Protein AF-A0A6N4X3D5-F1 (afdb_monomer_lite)

Radius of gyration: 30.51 Å; chains: 1; bounding box: 69×73×87 Å

Secondary structure (DSSP, 8-state):
------------------TT--S----------S-EEEE-BPPPTT-B-TT-EEEE-TTEEES-S-----S--PEEEEEEEETTEEEEEEEEEESSTT--EEEEEE-SBTTTTBPPSSHHHHTT-B--TT--EEEEEEEES---EEEEEETT--BPPPEEGGGG----SSS-EEEEEEGGGGTGGGTSS-TTSEEEEEEEE-TTSSS-SEEEEEEEEEEEEE-SSS-SS---------PPP-TT--PPEEE-----S-S-PPPTTS---TT-S--HHHHHTS---EEEPPPPPPS--TT-------TTS--PPP---EEEE-HHHHHHHHHHHHH-HHHHHHHHHHHH--STT-----EEEEEES--SS-SSSS---TT-S--TT-TT---HHHHTTHHHHHHHHHHH-TTPEEEEEES---GGGBTTSSSB---HHHHHTT---BB-GGGHHHHHHHHHHHHHHHHHTT--EEEEESSSSTT----SSB--B--HHHHHHHHHHHHHHHHHHT---EEEEEEEESS--TTTS--SSS--PPPHHHHHHHHHT-TTTGGGEEEEEEESSSS-HHHHHHHHHHHHHH-TT-EEEEEE----

pLDDT: mean 79.05, std 21.77, range [22.84, 98.88]

Foldseek 3Di:
DDDDDDDDDDDDPDPPPPVQPPQDLDDDDDQDQDWFWQAWAAQDPVQWQFPKFKDWDPFKEFDDPDDDDDRGTFGWDPPDDDPNHIWTKGKIAFQDLAIKMKIWRFAQGRRRSDHNPDVVSLLQAAAQQSFFKKKKKKAWDFKWWKWWAFSVRFIFAIDIQVVFDDHDNVDIDMGIGTVVVSVLLRPSHRNRGIRTMMTMDHNPGDDDNGIIMMIMHRTITHRPDAGSNHNPPDDDDDDDDDPDDPYFDWDWDDDPPPDDDDDDPDPPPPDDPDPPVVVVVPDFGAGDDDDDDDPDDPPDDDDDDDSVPDDDDDLFDAEELAQLNQVVLVVCCVPPVVVSLVVLCQDCAPDGNHPNAQEYEYEQFHDVNHPDPDGTHQQQDDDLVCPSGDPVVCVVTVLVVVVVSCVRPVNRAYEYAYQADHLCQFQNSDQAFDALVCLLVQGFQAGDPVCLLSLLLSVLVVQVVSVVSVRHHQEYASHAQQLDGHGPTGHGHADLVSVVSNLLSNQVNCVVVVHQYAYAYDNEALFQDPVSVPDRNHDDDDTRLRSQVVQCPPPSSVSRAQAHEHEHPDDDPVSVVCSVVVCCVPPVRHDYYPNDYDDD

Sequence (600 aa):
MNRSHLPKEILCLALVSCGALTGALHAGNEAVTEPLKWFHEELKENGRLDHAWMGNSSGASIESPQKKGGLRGVTISRTEFFEGSASLQFHVTKSTPDEWAFAAITNGDPIKGTEATSWKEVDAGKDISTYSHFTFYLKGQGDARIEMKDIGDQGSFKVRLSDYGTFDPDNWNKFSIPLKDMGLDLSLIDVTKLKNINILAEQDAPAGAGEWTFYMDNLSFEALGEPILPMLDLPKYAGPAISGVKGVAYVTKIWDGNGKDKTLGEQWGDEKLYDQNQDQGRVLLKQWQLPAPSKDSQNTLKLTLYPDEVKQAVWGLGASMTDSSAYVLNELKKKNRPLYDYTMKQLFSLEEGGAGFNVIRLVVGASDYTVSDSFYTYCDEKSEDLSKFSIDRDKAYLIPVLKDALAINPDITFFASPWSAPGWMKRNEDINGISAEEKAAGAQNRLKPEYIGTFARYLTKFVQGYAEEGVHIKAVTLQNEPQFDAAHYPCMRVTQEDYVALIQAFGEATQEAGVDTKVLLHDHNWILHQNDTKVIGGDKKIDPLTLVKSLESMKALAPYILGSAWHCYSGSFADMQNVYQSLREEFTDTAIVTSEATAW

Structure (mmCIF, N/CA/C/O backbone):
data_AF-A0A6N4X3D5-F1
#
_entry.id   AF-A0A6N4X3D5-F1
#
loop_
_atom_site.group_PDB
_atom_site.id
_atom_site.type_symbol
_atom_site.label_atom_id
_atom_site.label_alt_id
_atom_site.label_comp_id
_atom_site.label_asym_id
_atom_site.label_entity_id
_atom_site.label_seq_id
_atom_site.pdbx_PDB_ins_code
_atom_site.Cartn_x
_atom_site.Cartn_y
_atom_site.Cartn_z
_atom_site.occupancy
_atom_site.B_iso_or_equiv
_atom_site.auth_seq_id
_atom_site.auth_comp_id
_atom_site.auth_asym_id
_atom_site.auth_atom_id
_atom_site.pdbx_PDB_model_num
ATOM 1 N N . MET A 1 1 ? -39.084 -11.197 -25.873 1.00 24.28 1 MET A N 1
ATOM 2 C CA . MET A 1 1 ? -37.897 -11.953 -26.328 1.00 24.28 1 MET A CA 1
ATOM 3 C C . MET A 1 1 ? -36.733 -10.973 -26.303 1.00 24.28 1 MET A C 1
ATOM 5 O O . MET A 1 1 ? -36.879 -9.938 -26.922 1.00 24.28 1 MET A O 1
ATOM 9 N N . ASN A 1 2 ? -35.638 -11.117 -25.567 1.00 25.12 2 ASN A N 1
ATOM 10 C CA . ASN A 1 2 ? -35.252 -12.064 -24.530 1.00 25.12 2 ASN A CA 1
ATOM 11 C C . ASN A 1 2 ? -34.599 -11.266 -23.393 1.00 25.12 2 ASN A C 1
ATOM 13 O O . ASN A 1 2 ? -33.820 -10.351 -23.637 1.00 25.12 2 ASN A O 1
ATOM 17 N N . ARG A 1 3 ? -34.963 -11.630 -22.162 1.00 26.86 3 ARG A N 1
ATOM 18 C CA . ARG A 1 3 ? -34.247 -11.312 -20.927 1.00 26.86 3 ARG A CA 1
ATOM 19 C C . ARG A 1 3 ? -32.986 -12.178 -20.851 1.00 26.86 3 ARG A C 1
ATOM 21 O O . ARG A 1 3 ? -33.082 -13.379 -21.080 1.00 26.86 3 ARG A O 1
ATOM 28 N N . SER A 1 4 ? -31.879 -11.597 -20.408 1.00 25.05 4 SER A N 1
ATOM 29 C CA . SER A 1 4 ? -30.819 -12.285 -19.655 1.00 25.05 4 SER A CA 1
ATOM 30 C C . SER A 1 4 ? -30.149 -11.230 -18.766 1.00 25.05 4 SER A C 1
ATOM 32 O O . SER A 1 4 ? -29.349 -10.436 -19.240 1.00 25.05 4 SER A O 1
ATOM 34 N N . HIS A 1 5 ? -30.721 -10.925 -17.599 1.00 27.41 5 HIS A N 1
ATOM 35 C CA . HIS A 1 5 ? -30.386 -11.562 -16.318 1.00 27.41 5 HIS A CA 1
ATOM 36 C C . HIS A 1 5 ? -28.883 -11.511 -16.004 1.00 27.41 5 HIS A C 1
ATOM 38 O O . HIS A 1 5 ? -28.180 -12.497 -16.183 1.00 27.41 5 HIS A O 1
ATOM 44 N N . LEU A 1 6 ? -28.439 -10.373 -15.467 1.00 23.30 6 LEU A N 1
ATOM 45 C CA . LEU A 1 6 ? -27.391 -10.336 -14.446 1.00 23.30 6 LEU A CA 1
ATOM 46 C C . LEU A 1 6 ? -28.028 -9.809 -13.145 1.00 23.30 6 LEU A C 1
ATOM 48 O O . LEU A 1 6 ? -28.937 -8.971 -13.230 1.00 23.30 6 LEU A O 1
ATOM 52 N N . PRO A 1 7 ? -27.666 -10.342 -11.965 1.00 24.62 7 PRO A N 1
ATOM 53 C CA . PRO A 1 7 ? -28.366 -10.044 -10.721 1.00 24.62 7 PRO A CA 1
ATOM 54 C C . PRO A 1 7 ? -28.167 -8.585 -10.304 1.00 24.62 7 PRO A C 1
ATOM 56 O O . PRO A 1 7 ? -27.058 -8.063 -10.311 1.00 24.62 7 PRO A O 1
ATOM 59 N N . LYS A 1 8 ? -29.266 -7.943 -9.901 1.00 28.83 8 LYS A N 1
ATOM 60 C CA . LYS A 1 8 ? -29.245 -6.776 -9.020 1.00 28.83 8 LYS A CA 1
ATOM 61 C C . LYS A 1 8 ? -29.088 -7.299 -7.593 1.00 28.83 8 LYS A C 1
ATOM 63 O O . LYS A 1 8 ? -30.075 -7.804 -7.078 1.00 28.83 8 LYS A O 1
ATOM 68 N N . GLU A 1 9 ? -27.888 -7.224 -7.021 1.00 22.84 9 GLU A N 1
ATOM 69 C CA . GLU A 1 9 ? -27.507 -7.468 -5.608 1.00 22.84 9 GLU A CA 1
ATOM 70 C C . GLU A 1 9 ? -25.954 -7.328 -5.584 1.00 22.84 9 GLU A C 1
ATOM 72 O O . GLU A 1 9 ? -25.322 -7.835 -6.500 1.00 22.84 9 GLU A O 1
ATOM 77 N N . ILE A 1 10 ? -25.216 -6.616 -4.718 1.00 24.36 10 ILE A N 1
ATOM 78 C CA . ILE A 1 10 ? -25.360 -6.185 -3.320 1.00 24.36 10 ILE A CA 1
ATOM 79 C C . ILE A 1 10 ? -24.469 -4.948 -3.065 1.00 24.36 10 ILE A C 1
ATOM 81 O O . ILE A 1 10 ? -23.432 -4.739 -3.689 1.00 24.36 10 ILE A O 1
ATOM 85 N N . LEU A 1 11 ? -24.899 -4.152 -2.094 1.00 28.61 11 LEU A N 1
ATOM 86 C CA . LEU A 1 11 ? -24.183 -3.070 -1.432 1.00 28.61 11 LEU A CA 1
ATOM 87 C C . LEU A 1 11 ? -22.874 -3.538 -0.753 1.00 28.61 11 LEU A C 1
ATOM 89 O O . LEU A 1 11 ? -22.908 -4.355 0.165 1.00 28.61 11 LEU A O 1
ATOM 93 N N . CYS A 1 12 ? -21.746 -2.927 -1.120 1.00 25.86 12 CYS A N 1
ATOM 94 C CA . CYS A 1 12 ? -20.489 -3.021 -0.375 1.00 25.86 12 CYS A CA 1
ATOM 95 C C . CYS A 1 12 ? -20.569 -2.215 0.931 1.00 25.86 12 CYS A C 1
ATOM 97 O O . CYS A 1 12 ? -20.564 -0.986 0.897 1.00 25.86 12 CYS A O 1
ATOM 99 N N . LEU A 1 13 ? -20.566 -2.894 2.080 1.00 26.78 13 LEU A N 1
ATOM 100 C CA . LEU A 1 13 ? -20.109 -2.301 3.337 1.00 26.78 13 LEU A CA 1
ATOM 101 C C . LEU A 1 13 ? -18.738 -2.902 3.669 1.00 26.78 13 LEU A C 1
ATOM 103 O O . LEU A 1 13 ? -18.637 -3.918 4.351 1.00 26.78 13 LEU A O 1
ATOM 107 N N . ALA A 1 14 ? -17.679 -2.293 3.139 1.00 27.09 14 ALA A N 1
ATOM 108 C CA . ALA A 1 14 ? -16.315 -2.576 3.560 1.00 27.09 14 ALA A CA 1
ATOM 109 C C . ALA A 1 14 ? -15.985 -1.658 4.745 1.00 27.09 14 ALA A C 1
ATOM 111 O O . ALA A 1 14 ? -15.606 -0.506 4.556 1.00 27.09 14 ALA A O 1
ATOM 112 N N . LEU A 1 15 ? -16.147 -2.152 5.975 1.00 25.17 15 LEU A N 1
ATOM 113 C CA . LEU A 1 15 ? -15.465 -1.566 7.130 1.00 25.17 15 LEU A CA 1
ATOM 114 C C . LEU A 1 15 ? -14.051 -2.148 7.162 1.00 25.17 15 LEU A C 1
ATOM 116 O O . LEU A 1 15 ? -13.782 -3.135 7.841 1.00 25.17 15 LEU A O 1
ATOM 120 N N . VAL A 1 16 ? -13.156 -1.549 6.378 1.00 24.69 16 VAL A N 1
ATOM 121 C CA . VAL A 1 16 ? -11.715 -1.713 6.576 1.00 24.69 16 VAL A CA 1
ATOM 122 C C . VAL A 1 16 ? -11.351 -0.816 7.754 1.00 24.69 16 VAL A C 1
ATOM 124 O O . VAL A 1 16 ? -11.131 0.380 7.582 1.00 24.69 16 VAL A O 1
ATOM 127 N N . SER A 1 17 ? -11.319 -1.368 8.968 1.00 25.55 17 SER A N 1
ATOM 128 C CA . SER A 1 17 ? -10.606 -0.707 10.061 1.00 25.55 17 SER A CA 1
ATOM 129 C C . SER A 1 17 ? -9.112 -0.927 9.828 1.00 25.55 17 SER A C 1
ATOM 131 O O . SER A 1 17 ? -8.510 -1.856 10.362 1.00 25.55 17 SER A O 1
ATOM 133 N N . CYS A 1 18 ? -8.513 -0.087 8.986 1.00 25.33 18 CYS A N 1
ATOM 134 C CA . CYS A 1 18 ? -7.094 0.204 9.133 1.00 25.33 18 CYS A CA 1
ATOM 135 C C . CYS A 1 18 ? -6.938 0.802 10.541 1.00 25.33 18 CYS A C 1
ATOM 137 O O . CYS A 1 18 ? -7.787 1.599 10.950 1.00 25.33 18 CYS A O 1
ATOM 139 N N . GLY A 1 19 ? -5.923 0.384 11.298 1.00 26.09 19 GLY A N 1
ATOM 140 C CA . GLY A 1 19 ? -5.727 0.662 12.732 1.00 26.09 19 GLY A CA 1
ATOM 141 C C . GLY A 1 19 ? -5.573 2.133 13.154 1.00 26.09 19 GLY A C 1
ATOM 142 O O . GLY A 1 19 ? -5.004 2.393 14.202 1.00 26.09 19 GLY A O 1
ATOM 143 N N . ALA A 1 20 ? -6.077 3.085 12.368 1.00 27.67 20 ALA A N 1
ATOM 144 C CA . ALA A 1 20 ? -6.164 4.509 12.679 1.00 27.67 20 ALA A CA 1
ATOM 145 C C . ALA A 1 20 ? -7.616 5.007 12.888 1.00 27.67 20 ALA A C 1
ATOM 147 O O . ALA A 1 20 ? -7.825 6.184 13.148 1.00 27.67 20 ALA A O 1
ATOM 148 N N . LEU A 1 21 ? -8.632 4.137 12.773 1.00 29.92 21 LEU A N 1
ATOM 149 C CA . LEU A 1 21 ? -10.060 4.490 12.926 1.00 29.92 21 LEU A CA 1
ATOM 150 C C . LEU A 1 21 ? -10.745 3.784 14.109 1.00 29.92 21 LEU A C 1
ATOM 152 O O . LEU A 1 21 ? -11.960 3.611 14.133 1.00 29.92 21 LEU A O 1
ATOM 156 N N . THR A 1 22 ? -9.968 3.400 15.123 1.00 31.41 22 THR A N 1
ATOM 157 C CA . THR A 1 22 ? -10.490 3.068 16.461 1.00 31.41 22 THR A CA 1
ATOM 158 C C . THR A 1 22 ? -10.753 4.311 17.319 1.00 31.41 22 THR A C 1
ATOM 160 O O . THR A 1 22 ? -11.059 4.177 18.499 1.00 31.41 22 THR A O 1
ATOM 163 N N . GLY A 1 23 ? -10.700 5.517 16.741 1.00 33.53 23 GLY A N 1
ATOM 164 C CA . GLY A 1 23 ? -11.356 6.690 17.315 1.00 33.53 23 GLY A CA 1
ATOM 165 C C . GLY A 1 23 ? -12.867 6.499 17.209 1.00 33.53 23 GLY A C 1
ATOM 166 O O . GLY A 1 23 ? -13.421 6.506 16.113 1.00 33.53 23 GLY A O 1
ATOM 167 N N . ALA A 1 24 ? -13.512 6.234 18.341 1.00 35.44 24 ALA A N 1
ATOM 168 C CA . ALA A 1 24 ? -14.919 5.883 18.449 1.00 35.44 24 ALA A CA 1
ATOM 169 C C . ALA A 1 24 ? -15.841 6.710 17.531 1.00 35.44 24 ALA A C 1
ATOM 171 O O . ALA A 1 24 ? -15.945 7.930 17.653 1.00 35.44 24 ALA A O 1
ATOM 172 N N . LEU A 1 25 ? -16.590 6.019 16.665 1.00 34.16 25 LEU A N 1
ATOM 173 C CA . LEU A 1 25 ? -17.833 6.541 16.100 1.00 34.16 25 LEU A CA 1
ATOM 174 C C . LEU A 1 25 ? -18.821 6.739 17.259 1.00 34.16 25 LEU A C 1
ATOM 176 O O . LEU A 1 25 ? -19.554 5.818 17.625 1.00 34.16 25 LEU A O 1
ATOM 180 N N . HIS A 1 26 ? -18.825 7.929 17.857 1.00 37.56 26 HIS A N 1
ATOM 181 C CA . HIS A 1 26 ? -19.814 8.296 18.861 1.00 37.56 26 HIS A CA 1
ATOM 182 C C . HIS A 1 26 ? -21.155 8.569 18.180 1.00 37.56 26 HIS A C 1
ATOM 184 O O . HIS A 1 26 ? -21.389 9.606 17.561 1.00 37.56 26 HIS A O 1
ATOM 190 N N . ALA A 1 27 ? -22.054 7.594 18.287 1.00 34.62 27 ALA A N 1
ATOM 191 C CA . ALA A 1 27 ? -23.452 7.773 17.952 1.00 34.62 27 ALA A CA 1
ATOM 192 C C . ALA A 1 27 ? -24.109 8.664 19.015 1.00 34.62 27 ALA A C 1
ATOM 194 O O . ALA A 1 27 ? -24.440 8.187 20.094 1.00 34.62 27 ALA A O 1
ATOM 195 N N . GLY A 1 28 ? -24.319 9.936 18.674 1.00 42.00 28 GLY A N 1
ATOM 196 C CA . GLY A 1 28 ? -25.223 10.839 19.379 1.00 42.00 28 GLY A CA 1
ATOM 197 C C . GLY A 1 28 ? -24.760 11.266 20.769 1.00 42.00 28 GLY A C 1
ATOM 198 O O . GLY A 1 28 ? -25.123 10.647 21.758 1.00 42.00 28 GLY A O 1
ATOM 199 N N . ASN A 1 29 ? -24.095 12.413 20.836 1.00 40.31 29 ASN A N 1
ATOM 200 C CA . ASN A 1 29 ? -24.310 13.355 21.927 1.00 40.31 29 ASN A CA 1
ATOM 201 C C . ASN A 1 29 ? -24.617 14.710 21.287 1.00 40.31 29 ASN A C 1
ATOM 203 O O . ASN A 1 29 ? -23.999 15.081 20.289 1.00 40.31 29 ASN A O 1
ATOM 207 N N . GLU A 1 30 ? -25.628 15.406 21.806 1.00 46.94 30 GLU A N 1
ATOM 208 C CA . GLU A 1 30 ? -25.899 16.801 21.449 1.00 46.94 30 GLU A CA 1
ATOM 209 C C . GLU A 1 30 ? -24.614 17.631 21.608 1.00 46.94 30 GLU A C 1
ATOM 211 O O . GLU A 1 30 ? -23.735 17.256 22.387 1.00 46.94 30 GLU A O 1
ATOM 216 N N . ALA A 1 31 ? -24.483 18.735 20.862 1.00 52.25 31 ALA A N 1
ATOM 217 C CA . ALA A 1 31 ? -23.349 19.646 21.005 1.00 52.25 31 ALA A CA 1
ATOM 218 C C . ALA A 1 31 ? -23.115 19.940 22.494 1.00 52.25 31 ALA A C 1
ATOM 220 O O . ALA A 1 31 ? -23.989 20.487 23.166 1.00 52.25 31 ALA A O 1
ATOM 221 N N . VAL A 1 32 ? -21.966 19.513 23.017 1.00 58.16 32 VAL A N 1
ATOM 222 C CA . VAL A 1 32 ? -21.667 19.636 24.440 1.00 58.16 32 VAL A CA 1
ATOM 223 C C . VAL A 1 32 ? -21.411 21.109 24.733 1.00 58.16 32 VAL A C 1
ATOM 225 O O . VAL A 1 32 ? -20.382 21.657 24.346 1.00 58.16 32 VAL A O 1
ATOM 228 N N . THR A 1 33 ? -22.372 21.770 25.376 1.00 63.41 33 THR A N 1
ATOM 229 C CA . THR A 1 33 ? -22.253 23.187 25.751 1.00 63.41 33 THR A CA 1
ATOM 230 C C . THR A 1 33 ? -21.540 23.383 27.084 1.00 63.41 33 THR A C 1
ATOM 232 O O . THR A 1 33 ? -21.050 24.475 27.352 1.00 63.41 33 THR A O 1
ATOM 235 N N . GLU A 1 34 ? -21.472 22.339 27.914 1.00 82.44 34 GLU A N 1
ATOM 236 C CA . GLU A 1 34 ? -20.929 22.416 29.269 1.00 82.44 34 GLU A CA 1
ATOM 237 C C . GLU A 1 34 ? -19.483 21.890 29.346 1.00 82.44 34 GLU A C 1
ATOM 239 O O . GLU A 1 34 ? -19.185 20.818 28.804 1.00 82.44 34 GLU A O 1
ATOM 244 N N . PRO A 1 35 ? -18.571 22.598 30.039 1.00 88.19 35 PRO A N 1
ATOM 245 C CA . PRO A 1 35 ? -17.204 22.129 30.246 1.00 88.19 35 PRO A CA 1
ATOM 246 C C . PRO A 1 35 ? -17.144 20.784 30.984 1.00 88.19 35 PRO A C 1
ATOM 248 O O . PRO A 1 35 ? -17.850 20.588 31.974 1.00 88.19 35 PRO A O 1
ATOM 251 N N . LEU A 1 36 ? -16.238 19.890 30.576 1.00 91.38 36 LEU A N 1
ATOM 252 C CA . LEU A 1 36 ? -15.885 18.712 31.376 1.00 91.38 36 LEU A CA 1
ATOM 253 C C . LEU A 1 36 ? -14.973 19.154 32.516 1.00 91.38 36 LEU A C 1
ATOM 255 O O . LEU A 1 36 ? -13.837 19.548 32.265 1.00 91.38 36 LEU A O 1
ATOM 259 N N . LYS A 1 37 ? -15.422 19.088 33.765 1.00 91.19 37 LYS A N 1
ATOM 260 C CA . LYS A 1 37 ? -14.602 19.451 34.924 1.00 91.19 37 LYS A CA 1
ATOM 261 C C . LYS A 1 37 ? -13.634 18.325 35.271 1.00 91.19 37 LYS A C 1
ATOM 263 O O . LYS A 1 37 ? -14.036 17.224 35.631 1.00 91.19 37 LYS A O 1
ATOM 268 N N . TRP A 1 38 ? -12.337 18.606 35.188 1.00 92.19 38 TRP A N 1
ATOM 269 C CA . TRP A 1 38 ? -11.280 17.673 35.575 1.00 92.19 38 TRP A CA 1
ATOM 270 C C . TRP A 1 38 ? -10.864 17.819 37.034 1.00 92.19 38 TRP A C 1
ATOM 272 O O . TRP A 1 38 ? -10.693 16.822 37.725 1.00 92.19 38 TRP A O 1
ATOM 282 N N . PHE A 1 39 ? -10.707 19.057 37.499 1.00 88.81 39 PHE A N 1
ATOM 283 C CA . PHE A 1 39 ? -10.422 19.345 38.898 1.00 88.81 39 PHE A CA 1
ATOM 284 C C . PHE A 1 39 ? -11.080 20.657 39.326 1.00 88.81 39 PHE A C 1
ATOM 286 O O . PHE A 1 39 ? -10.799 21.713 38.754 1.00 88.81 39 PHE A O 1
ATOM 293 N N . HIS A 1 40 ? -11.942 20.559 40.332 1.00 81.62 40 HIS A N 1
ATOM 294 C CA . HIS A 1 40 ? -12.580 21.649 41.053 1.00 81.62 40 HIS A CA 1
ATOM 295 C C . HIS A 1 40 ? -13.135 21.088 42.374 1.00 81.62 40 HIS A C 1
ATOM 297 O O . HIS A 1 40 ? -14.212 20.494 42.397 1.00 81.62 40 HIS A O 1
ATOM 303 N N . GLU A 1 41 ? -12.392 21.221 43.474 1.00 73.62 41 GLU A N 1
ATOM 304 C CA . GLU A 1 41 ? -12.782 20.612 44.751 1.00 73.62 41 GLU A CA 1
ATOM 305 C C . GLU A 1 41 ? -12.661 21.585 45.933 1.00 73.62 41 GLU A C 1
ATOM 307 O O . GLU A 1 41 ? -11.820 22.488 45.965 1.00 73.62 41 GLU A O 1
ATOM 312 N N . GLU A 1 42 ? -13.521 21.393 46.933 1.00 74.38 42 GLU A N 1
ATOM 313 C CA . GLU A 1 42 ? -13.406 22.069 48.223 1.00 74.38 42 GLU A CA 1
ATOM 314 C C . GLU A 1 42 ? -12.232 21.501 49.043 1.00 74.38 42 GLU A C 1
ATOM 316 O O . GLU A 1 42 ? -11.718 20.406 48.801 1.00 74.38 42 GLU A O 1
ATOM 321 N N . LEU A 1 43 ? -11.784 22.249 50.053 1.00 74.50 43 LEU A N 1
ATOM 322 C CA . LEU A 1 43 ? -10.634 21.859 50.865 1.00 74.50 43 LEU A CA 1
ATOM 323 C C . LEU A 1 43 ? -10.867 20.524 51.600 1.00 74.50 43 LEU A C 1
ATOM 325 O O . LEU A 1 43 ? -11.725 20.430 52.478 1.00 74.50 43 LEU A O 1
ATOM 329 N N . LYS A 1 44 ? -10.016 19.522 51.342 1.00 70.75 44 LYS A N 1
ATOM 330 C CA . LYS A 1 44 ? -10.002 18.271 52.119 1.00 70.75 44 LYS A CA 1
ATOM 331 C C . LYS A 1 44 ? -9.371 18.443 53.494 1.00 70.75 44 LYS A C 1
ATOM 333 O O . LYS A 1 44 ? -8.349 19.115 53.650 1.00 70.75 44 LYS A O 1
ATOM 338 N N . GLU A 1 45 ? -9.902 17.728 54.488 1.00 69.88 45 GLU A N 1
ATOM 339 C CA . GLU A 1 45 ? -9.338 17.704 55.846 1.00 69.88 45 GLU A CA 1
ATOM 340 C C . GLU A 1 45 ? -7.865 17.258 55.853 1.00 69.88 45 GLU A C 1
ATOM 342 O O . GLU A 1 45 ? -7.035 17.880 56.523 1.00 69.88 45 GLU A O 1
ATOM 347 N N . ASN A 1 46 ? -7.524 16.238 55.053 1.00 72.94 46 ASN A N 1
ATOM 348 C CA . ASN A 1 46 ? -6.167 15.694 54.923 1.00 72.94 46 ASN A CA 1
ATOM 349 C C . ASN A 1 46 ? -5.238 16.540 54.021 1.00 72.94 46 ASN A C 1
ATOM 351 O O . ASN A 1 46 ? -4.023 16.350 54.059 1.00 72.94 46 ASN A O 1
ATOM 355 N N . GLY A 1 47 ? -5.781 17.494 53.252 1.00 76.25 47 GLY A N 1
ATOM 356 C CA . GLY A 1 47 ? -5.039 18.389 52.357 1.00 76.25 47 GLY A CA 1
ATOM 357 C C . GLY A 1 47 ? -4.353 17.720 51.156 1.00 76.25 47 GLY A C 1
ATOM 358 O O . GLY A 1 47 ? -3.399 18.294 50.627 1.00 76.25 47 GLY A O 1
ATOM 359 N N . ARG A 1 48 ? -4.772 16.515 50.744 1.00 78.00 48 ARG A N 1
ATOM 360 C CA . ARG A 1 48 ? -4.157 15.765 49.631 1.00 78.00 48 ARG A CA 1
ATOM 361 C C . ARG A 1 48 ? -5.209 15.075 48.768 1.00 78.00 48 ARG A C 1
ATOM 363 O O . ARG A 1 48 ? -6.261 14.717 49.281 1.00 78.00 48 ARG A O 1
ATOM 370 N N . LEU A 1 49 ? -4.875 14.837 47.498 1.00 79.38 49 LEU A N 1
ATOM 371 C CA . LEU A 1 49 ? -5.648 13.949 46.626 1.00 79.38 49 LEU A CA 1
ATOM 372 C C . LEU A 1 49 ? -5.217 12.488 46.815 1.00 79.38 49 LEU A C 1
ATOM 374 O O . LEU A 1 49 ? -4.091 12.141 46.487 1.00 79.38 49 LEU A O 1
ATOM 378 N N . ASP A 1 50 ? -6.074 11.611 47.315 1.00 80.00 50 ASP A N 1
ATOM 379 C CA . ASP A 1 50 ? -5.743 10.219 47.651 1.00 80.00 50 ASP A CA 1
ATOM 380 C C . ASP A 1 50 ? -5.497 9.295 46.427 1.00 80.00 50 ASP A C 1
ATOM 382 O O . ASP A 1 50 ? -4.727 8.333 46.524 1.00 80.00 50 ASP A O 1
ATOM 386 N N . HIS A 1 51 ? -6.087 9.601 45.267 1.00 84.88 51 HIS A N 1
ATOM 387 C CA . HIS A 1 51 ? -6.016 8.840 44.008 1.00 84.88 51 HIS A CA 1
ATOM 388 C C . HIS A 1 51 ? -5.181 9.525 42.923 1.00 84.88 51 HIS A C 1
ATOM 390 O O . HIS A 1 51 ? -5.188 9.103 41.766 1.00 84.88 51 HIS A O 1
ATOM 396 N N . ALA A 1 52 ? -4.427 10.555 43.290 1.00 83.00 52 ALA A N 1
ATOM 397 C CA . ALA A 1 52 ? -3.368 11.114 42.462 1.00 83.00 52 ALA A CA 1
ATOM 398 C C . ALA A 1 52 ? -2.023 10.462 42.825 1.00 83.00 52 ALA A C 1
ATOM 400 O O . ALA A 1 52 ? -1.850 9.941 43.932 1.00 83.00 52 ALA A O 1
ATOM 401 N N . TRP A 1 53 ? -1.033 10.502 41.935 1.00 83.69 53 TRP A N 1
ATOM 402 C CA . TRP A 1 53 ? 0.312 10.006 42.251 1.00 83.69 53 TRP A CA 1
ATOM 403 C C . TRP A 1 53 ? 1.402 10.945 41.769 1.00 83.69 53 TRP A C 1
ATOM 405 O O . TRP A 1 53 ? 1.193 11.797 40.913 1.00 83.69 53 TRP A O 1
ATOM 415 N N . MET A 1 54 ? 2.579 10.798 42.360 1.00 83.50 54 MET A N 1
ATOM 416 C CA . MET A 1 54 ? 3.748 11.609 42.051 1.00 83.50 54 MET A CA 1
ATOM 417 C C . MET A 1 54 ? 4.950 10.687 41.906 1.00 83.50 54 MET A C 1
ATOM 419 O O . MET A 1 54 ? 5.016 9.640 42.557 1.00 83.50 54 MET A O 1
ATOM 423 N N . GLY A 1 55 ? 5.898 11.077 41.065 1.00 81.06 55 GLY A N 1
ATOM 424 C CA . GLY A 1 55 ? 7.155 10.361 40.882 1.00 81.06 55 GLY A CA 1
ATOM 425 C C . GLY A 1 55 ? 8.295 11.330 40.627 1.00 81.06 55 GLY A C 1
ATOM 426 O O . GLY A 1 55 ? 8.084 12.413 40.087 1.00 81.06 55 GLY A O 1
ATOM 427 N N . ASN A 1 56 ? 9.503 10.958 41.034 1.00 81.62 56 ASN A N 1
ATOM 428 C CA . ASN A 1 56 ? 10.682 11.798 40.894 1.00 81.62 56 ASN A CA 1
ATOM 429 C C . ASN A 1 56 ? 11.984 10.995 40.787 1.00 81.62 56 ASN A C 1
ATOM 431 O O . ASN A 1 56 ? 12.081 9.834 41.184 1.00 81.62 56 ASN A O 1
ATOM 435 N N . SER A 1 57 ? 13.001 11.667 40.260 1.00 81.00 57 SER A N 1
ATOM 436 C CA . SER A 1 57 ? 14.411 11.309 40.412 1.00 81.00 57 SER A CA 1
ATOM 437 C C . SER A 1 57 ? 14.946 11.737 41.788 1.00 81.00 57 SER A C 1
ATOM 439 O O . SER A 1 57 ? 14.320 12.524 42.496 1.00 81.00 57 SER A O 1
ATOM 441 N N . SER A 1 58 ? 16.120 11.236 42.185 1.00 72.88 58 SER A N 1
ATOM 442 C CA . SER A 1 58 ? 16.644 11.356 43.557 1.00 72.88 58 SER A CA 1
ATOM 443 C C . SER A 1 58 ? 16.836 12.783 44.092 1.00 72.88 58 SER A C 1
ATOM 445 O O . SER A 1 58 ? 16.898 12.943 45.310 1.00 72.88 58 SER A O 1
ATOM 447 N N . GLY A 1 59 ? 16.958 13.795 43.226 1.00 72.31 59 GLY A N 1
ATOM 448 C CA . GLY A 1 59 ? 17.228 15.184 43.622 1.00 72.31 59 GLY A CA 1
ATOM 449 C C . GLY A 1 59 ? 16.129 16.201 43.296 1.00 72.31 59 GLY A C 1
ATOM 450 O O . GLY A 1 59 ? 16.292 17.369 43.650 1.00 72.31 59 GLY A O 1
ATOM 451 N N . ALA A 1 60 ? 15.014 15.764 42.694 1.00 77.50 60 ALA A N 1
ATOM 452 C CA . ALA A 1 60 ? 13.859 16.619 42.424 1.00 77.50 60 ALA A CA 1
ATOM 453 C C . ALA A 1 60 ? 12.622 16.202 43.222 1.00 77.50 60 ALA A C 1
ATOM 455 O O . ALA A 1 60 ? 12.468 15.045 43.611 1.00 77.50 60 ALA A O 1
ATOM 456 N N . SER A 1 61 ? 11.696 17.128 43.441 1.00 77.50 61 SER A N 1
ATOM 457 C CA . SER A 1 61 ? 10.373 16.824 43.984 1.00 77.50 61 SER A CA 1
ATOM 458 C C . SER A 1 61 ? 9.308 17.756 43.421 1.00 77.50 61 SER A C 1
ATOM 460 O O . SER A 1 61 ? 9.597 18.882 43.029 1.00 77.50 61 SER A O 1
ATOM 462 N N . ILE A 1 62 ? 8.070 17.265 43.403 1.00 79.88 62 ILE A N 1
ATOM 463 C CA . ILE A 1 62 ? 6.855 18.071 43.279 1.00 79.88 62 ILE A CA 1
ATOM 464 C C . ILE A 1 62 ? 6.049 17.753 44.540 1.00 79.88 62 ILE A C 1
ATOM 466 O O . ILE A 1 62 ? 5.271 16.808 44.543 1.00 79.88 62 ILE A O 1
ATOM 470 N N . GLU A 1 63 ? 6.327 18.420 45.664 1.00 75.31 63 GLU A N 1
ATOM 471 C CA . GLU A 1 63 ? 5.652 18.149 46.946 1.00 75.31 63 GLU A CA 1
ATOM 472 C C . GLU A 1 63 ? 5.742 19.315 47.943 1.00 75.31 63 GLU A C 1
ATOM 474 O O . GLU A 1 63 ? 6.639 20.148 47.873 1.00 75.31 63 GLU A O 1
ATOM 479 N N . SER A 1 64 ? 4.837 19.328 48.927 1.00 53.62 64 SER A N 1
ATOM 480 C CA . SER A 1 64 ? 4.898 20.210 50.101 1.00 53.62 64 SER A CA 1
ATOM 481 C C . SER A 1 64 ? 6.087 19.881 51.034 1.00 53.62 64 SER A C 1
ATOM 483 O O . SER A 1 64 ? 6.425 18.705 51.179 1.00 53.62 64 SER A O 1
ATOM 485 N N . PRO A 1 65 ? 6.667 20.863 51.765 1.00 49.06 65 PRO A N 1
ATOM 486 C CA . PRO A 1 65 ? 7.824 20.687 52.662 1.00 49.06 65 PRO A CA 1
ATOM 487 C C . PRO A 1 65 ? 7.684 19.661 53.808 1.00 49.06 65 PRO A C 1
ATOM 489 O O . PRO A 1 65 ? 8.647 19.422 54.541 1.00 49.06 65 PRO A O 1
ATOM 492 N N . GLN A 1 66 ? 6.516 19.045 54.015 1.00 44.94 66 GLN A N 1
ATOM 493 C CA . GLN A 1 66 ? 6.323 18.009 55.034 1.00 44.94 66 GLN A CA 1
ATOM 494 C C . GLN A 1 66 ? 6.470 16.601 54.445 1.00 44.94 66 GLN A C 1
ATOM 496 O O . GLN A 1 66 ? 5.496 15.908 54.150 1.00 44.94 66 GLN A O 1
ATOM 501 N N . LYS A 1 67 ? 7.721 16.142 54.332 1.00 43.69 67 LYS A N 1
ATOM 502 C CA . LYS A 1 67 ? 8.042 14.754 53.976 1.00 43.69 67 LYS A CA 1
ATOM 503 C C . LYS A 1 67 ? 7.407 13.756 54.948 1.00 43.69 67 LYS A C 1
ATOM 505 O O . LYS A 1 67 ? 7.778 13.710 56.121 1.00 43.69 67 LYS A O 1
ATOM 510 N N . LYS A 1 68 ? 6.595 12.846 54.402 1.00 39.34 68 LYS A N 1
ATOM 511 C CA . LYS A 1 68 ? 6.656 11.404 54.708 1.00 39.34 68 LYS A CA 1
ATOM 512 C C . LYS A 1 68 ? 5.966 10.570 53.615 1.00 39.34 68 LYS A C 1
ATOM 514 O O . LYS A 1 68 ? 4.757 10.397 53.627 1.00 39.34 68 LYS A O 1
ATOM 519 N N . GLY A 1 69 ? 6.796 10.047 52.709 1.00 38.53 69 GLY A N 1
ATOM 520 C CA . GLY A 1 69 ? 6.715 8.711 52.104 1.00 38.53 69 GLY A CA 1
ATOM 521 C C . GLY A 1 69 ? 5.413 8.279 51.428 1.00 38.53 69 GLY A C 1
ATOM 522 O O . GLY A 1 69 ? 4.521 7.750 52.081 1.00 38.53 69 GLY A O 1
ATOM 523 N N . GLY A 1 70 ? 5.392 8.338 50.096 1.00 47.03 70 GLY A N 1
ATOM 524 C CA . GLY A 1 70 ? 4.490 7.535 49.271 1.00 47.03 70 GLY A CA 1
ATOM 525 C C . GLY A 1 70 ? 4.349 8.079 47.853 1.00 47.03 70 GLY A C 1
ATOM 526 O O . GLY A 1 70 ? 4.277 9.288 47.668 1.00 47.03 70 GLY A O 1
ATOM 527 N N . LEU A 1 71 ? 4.239 7.180 46.870 1.00 50.66 71 LEU A N 1
ATOM 528 C CA . LEU A 1 71 ? 3.841 7.442 45.475 1.00 50.66 71 LEU A CA 1
ATOM 529 C C . LEU A 1 71 ? 2.387 7.964 45.367 1.00 50.66 71 LEU A C 1
ATOM 531 O O . LEU A 1 71 ? 1.693 7.646 44.413 1.00 50.66 71 LEU A O 1
ATOM 535 N N . ARG A 1 72 ? 1.853 8.665 46.373 1.00 62.38 72 ARG A N 1
ATOM 536 C CA . ARG A 1 72 ? 0.428 9.006 46.462 1.00 62.38 72 ARG A CA 1
ATOM 537 C C . ARG A 1 72 ? 0.224 10.451 46.886 1.00 62.38 72 ARG A C 1
ATOM 539 O O . ARG A 1 72 ? 0.644 10.855 47.966 1.00 62.38 72 ARG A O 1
ATOM 546 N N . GLY A 1 73 ? -0.465 11.174 46.020 1.00 66.88 73 GLY A N 1
ATOM 547 C CA . GLY A 1 73 ? -1.258 12.350 46.316 1.00 66.88 73 GLY A CA 1
ATOM 548 C C . GLY A 1 73 ? -0.609 13.710 46.145 1.00 66.88 73 GLY A C 1
ATOM 549 O O . GLY A 1 73 ? 0.353 14.037 46.844 1.00 66.88 73 GLY A O 1
ATOM 550 N N . VAL A 1 74 ? -1.230 14.500 45.261 1.00 79.31 74 VAL A N 1
ATOM 551 C CA . VAL A 1 74 ? -0.954 15.915 44.971 1.00 79.31 74 VAL A CA 1
ATOM 552 C C . VAL A 1 74 ? -1.454 16.787 46.125 1.00 79.31 74 VAL A C 1
ATOM 554 O O . VAL A 1 74 ? -2.453 16.462 46.772 1.00 79.31 74 VAL A O 1
ATOM 557 N N . THR A 1 75 ? -0.730 17.868 46.419 1.00 79.38 75 THR A N 1
ATOM 558 C CA . THR A 1 75 ? -1.026 18.759 47.551 1.00 79.38 75 THR A CA 1
ATOM 559 C C . THR A 1 75 ? -2.110 19.766 47.183 1.00 79.38 75 THR A C 1
ATOM 561 O O . THR A 1 75 ? -2.050 20.376 46.118 1.00 79.38 75 THR A O 1
ATOM 564 N N . ILE A 1 76 ? -3.056 19.985 48.097 1.00 84.00 76 ILE A N 1
ATOM 565 C CA . ILE A 1 76 ? -4.055 21.052 48.001 1.00 84.00 76 ILE A CA 1
ATOM 566 C C . ILE A 1 76 ? -3.590 22.249 48.844 1.00 84.00 76 ILE A C 1
ATOM 568 O O . ILE A 1 76 ? -3.168 22.090 49.994 1.00 84.00 76 ILE A O 1
ATOM 572 N N . SER A 1 77 ? -3.668 23.453 48.281 1.00 85.50 77 SER A N 1
ATOM 573 C CA . SER A 1 77 ? -3.325 24.701 48.957 1.00 85.50 77 SER A CA 1
ATOM 574 C C . SER A 1 77 ? -4.349 25.048 50.036 1.00 85.50 77 SER A C 1
ATOM 576 O O . SER A 1 77 ? -5.558 24.964 49.827 1.00 85.50 77 SER A O 1
ATOM 578 N N . ARG A 1 78 ? -3.860 25.485 51.202 1.00 81.75 78 ARG A N 1
ATOM 579 C CA . ARG A 1 78 ? -4.697 26.018 52.297 1.00 81.75 78 ARG A CA 1
ATOM 580 C C . ARG A 1 78 ? -4.756 27.543 52.323 1.00 81.75 78 ARG A C 1
ATOM 582 O O . ARG A 1 78 ? -5.430 28.105 53.183 1.00 81.75 78 ARG A O 1
ATOM 589 N N . THR A 1 79 ? -4.004 28.204 51.450 1.00 84.62 79 THR A N 1
ATOM 590 C CA . THR A 1 79 ? -3.819 29.662 51.472 1.00 84.62 79 THR A CA 1
ATOM 591 C C . THR A 1 79 ? -4.177 30.324 50.153 1.00 84.62 79 THR A C 1
ATOM 593 O O . THR A 1 79 ? -4.538 31.495 50.155 1.00 84.62 79 THR A O 1
ATOM 596 N N . GLU A 1 80 ? -4.108 29.589 49.046 1.00 89.06 80 GLU A N 1
ATOM 597 C CA . GLU A 1 80 ? -4.420 30.090 47.710 1.00 89.06 80 GLU A CA 1
ATOM 598 C C . GLU A 1 80 ? -5.696 29.422 47.211 1.00 89.06 80 GLU A C 1
ATOM 600 O O . GLU A 1 80 ? -5.699 28.241 46.859 1.00 89.06 80 GLU A O 1
ATOM 605 N N . PHE A 1 81 ? -6.784 30.185 47.211 1.00 89.31 81 PHE A N 1
ATOM 606 C CA . PHE A 1 81 ? -8.093 29.749 46.733 1.00 89.31 81 PHE A CA 1
ATOM 607 C C . PHE A 1 81 ? -8.409 30.437 45.404 1.00 89.31 81 PHE A C 1
ATOM 609 O O . PHE A 1 81 ? -8.066 31.612 45.218 1.00 89.31 81 PHE A O 1
ATOM 616 N N . PHE A 1 82 ? -9.096 29.734 44.506 1.00 89.31 82 PHE A N 1
ATOM 617 C CA . PHE A 1 82 ? -9.668 30.317 43.296 1.00 89.31 82 PHE A CA 1
ATOM 618 C C . PHE A 1 82 ? -11.192 30.212 43.361 1.00 89.31 82 PHE A C 1
ATOM 620 O O . PHE A 1 82 ? -11.742 29.134 43.552 1.00 89.31 82 PHE A O 1
ATOM 627 N N . GLU A 1 83 ? -11.879 31.355 43.277 1.00 87.88 83 GLU A N 1
ATOM 628 C CA . GLU A 1 83 ? -13.352 31.441 43.336 1.00 87.88 83 GLU A CA 1
ATOM 629 C C . GLU A 1 83 ? -14.001 30.726 44.544 1.00 87.88 83 GLU A C 1
ATOM 631 O O . GLU A 1 83 ? -15.167 30.349 44.510 1.00 87.88 83 GLU A O 1
ATOM 636 N N . GLY A 1 84 ? -13.263 30.593 45.651 1.00 82.56 84 GLY A N 1
ATOM 637 C CA . GLY A 1 84 ? -13.726 29.930 46.877 1.00 82.56 84 GLY A CA 1
ATOM 638 C C . GLY A 1 84 ? -13.383 28.439 46.975 1.00 82.56 84 GLY A C 1
ATOM 639 O O . GLY A 1 84 ? -13.525 27.880 48.061 1.00 82.56 84 GLY A O 1
ATOM 640 N N . SER A 1 85 ? -12.866 27.831 45.905 1.00 83.00 85 SER A N 1
ATOM 641 C CA . SER A 1 85 ? -12.394 26.441 45.869 1.00 83.00 85 SER A CA 1
ATOM 642 C C . SER A 1 85 ? -10.892 26.347 46.142 1.00 83.00 85 SER A C 1
ATOM 644 O O . SER A 1 85 ? -10.155 27.336 46.044 1.00 83.00 85 SER A O 1
ATOM 646 N N . ALA A 1 86 ? -10.445 25.172 46.585 1.00 84.88 86 ALA A N 1
ATOM 647 C CA . ALA A 1 86 ? -9.057 24.958 46.961 1.00 84.88 86 ALA A CA 1
ATOM 648 C C . ALA A 1 86 ? -8.215 24.605 45.725 1.00 84.88 86 ALA A C 1
ATOM 650 O O . ALA A 1 86 ? -8.589 23.733 44.947 1.00 84.88 86 ALA A O 1
ATOM 651 N N . SER A 1 87 ? -7.042 25.228 45.583 1.00 89.56 87 SER A N 1
ATOM 652 C CA . SER A 1 87 ? -6.187 25.000 44.412 1.00 89.56 87 SER A CA 1
ATOM 653 C C . SER A 1 87 ? -5.185 23.866 44.615 1.00 89.56 87 SER A C 1
ATOM 655 O O . SER A 1 87 ? -4.750 23.583 45.735 1.00 89.56 87 SER A O 1
ATOM 657 N N . LEU A 1 88 ? -4.754 23.235 43.524 1.00 89.94 88 LEU A N 1
ATOM 658 C CA . LEU A 1 88 ? -3.610 22.328 43.534 1.00 89.94 88 LEU A CA 1
ATOM 659 C C . LEU A 1 88 ? -2.326 23.136 43.675 1.00 89.94 88 LEU A C 1
ATOM 661 O O . LEU A 1 88 ? -2.106 24.081 42.924 1.00 89.94 88 LEU A O 1
ATOM 665 N N . GLN A 1 89 ? -1.462 22.742 44.603 1.00 88.56 89 GLN A N 1
ATOM 666 C CA . GLN A 1 89 ? -0.160 23.361 44.811 1.00 88.56 89 GLN A CA 1
ATOM 667 C C . GLN A 1 89 ? 0.948 22.481 44.231 1.00 88.56 89 GLN A C 1
ATOM 669 O O . GLN A 1 89 ? 1.147 21.342 44.663 1.00 88.56 89 GLN A O 1
ATOM 674 N N . PHE A 1 90 ? 1.735 23.056 43.326 1.00 87.56 90 PHE A N 1
ATOM 675 C CA . PHE A 1 90 ? 2.930 22.441 42.763 1.00 87.56 90 PHE A CA 1
ATOM 676 C C . PHE A 1 90 ? 4.150 23.191 43.274 1.00 87.56 90 PHE A C 1
ATOM 678 O O . PHE A 1 90 ? 4.533 24.233 42.746 1.00 87.56 90 PHE A O 1
ATOM 685 N N . HIS A 1 91 ? 4.741 22.663 44.341 1.00 86.06 91 HIS A N 1
ATOM 686 C CA . HIS A 1 91 ? 6.017 23.133 44.859 1.00 86.06 91 HIS A CA 1
ATOM 687 C C . HIS A 1 91 ? 7.125 22.254 44.287 1.00 86.06 91 HIS A C 1
ATOM 689 O O . HIS A 1 91 ? 7.219 21.073 44.624 1.00 86.06 91 HIS A O 1
ATOM 695 N N . VAL A 1 92 ? 7.907 22.819 43.374 1.00 84.50 92 VAL A N 1
ATOM 696 C CA . VAL A 1 92 ? 8.920 22.088 42.620 1.00 84.50 92 VAL A CA 1
ATOM 697 C C . VAL A 1 92 ? 10.292 22.420 43.181 1.00 84.50 92 VAL A C 1
ATOM 699 O O . VAL A 1 92 ? 10.660 23.590 43.249 1.00 84.50 92 VAL A O 1
ATOM 702 N N . THR A 1 93 ? 11.056 21.391 43.543 1.00 82.38 93 THR A N 1
ATOM 703 C CA . THR A 1 93 ? 12.481 21.520 43.874 1.00 82.38 93 THR A CA 1
ATOM 704 C C . THR A 1 93 ? 13.301 20.719 42.876 1.00 82.38 93 THR A C 1
ATOM 706 O O . THR A 1 93 ? 12.934 19.590 42.543 1.00 82.38 93 THR A O 1
ATOM 709 N N . LYS A 1 94 ? 14.390 21.298 42.366 1.00 78.75 94 LYS A N 1
ATOM 710 C CA . LYS A 1 94 ? 15.294 20.637 41.418 1.00 78.75 94 LYS A CA 1
ATOM 711 C C . LYS A 1 94 ? 16.727 21.115 41.627 1.00 78.75 94 LYS A C 1
ATOM 713 O O . LYS A 1 94 ? 17.011 22.305 41.516 1.00 78.75 94 LYS A O 1
ATOM 718 N N . SER A 1 95 ? 17.635 20.189 41.915 1.00 76.38 95 SER A N 1
ATOM 719 C CA . SER A 1 95 ? 19.038 20.480 42.232 1.00 76.38 95 SER A CA 1
ATOM 720 C C . SER A 1 95 ? 19.923 20.535 40.987 1.00 76.38 95 SER A C 1
ATOM 722 O O . SER A 1 95 ? 20.915 21.265 40.967 1.00 76.38 95 SER A O 1
ATOM 724 N N . THR A 1 96 ? 19.577 19.786 39.936 1.00 76.00 96 THR A N 1
ATOM 725 C CA . THR A 1 96 ? 20.320 19.764 38.664 1.00 76.00 96 THR A CA 1
ATOM 726 C C . THR A 1 96 ? 19.376 19.751 37.460 1.00 76.00 96 THR A C 1
ATOM 728 O O . THR A 1 96 ? 18.275 19.225 37.579 1.00 76.00 96 THR A O 1
ATOM 731 N N . PRO A 1 97 ? 19.767 20.285 36.284 1.00 74.69 97 PRO A N 1
ATOM 732 C CA . PRO A 1 97 ? 18.930 20.282 35.079 1.00 74.69 97 PRO A CA 1
ATOM 733 C C . PRO A 1 97 ? 18.460 18.898 34.612 1.00 74.69 97 PRO A C 1
ATOM 735 O O . PRO A 1 97 ? 17.416 18.823 33.981 1.00 74.69 97 PRO A O 1
ATOM 738 N N . ASP A 1 98 ? 19.157 17.816 34.956 1.00 77.88 98 ASP A N 1
ATOM 739 C CA . ASP A 1 98 ? 18.836 16.458 34.483 1.00 77.88 98 ASP A CA 1
ATOM 740 C C . ASP A 1 98 ? 17.801 15.730 35.353 1.00 77.88 98 ASP A C 1
ATOM 742 O O . ASP A 1 98 ? 17.265 14.688 34.976 1.00 77.88 98 ASP A O 1
ATOM 746 N N . GLU A 1 99 ? 17.498 16.272 36.530 1.00 82.38 99 GLU A N 1
ATOM 747 C CA . GLU A 1 99 ? 16.489 15.701 37.411 1.00 82.38 99 GLU A CA 1
ATOM 748 C C . GLU A 1 99 ? 15.075 15.932 36.872 1.00 82.38 99 GLU A C 1
ATOM 750 O O . GLU A 1 99 ? 14.757 16.954 36.256 1.00 82.38 99 GLU A O 1
ATOM 755 N N . TRP A 1 100 ? 14.197 14.973 37.140 1.00 85.25 100 TRP A N 1
ATOM 756 C CA . TRP A 1 100 ? 12.792 15.047 36.777 1.00 85.25 100 TRP A CA 1
ATOM 757 C C . TRP A 1 100 ? 11.877 14.758 37.960 1.00 85.25 100 TRP A C 1
ATOM 759 O O . TRP A 1 100 ? 12.240 14.016 38.881 1.00 85.25 100 TRP A O 1
ATOM 769 N N . ALA A 1 101 ? 10.678 15.324 37.905 1.00 85.94 101 ALA A N 1
ATOM 770 C CA . ALA A 1 101 ? 9.559 14.994 38.768 1.00 85.94 101 ALA A CA 1
ATOM 771 C C . ALA A 1 101 ? 8.232 15.209 38.023 1.00 85.94 101 ALA A C 1
ATOM 773 O O . ALA A 1 101 ? 8.156 16.011 37.092 1.00 85.94 101 ALA A O 1
ATOM 774 N N . PHE A 1 102 ? 7.188 14.481 38.413 1.00 88.50 102 PHE A N 1
ATOM 775 C CA . PHE A 1 102 ? 5.850 14.637 37.854 1.00 88.50 102 PHE A CA 1
ATOM 776 C C . PHE A 1 102 ? 4.756 14.432 38.901 1.00 88.50 102 PHE A C 1
ATOM 778 O O . PHE A 1 102 ? 4.957 13.752 39.911 1.00 88.50 102 PHE A O 1
ATOM 785 N N . ALA A 1 103 ? 3.583 14.987 38.611 1.00 89.44 103 ALA A N 1
ATOM 786 C CA . ALA A 1 103 ? 2.351 14.799 39.359 1.00 89.44 103 ALA A CA 1
ATOM 787 C C . ALA A 1 103 ? 1.212 14.434 38.399 1.00 89.44 103 ALA A C 1
ATOM 789 O O . ALA A 1 103 ? 0.933 15.182 37.468 1.00 89.44 103 ALA A O 1
ATOM 790 N N . ALA A 1 104 ? 0.568 13.294 38.635 1.00 90.81 104 ALA A N 1
ATOM 791 C CA . ALA A 1 104 ? -0.550 12.783 37.852 1.00 90.81 104 ALA A CA 1
ATOM 792 C C . ALA A 1 104 ? -1.874 13.095 38.552 1.00 90.81 104 ALA A C 1
ATOM 794 O O . ALA A 1 104 ? -2.171 12.546 39.618 1.00 90.81 104 ALA A O 1
ATOM 795 N N . ILE A 1 105 ? -2.662 13.977 37.944 1.00 91.50 105 ILE A N 1
ATOM 796 C CA . ILE A 1 105 ? -3.963 14.427 38.434 1.00 91.50 105 ILE A CA 1
ATOM 797 C C . ILE A 1 105 ? -5.037 13.542 37.801 1.00 91.50 105 ILE A C 1
ATOM 799 O O . ILE A 1 105 ? -5.335 13.645 36.606 1.00 91.50 105 ILE A O 1
ATOM 803 N N . THR A 1 106 ? -5.607 12.653 38.606 1.00 90.75 106 THR A N 1
ATOM 804 C CA . THR A 1 106 ? -6.752 11.822 38.222 1.00 90.75 106 THR A CA 1
ATOM 805 C C . THR A 1 106 ? -8.058 12.525 38.557 1.00 90.75 106 THR A C 1
ATOM 807 O O . THR A 1 106 ? -8.086 13.466 39.350 1.00 90.75 106 THR A O 1
ATOM 810 N N . ASN A 1 107 ? -9.150 12.048 37.966 1.00 85.62 107 ASN A N 1
ATOM 811 C CA . ASN A 1 107 ? -10.478 12.583 38.215 1.00 85.62 107 ASN A CA 1
ATOM 812 C C . ASN A 1 107 ? -11.496 11.453 38.393 1.00 85.62 107 ASN A C 1
ATOM 814 O O . ASN A 1 107 ? -11.467 10.458 37.664 1.00 85.62 107 ASN A O 1
ATOM 818 N N . GLY A 1 108 ? -12.394 11.625 39.359 1.00 80.69 108 GLY A N 1
ATOM 819 C CA . GLY A 1 108 ? -13.492 10.709 39.625 1.00 80.69 108 GLY A CA 1
ATOM 820 C C . GLY A 1 108 ? -14.743 11.064 38.841 1.00 80.69 108 GLY A C 1
ATOM 821 O O . GLY A 1 108 ? -15.144 10.354 37.915 1.00 80.69 108 GLY A O 1
ATOM 822 N N . ASP A 1 109 ? -15.334 12.202 39.193 1.00 80.69 109 ASP A N 1
ATOM 823 C CA . ASP A 1 109 ? -16.589 12.693 38.633 1.00 80.69 109 ASP A CA 1
ATOM 824 C C . ASP A 1 109 ? -16.287 13.858 37.679 1.00 80.69 109 ASP A C 1
ATOM 826 O O . ASP A 1 109 ? -16.001 14.966 38.134 1.00 80.69 109 ASP A O 1
ATOM 830 N N . PRO A 1 110 ? -16.364 13.648 36.354 1.00 71.50 110 PRO A N 1
ATOM 831 C CA . PRO A 1 110 ? -16.000 14.663 35.376 1.00 71.50 110 PRO A CA 1
ATOM 832 C C . PRO A 1 110 ? -17.013 15.805 35.253 1.00 71.50 110 PRO A C 1
ATOM 834 O O . PRO A 1 110 ? -16.762 16.777 34.549 1.00 71.50 110 PRO A O 1
ATOM 837 N N . ILE A 1 111 ? -18.170 15.701 35.907 1.00 73.62 111 ILE A N 1
ATOM 838 C CA . ILE A 1 111 ? -19.148 16.789 35.967 1.00 73.62 111 ILE A CA 1
ATOM 839 C C . ILE A 1 111 ? -18.817 17.699 37.150 1.00 73.62 111 ILE A C 1
ATOM 841 O O . ILE A 1 111 ? -18.943 18.917 37.054 1.00 73.62 111 ILE A O 1
ATOM 845 N N . LYS A 1 112 ? -18.371 17.117 38.268 1.00 78.50 112 LYS A N 1
ATOM 846 C CA . LYS A 1 112 ? -18.055 17.871 39.488 1.00 78.50 112 LYS A CA 1
ATOM 847 C C . LYS A 1 112 ? -16.592 18.291 39.593 1.00 78.50 112 LYS A C 1
ATOM 849 O O . LYS A 1 112 ? -16.308 19.233 40.316 1.00 78.50 112 LYS A O 1
ATOM 854 N N . GLY A 1 113 ? -15.680 17.612 38.896 1.00 79.00 113 GLY A N 1
ATOM 855 C CA . GLY A 1 113 ? -14.236 17.817 39.021 1.00 79.00 113 GLY A CA 1
ATOM 856 C C . GLY A 1 113 ? -13.671 17.354 40.365 1.00 79.00 113 GLY A C 1
ATOM 857 O O . GLY A 1 113 ? -12.698 17.926 40.845 1.00 79.00 113 GLY A O 1
ATOM 858 N N . THR A 1 114 ? -14.286 16.362 41.009 1.00 82.38 114 THR A N 1
ATOM 859 C CA . THR A 1 114 ? -13.843 15.869 42.323 1.00 82.38 114 THR A CA 1
ATOM 860 C C . THR A 1 114 ? -12.875 14.703 42.185 1.00 82.38 114 THR A C 1
ATOM 862 O O . THR A 1 114 ? -12.981 13.906 41.249 1.00 82.38 114 THR A O 1
ATOM 865 N N . GLU A 1 115 ? -11.985 14.537 43.165 1.00 84.88 115 GLU A N 1
ATOM 866 C CA . GLU A 1 115 ? -11.091 13.382 43.216 1.00 84.88 115 GLU A CA 1
ATOM 867 C C . GLU A 1 115 ? -11.836 12.046 43.046 1.00 84.88 115 GLU A C 1
ATOM 869 O O . GLU A 1 115 ? -12.946 11.859 43.552 1.00 84.88 115 GLU A O 1
ATOM 874 N N . ALA A 1 116 ? -11.190 11.088 42.379 1.00 87.12 116 ALA A N 1
ATOM 875 C CA . ALA A 1 116 ? -11.656 9.712 42.357 1.00 87.12 116 ALA A CA 1
ATOM 876 C C . ALA A 1 116 ? -11.802 9.143 43.774 1.00 87.12 116 ALA A C 1
ATOM 878 O O . ALA A 1 116 ? -11.053 9.461 44.693 1.00 87.12 116 ALA A O 1
ATOM 879 N N . THR A 1 117 ? -12.780 8.262 43.936 1.00 86.69 117 THR A N 1
ATOM 880 C CA . THR A 1 117 ? -13.069 7.553 45.189 1.00 86.69 117 THR A CA 1
ATOM 881 C C . THR A 1 117 ? -12.493 6.136 45.190 1.00 86.69 117 THR A C 1
ATOM 883 O O . THR A 1 117 ? -12.460 5.472 46.229 1.00 86.69 117 THR A O 1
ATOM 886 N N . SER A 1 118 ? -12.042 5.652 44.025 1.00 87.50 118 SER A N 1
ATOM 887 C CA . SER A 1 118 ? -11.380 4.357 43.854 1.00 87.50 118 SER A CA 1
ATOM 888 C C . SER A 1 118 ? -10.518 4.299 42.586 1.00 87.50 118 SER A C 1
ATOM 890 O O . SER A 1 118 ? -10.800 4.970 41.598 1.00 87.50 118 SER A O 1
ATOM 892 N N . TRP A 1 119 ? -9.532 3.395 42.545 1.00 87.00 119 TRP A N 1
ATOM 893 C CA . TRP A 1 119 ? -8.776 3.088 41.315 1.00 87.00 119 TRP A CA 1
ATOM 894 C C . TRP A 1 119 ? -9.652 2.558 40.179 1.00 87.00 119 TRP A C 1
ATOM 896 O O . TRP A 1 119 ? -9.386 2.843 39.022 1.00 87.00 119 TRP A O 1
ATOM 906 N N . LYS A 1 120 ? -10.755 1.872 40.499 1.00 86.50 120 LYS A N 1
ATOM 907 C CA . LYS A 1 120 ? -11.739 1.442 39.495 1.00 86.50 120 LYS A CA 1
ATOM 908 C C . LYS A 1 120 ? -12.354 2.633 38.752 1.00 86.50 120 LYS A C 1
ATOM 910 O O . LYS A 1 120 ? -12.691 2.512 37.582 1.00 86.50 120 LYS A O 1
ATOM 915 N N . GLU A 1 121 ? -12.543 3.753 39.441 1.00 87.00 121 GLU A N 1
ATOM 916 C CA . GLU A 1 121 ? -13.081 4.978 38.851 1.00 87.00 121 GLU A CA 1
ATOM 917 C C . GLU A 1 121 ? -12.048 5.687 37.968 1.00 87.00 121 GLU A C 1
ATOM 919 O O . GLU A 1 121 ? -12.399 6.171 36.895 1.00 87.00 121 GLU A O 1
ATOM 924 N N . VAL A 1 122 ? -10.776 5.665 38.379 1.00 86.38 122 VAL A N 1
ATOM 925 C CA . VAL A 1 122 ? -9.639 6.133 37.570 1.00 86.38 122 VAL A CA 1
ATOM 926 C C . VAL A 1 122 ? -9.497 5.298 36.291 1.00 86.38 122 VAL A C 1
ATOM 928 O O . VAL A 1 122 ? -9.428 5.844 35.193 1.00 86.38 122 VAL A O 1
ATOM 931 N N . ASP A 1 123 ? -9.524 3.970 36.420 1.00 87.56 123 ASP A N 1
ATOM 932 C CA . ASP A 1 123 ? -9.352 3.021 35.312 1.00 87.56 123 ASP A CA 1
ATOM 933 C C . ASP A 1 123 ? -10.585 2.935 34.393 1.00 87.56 123 ASP A C 1
ATOM 935 O O . ASP A 1 123 ? -10.530 2.301 33.339 1.00 87.56 123 ASP A O 1
ATOM 939 N N . ALA A 1 124 ? -11.704 3.573 34.759 1.00 86.69 124 ALA A N 1
ATOM 940 C CA . ALA A 1 124 ? -12.859 3.698 33.872 1.00 86.69 124 ALA A CA 1
ATOM 941 C C . ALA A 1 124 ? -12.582 4.642 32.688 1.00 86.69 124 ALA A C 1
ATOM 943 O O . ALA A 1 124 ? -13.220 4.498 31.645 1.00 86.69 124 ALA A O 1
ATOM 944 N N . GLY A 1 125 ? -11.634 5.575 32.841 1.00 87.81 125 GLY A N 1
ATOM 945 C CA . GLY A 1 125 ? -11.325 6.594 31.843 1.00 87.81 125 GLY A CA 1
ATOM 946 C C . GLY A 1 125 ? -12.452 7.615 31.650 1.00 87.81 125 GLY A C 1
ATOM 947 O O . GLY A 1 125 ? -13.574 7.444 32.138 1.00 87.81 125 GLY A O 1
ATOM 948 N N . LYS A 1 126 ? -12.141 8.712 30.957 1.00 89.31 126 LYS A N 1
ATOM 949 C CA . LYS A 1 126 ? -13.065 9.804 30.633 1.00 89.31 126 LYS A CA 1
ATOM 950 C C . LYS A 1 126 ? -12.993 10.135 29.150 1.00 89.31 126 LYS A C 1
ATOM 952 O O . LYS A 1 126 ? -11.901 10.234 28.596 1.00 89.31 126 LYS A O 1
ATOM 957 N N . ASP A 1 127 ? -14.152 10.350 28.546 1.00 88.12 127 ASP A N 1
ATOM 958 C CA . ASP A 1 127 ? -14.239 10.734 27.146 1.00 88.12 127 ASP A CA 1
ATOM 959 C C . ASP A 1 127 ? -14.094 12.248 26.988 1.00 88.12 127 ASP A C 1
ATOM 961 O O . ASP A 1 127 ? -14.887 13.017 27.535 1.00 88.12 127 ASP A O 1
ATOM 965 N N . ILE A 1 128 ? -13.065 12.660 26.247 1.00 90.38 128 ILE A N 1
ATOM 966 C CA . ILE A 1 128 ? -12.805 14.058 25.894 1.00 90.38 128 ILE A CA 1
ATOM 967 C C . ILE A 1 128 ? -12.959 14.326 24.388 1.00 90.38 128 ILE A C 1
ATOM 969 O O . ILE A 1 128 ? -12.634 15.416 23.921 1.00 90.38 128 ILE A O 1
ATOM 973 N N . SER A 1 129 ? -13.452 13.356 23.614 1.00 84.94 129 SER A N 1
ATOM 974 C CA . SER A 1 129 ? -13.462 13.392 22.144 1.00 84.94 129 SER A CA 1
ATOM 975 C C . SER A 1 129 ? -14.241 14.562 21.538 1.00 84.94 129 SER A C 1
ATOM 977 O O . SER A 1 129 ? -13.884 15.050 20.466 1.00 84.94 129 SER A O 1
ATOM 979 N N . THR A 1 130 ? -15.275 15.041 22.233 1.00 86.19 130 THR A N 1
ATOM 980 C CA . THR A 1 130 ? -16.127 16.162 21.806 1.00 86.19 130 THR A CA 1
ATOM 981 C C . THR A 1 130 ? -15.597 17.535 22.218 1.00 86.19 130 THR A C 1
ATOM 983 O O . THR A 1 130 ? -16.238 18.546 21.936 1.00 86.19 130 THR A O 1
ATOM 986 N N . TYR A 1 131 ? -14.463 17.596 22.915 1.00 89.81 131 TYR A N 1
ATOM 987 C CA . TYR A 1 131 ? -13.842 18.843 23.350 1.00 89.81 131 TYR A CA 1
ATOM 988 C C . TYR A 1 131 ? -12.672 19.201 22.440 1.00 89.81 131 TYR A C 1
ATOM 990 O O . TYR A 1 131 ? -12.199 18.386 21.648 1.00 89.81 131 TYR A O 1
ATOM 998 N N . SER A 1 132 ? -12.209 20.443 22.541 1.00 92.44 132 SER A N 1
ATOM 999 C CA . SER A 1 132 ? -11.142 20.958 21.677 1.00 92.44 132 SER A CA 1
ATOM 1000 C C . SER A 1 132 ? -10.051 21.702 22.425 1.00 92.44 132 SER A C 1
ATOM 1002 O O . SER A 1 132 ? -8.965 21.890 21.880 1.00 92.44 132 SER A O 1
ATOM 1004 N N . HIS A 1 133 ? -10.311 22.106 23.669 1.00 94.94 133 HIS A N 1
ATOM 1005 C CA . HIS A 1 133 ? -9.359 22.835 24.493 1.00 94.94 133 HIS A CA 1
ATOM 1006 C C . HIS A 1 133 ? -9.317 22.281 25.913 1.00 94.94 133 HIS A C 1
ATOM 1008 O O . HIS A 1 133 ? -10.344 21.888 26.462 1.00 94.94 133 HIS A O 1
ATOM 1014 N N . PHE A 1 134 ? -8.132 22.304 26.514 1.00 96.44 134 PHE A N 1
ATOM 1015 C CA . PHE A 1 134 ? -7.936 22.134 27.946 1.00 96.44 134 PHE A CA 1
ATOM 1016 C C . PHE A 1 134 ? -7.679 23.500 28.585 1.00 96.44 134 PHE A C 1
ATOM 1018 O O . PHE A 1 134 ? -6.733 24.199 28.219 1.00 96.44 134 PHE A O 1
ATOM 1025 N N . THR A 1 135 ? -8.537 23.898 29.519 1.00 95.38 135 THR A N 1
ATOM 1026 C CA . THR A 1 135 ? -8.515 25.203 30.179 1.00 95.38 135 THR A CA 1
ATOM 1027 C C . THR A 1 135 ? -8.290 25.048 31.676 1.00 95.38 135 THR A C 1
ATOM 1029 O O . THR A 1 135 ? -8.686 24.060 32.288 1.00 95.38 135 THR A O 1
ATOM 1032 N N . PHE A 1 136 ? -7.606 26.013 32.278 1.00 94.44 136 PHE A N 1
ATOM 1033 C CA . PHE A 1 136 ? -7.334 26.044 33.717 1.00 94.44 136 PHE A CA 1
ATOM 1034 C C . PHE A 1 136 ? -6.903 27.452 34.126 1.00 94.44 136 PHE A C 1
ATOM 1036 O O . PHE A 1 136 ? -6.604 28.297 33.279 1.00 94.44 136 PHE A O 1
ATOM 1043 N N . TYR A 1 137 ? -6.858 27.704 35.431 1.00 93.56 137 TYR A N 1
ATOM 1044 C CA . TYR A 1 137 ? -6.333 28.940 36.000 1.00 93.56 137 TYR A CA 1
ATOM 1045 C C . TYR A 1 137 ? -5.034 28.670 36.734 1.00 93.56 137 TYR A C 1
ATOM 1047 O O . TYR A 1 137 ? -4.891 27.633 37.379 1.00 93.56 137 TYR A O 1
ATOM 1055 N N . LEU A 1 138 ? -4.096 29.611 36.641 1.00 92.19 138 LEU A N 1
ATOM 1056 C CA . LEU A 1 138 ? -2.776 29.479 37.235 1.00 92.19 138 LEU A CA 1
ATOM 1057 C C . LEU A 1 138 ? -2.329 30.779 37.917 1.00 92.19 138 LEU A C 1
ATOM 1059 O O . LEU A 1 138 ? -2.452 31.862 37.341 1.00 92.19 138 LEU A O 1
ATOM 1063 N N . LYS A 1 139 ? -1.799 30.660 39.138 1.00 91.44 139 LYS A N 1
ATOM 1064 C CA . LYS A 1 139 ? -1.124 31.729 39.894 1.00 91.44 139 LYS A CA 1
ATOM 1065 C C . LYS A 1 139 ? 0.258 31.271 40.376 1.00 91.44 139 LYS A C 1
ATOM 1067 O O . LYS A 1 139 ? 0.412 30.119 40.775 1.00 91.44 139 LYS A O 1
ATOM 1072 N N . GLY A 1 140 ? 1.247 32.163 40.402 1.00 88.12 140 GLY A N 1
ATOM 1073 C CA . GLY A 1 140 ? 2.576 31.898 40.973 1.00 88.12 140 GLY A CA 1
ATOM 1074 C C . GLY A 1 140 ? 3.711 31.891 39.947 1.00 88.12 140 GLY A C 1
ATOM 1075 O O . GLY A 1 140 ? 3.593 32.466 38.868 1.00 88.12 140 GLY A O 1
ATOM 1076 N N . GLN A 1 141 ? 4.840 31.277 40.306 1.00 80.31 141 GLN A N 1
ATOM 1077 C CA . GLN A 1 141 ? 6.072 31.276 39.509 1.00 80.31 141 GLN A CA 1
ATOM 1078 C C . GLN A 1 141 ? 6.473 29.860 39.088 1.00 80.31 141 GLN A C 1
ATOM 1080 O O . GLN A 1 141 ? 6.302 28.897 39.837 1.00 80.31 141 GLN A O 1
ATOM 1085 N N . GLY A 1 142 ? 7.075 29.757 37.905 1.00 77.31 142 GLY A N 1
ATOM 1086 C CA . GLY A 1 142 ? 7.544 28.503 37.323 1.00 77.31 142 GLY A CA 1
ATOM 1087 C C . GLY A 1 142 ? 6.864 28.200 35.998 1.00 77.31 142 GLY A C 1
ATOM 1088 O O . GLY A 1 142 ? 5.916 28.871 35.609 1.00 77.31 142 GLY A O 1
ATOM 1089 N N . ASP A 1 143 ? 7.367 27.191 35.300 1.00 79.06 143 ASP A N 1
ATOM 1090 C CA . ASP A 1 143 ? 6.822 26.762 34.017 1.00 79.06 143 ASP A CA 1
ATOM 1091 C C . ASP A 1 143 ? 7.053 25.257 33.864 1.00 79.06 143 ASP A C 1
ATOM 1093 O O . ASP A 1 143 ? 8.177 24.758 33.955 1.00 79.06 143 ASP A O 1
ATOM 1097 N N . ALA A 1 144 ? 5.958 24.526 33.710 1.00 84.94 144 ALA A N 1
ATOM 1098 C CA . ALA A 1 144 ? 5.930 23.075 33.642 1.00 84.94 144 ALA A CA 1
ATOM 1099 C C . ALA A 1 144 ? 5.446 22.632 32.260 1.00 84.94 144 ALA A C 1
ATOM 1101 O O . ALA A 1 144 ? 4.893 23.417 31.486 1.00 84.94 144 ALA A O 1
ATOM 1102 N N . ARG A 1 145 ? 5.642 21.352 31.951 1.00 89.50 145 ARG A N 1
ATOM 1103 C CA . ARG A 1 145 ? 4.986 20.724 30.804 1.00 89.50 145 ARG A CA 1
ATOM 1104 C C . ARG A 1 145 ? 3.734 19.985 31.246 1.00 89.50 145 ARG A C 1
ATOM 1106 O O . ARG A 1 145 ? 3.684 19.467 32.360 1.00 89.50 145 ARG A O 1
ATOM 1113 N N . ILE A 1 146 ? 2.753 19.925 30.358 1.00 92.25 146 ILE A N 1
ATOM 1114 C CA . ILE A 1 146 ? 1.541 19.131 30.532 1.00 92.25 146 ILE A CA 1
ATOM 1115 C C . ILE A 1 146 ? 1.539 17.987 29.524 1.00 92.25 146 ILE A C 1
ATOM 1117 O O . ILE A 1 146 ? 1.856 18.180 28.352 1.00 92.25 146 ILE A O 1
ATOM 1121 N N . GLU A 1 147 ? 1.164 16.806 30.002 1.00 93.81 147 GLU A N 1
ATOM 1122 C CA . GLU A 1 147 ? 0.898 15.607 29.208 1.00 93.81 147 GLU A CA 1
ATOM 1123 C C . GLU A 1 147 ? -0.438 15.002 29.642 1.00 93.81 147 GLU A C 1
ATOM 1125 O O . GLU A 1 147 ? -0.839 15.111 30.799 1.00 93.81 147 GLU A O 1
ATOM 1130 N N . MET A 1 148 ? -1.123 14.343 28.720 1.00 95.56 148 MET A N 1
ATOM 1131 C CA . MET A 1 148 ? -2.332 13.571 28.981 1.00 95.56 148 MET A CA 1
ATOM 1132 C C . MET A 1 148 ? -2.054 12.087 28.786 1.00 95.56 148 MET A C 1
ATOM 1134 O O . MET A 1 148 ? -1.343 11.721 27.849 1.00 95.56 148 MET A O 1
ATOM 1138 N N . LYS A 1 149 ? -2.624 11.240 29.653 1.00 93.75 149 LYS A N 1
ATOM 1139 C CA . LYS A 1 149 ? -2.530 9.784 29.509 1.00 93.75 149 LYS A CA 1
ATOM 1140 C C . LYS A 1 149 ? -3.870 9.082 29.506 1.00 93.75 149 LYS A C 1
ATOM 1142 O O . LYS A 1 149 ? -4.735 9.386 30.330 1.00 93.75 149 LYS A O 1
ATOM 1147 N N . ASP A 1 150 ? -3.998 8.098 28.625 1.00 92.94 150 ASP A N 1
ATOM 1148 C CA . ASP A 1 150 ? -5.132 7.179 28.598 1.00 92.94 150 ASP A CA 1
ATOM 1149 C C . ASP A 1 150 ? -4.991 6.040 29.626 1.00 92.94 150 ASP A C 1
ATOM 1151 O O . ASP A 1 150 ? -4.022 5.956 30.389 1.00 92.94 150 ASP A O 1
ATOM 1155 N N . ILE A 1 151 ? -5.990 5.157 29.680 1.00 88.75 151 ILE A N 1
ATOM 1156 C CA . ILE A 1 151 ? -5.973 3.983 30.565 1.00 88.75 151 ILE A CA 1
ATOM 1157 C C . ILE A 1 151 ? -4.873 2.960 30.236 1.00 88.75 151 ILE A C 1
ATOM 1159 O O . ILE A 1 151 ? -4.538 2.148 31.096 1.00 88.75 151 ILE A O 1
ATOM 1163 N N . GLY A 1 152 ? -4.315 2.996 29.023 1.00 87.06 152 GLY A N 1
ATOM 1164 C CA . GLY A 1 152 ? -3.174 2.186 28.594 1.00 87.06 152 GLY A CA 1
ATOM 1165 C C . GLY A 1 152 ? -1.820 2.799 28.964 1.00 87.06 152 GLY A C 1
ATOM 1166 O O . GLY A 1 152 ? -0.788 2.245 28.593 1.00 87.06 152 GLY A O 1
ATOM 1167 N N . ASP A 1 153 ? -1.822 3.926 29.686 1.00 87.12 153 ASP A N 1
ATOM 1168 C CA . ASP A 1 153 ? -0.657 4.731 30.061 1.00 87.12 153 ASP A CA 1
ATOM 1169 C C . ASP A 1 153 ? 0.125 5.324 28.864 1.00 87.12 153 ASP A C 1
ATOM 1171 O O . ASP A 1 153 ? 1.264 5.785 29.045 1.00 87.12 153 ASP A O 1
ATOM 1175 N N . GLN A 1 154 ? -0.500 5.387 27.677 1.00 86.75 154 GLN A N 1
ATOM 1176 C CA . GLN A 1 154 ? 0.038 6.080 26.501 1.00 86.75 154 GLN A CA 1
ATOM 1177 C C . GLN A 1 154 ? -0.032 7.594 26.698 1.00 86.75 154 GLN A C 1
ATOM 1179 O O . GLN A 1 154 ? -0.997 8.095 27.271 1.00 86.75 154 GLN A O 1
ATOM 1184 N N . GLY A 1 155 ? 0.998 8.322 26.255 1.00 88.25 155 GLY A N 1
ATOM 1185 C CA . GLY A 1 155 ? 1.149 9.763 26.488 1.00 88.25 155 GLY A CA 1
ATOM 1186 C C . GLY A 1 155 ? 0.910 10.618 25.244 1.00 88.25 155 GLY A C 1
ATOM 1187 O O . GLY A 1 155 ? 1.335 10.262 24.146 1.00 88.25 155 GLY A O 1
ATOM 1188 N N . SER A 1 156 ? 0.265 11.770 25.433 1.00 91.38 156 SER A N 1
ATOM 1189 C CA . SER A 1 156 ? 0.153 12.827 24.421 1.00 91.38 156 SER A CA 1
ATOM 1190 C C . SER A 1 156 ? 1.505 13.500 24.142 1.00 91.38 156 SER A C 1
ATOM 1192 O O . SER A 1 156 ? 2.482 13.306 24.870 1.00 91.38 156 SER A O 1
ATOM 1194 N N . PHE A 1 157 ? 1.564 14.390 23.146 1.00 89.19 157 PHE A N 1
ATOM 1195 C CA . PHE A 1 157 ? 2.673 15.340 23.092 1.00 89.19 157 PHE A CA 1
ATOM 1196 C C . PHE A 1 157 ? 2.679 16.215 24.346 1.00 89.19 157 PHE A C 1
ATOM 1198 O O . PHE A 1 157 ? 1.630 16.573 24.894 1.00 89.19 157 PHE A O 1
ATOM 1205 N N . LYS A 1 158 ? 3.890 16.541 24.797 1.00 91.56 158 LYS A N 1
ATOM 1206 C CA . LYS A 1 158 ? 4.127 17.398 25.953 1.00 91.56 158 LYS A CA 1
ATOM 1207 C C . LYS A 1 158 ? 4.165 18.842 25.494 1.00 91.56 158 LYS A C 1
ATOM 1209 O O . LYS A 1 158 ? 5.014 19.205 24.682 1.00 91.56 158 LYS A O 1
ATOM 1214 N N . VAL A 1 159 ? 3.301 19.664 26.063 1.00 89.94 159 VAL A N 1
ATOM 1215 C CA . VAL A 1 159 ? 3.241 21.097 25.761 1.00 89.94 159 VAL A CA 1
ATOM 1216 C C . VAL A 1 159 ? 3.708 21.899 26.962 1.00 89.94 159 VAL A C 1
ATOM 1218 O O . VAL A 1 159 ? 3.506 21.487 28.104 1.00 89.94 159 VAL A O 1
ATOM 1221 N N . ARG A 1 160 ? 4.378 23.025 26.728 1.00 87.94 160 ARG A N 1
ATOM 1222 C CA . ARG A 1 160 ? 4.875 23.892 27.798 1.00 87.94 160 ARG A CA 1
ATOM 1223 C C . ARG A 1 160 ? 3.812 24.930 28.147 1.00 87.94 160 ARG A C 1
ATOM 1225 O O . ARG A 1 160 ? 3.199 25.506 27.258 1.00 87.94 160 ARG A O 1
ATOM 1232 N N . LEU A 1 161 ? 3.601 25.177 29.438 1.00 86.75 161 LEU A N 1
ATOM 1233 C CA . LEU A 1 161 ? 2.568 26.101 29.908 1.00 86.75 161 LEU A CA 1
ATOM 1234 C C . LEU A 1 161 ? 2.771 27.529 29.384 1.00 86.75 161 LEU A C 1
ATOM 1236 O O . LEU A 1 161 ? 1.810 28.153 28.936 1.00 86.75 161 LEU A O 1
ATOM 1240 N N . SER A 1 162 ? 4.009 28.032 29.398 1.00 84.69 162 SER A N 1
ATOM 1241 C CA . SER A 1 162 ? 4.314 29.396 28.936 1.00 84.69 162 SER A CA 1
ATOM 1242 C C . SER A 1 162 ? 4.078 29.644 27.445 1.00 84.69 162 SER A C 1
ATOM 1244 O O . SER A 1 162 ? 3.956 30.802 27.045 1.00 84.69 162 SER A O 1
ATOM 1246 N N . ASP A 1 163 ? 3.933 28.595 26.630 1.00 87.75 163 ASP A N 1
ATOM 1247 C CA . ASP A 1 163 ? 3.585 28.746 25.213 1.00 87.75 163 ASP A CA 1
ATOM 1248 C C . ASP A 1 163 ? 2.129 29.234 25.033 1.00 87.75 163 ASP A C 1
ATOM 1250 O O . ASP A 1 163 ? 1.774 29.751 23.973 1.00 87.75 163 ASP A O 1
ATOM 1254 N N . TYR A 1 164 ? 1.293 29.126 26.078 1.00 89.06 164 TYR A N 1
ATOM 1255 C CA . TYR A 1 164 ? -0.152 29.399 26.038 1.00 89.06 164 TYR A CA 1
ATOM 1256 C C . TYR A 1 164 ? -0.609 30.538 26.957 1.00 89.06 164 TYR A C 1
ATOM 1258 O O . TYR A 1 164 ? -1.809 30.801 27.062 1.00 89.06 164 TYR A O 1
ATOM 1266 N N . GLY A 1 165 ? 0.318 31.231 27.621 1.00 82.31 165 GLY A N 1
ATOM 1267 C CA . GLY A 1 165 ? -0.008 32.368 28.478 1.00 82.31 165 GLY A CA 1
ATOM 1268 C C . GLY A 1 165 ? 1.157 32.848 29.338 1.00 82.31 165 GLY A C 1
ATOM 1269 O O . GLY A 1 165 ? 2.185 32.186 29.470 1.00 82.31 165 GLY A O 1
ATOM 1270 N N . THR A 1 166 ? 0.981 34.019 29.946 1.00 74.44 166 THR A N 1
ATOM 1271 C CA . THR A 1 166 ? 1.974 34.623 30.843 1.00 74.44 166 THR A CA 1
ATOM 1272 C C . THR A 1 166 ? 1.588 34.379 32.296 1.00 74.44 166 THR A C 1
ATOM 1274 O O . THR A 1 166 ? 0.437 34.569 32.684 1.00 74.44 166 THR A O 1
ATOM 1277 N N . PHE A 1 167 ? 2.569 34.000 33.109 1.00 77.00 167 PHE A N 1
ATOM 1278 C CA . PHE A 1 167 ? 2.418 33.828 34.548 1.00 77.00 167 PHE A CA 1
ATOM 1279 C C . PHE A 1 167 ? 2.528 35.187 35.245 1.00 77.00 167 PHE A C 1
ATOM 1281 O O . PHE A 1 167 ? 3.622 35.743 35.347 1.00 77.00 167 PHE A O 1
ATOM 1288 N N . ASP A 1 168 ? 1.410 35.726 35.729 1.00 80.00 168 ASP A N 1
ATOM 1289 C CA . ASP A 1 168 ? 1.453 36.749 36.775 1.00 80.00 168 ASP A CA 1
ATOM 1290 C C . ASP A 1 168 ? 1.583 36.032 38.133 1.00 80.00 168 ASP A C 1
ATOM 1292 O O . ASP A 1 168 ? 0.691 35.260 38.499 1.00 80.00 168 ASP A O 1
ATOM 1296 N N . PRO A 1 169 ? 2.682 36.229 38.881 1.00 82.69 169 PRO A N 1
ATOM 1297 C CA . PRO A 1 169 ? 2.888 35.537 40.146 1.00 82.69 169 PRO A CA 1
ATOM 1298 C C . PRO A 1 169 ? 1.894 35.935 41.239 1.00 82.69 169 PRO A C 1
ATOM 1300 O O . PRO A 1 169 ? 1.639 35.137 42.143 1.00 82.69 169 PRO A O 1
ATOM 1303 N N . ASP A 1 170 ? 1.315 37.130 41.147 1.00 88.75 170 ASP A N 1
ATOM 1304 C CA . ASP A 1 170 ? 0.458 37.693 42.185 1.00 88.75 170 ASP A CA 1
ATOM 1305 C C . ASP A 1 170 ? -1.035 37.499 41.877 1.00 88.75 170 ASP A C 1
ATOM 1307 O O . ASP A 1 170 ? -1.868 37.565 42.787 1.00 88.75 170 ASP A O 1
ATOM 1311 N N . ASN A 1 171 ? -1.383 37.182 40.624 1.00 91.50 171 ASN A N 1
ATOM 1312 C CA . ASN A 1 171 ? -2.762 37.067 40.150 1.00 91.50 171 ASN A CA 1
ATOM 1313 C C . ASN A 1 171 ? -3.063 35.715 39.484 1.00 91.50 171 ASN A C 1
ATOM 1315 O O . ASN A 1 171 ? -2.181 35.023 38.986 1.00 91.50 171 ASN A O 1
ATOM 1319 N N . TRP A 1 172 ? -4.343 35.342 39.455 1.00 92.62 172 TRP A N 1
ATOM 1320 C CA . TRP A 1 172 ? -4.822 34.170 38.721 1.00 92.62 172 TRP A CA 1
ATOM 1321 C C . TRP A 1 172 ? -4.998 34.490 37.233 1.00 92.62 172 TRP A C 1
ATOM 1323 O O . TRP A 1 172 ? -5.698 35.437 36.879 1.00 92.62 172 TRP A O 1
ATOM 1333 N N . ASN A 1 173 ? -4.415 33.665 36.365 1.00 91.69 173 ASN A N 1
ATOM 1334 C CA . ASN A 1 173 ? -4.437 33.829 34.910 1.00 91.69 173 ASN A CA 1
ATOM 1335 C C . ASN A 1 173 ? -5.119 32.624 34.258 1.00 91.69 173 ASN A C 1
ATOM 1337 O O . ASN A 1 173 ? -4.817 31.489 34.621 1.00 91.69 173 ASN A O 1
ATOM 1341 N N . LYS A 1 174 ? -6.016 32.855 33.290 1.00 92.50 174 LYS A N 1
ATOM 1342 C CA . LYS A 1 174 ? -6.648 31.775 32.515 1.00 92.50 174 LYS A CA 1
ATOM 1343 C C . LYS A 1 174 ? -5.701 31.306 31.410 1.00 92.50 174 LYS A C 1
ATOM 1345 O O . LYS A 1 174 ? -5.216 32.122 30.632 1.00 92.50 174 LYS A O 1
ATOM 1350 N N . PHE A 1 175 ? -5.524 29.998 31.303 1.00 94.31 175 PHE A N 1
ATOM 1351 C CA . PHE A 1 175 ? -4.830 29.326 30.211 1.00 94.31 175 PHE A CA 1
ATOM 1352 C C . PHE A 1 175 ? -5.820 28.488 29.400 1.00 94.31 175 PHE A C 1
ATOM 1354 O O . PHE A 1 175 ? -6.839 28.021 29.918 1.00 94.31 175 PHE A O 1
ATOM 1361 N N . SER A 1 176 ? -5.521 28.318 28.114 1.00 95.38 176 SER A N 1
ATOM 1362 C CA . SER A 1 176 ? -6.326 27.536 27.178 1.00 95.38 176 SER A CA 1
ATOM 1363 C C . SER A 1 176 ? -5.417 26.892 26.140 1.00 95.38 176 SER A C 1
ATOM 1365 O O . SER A 1 176 ? -4.889 27.576 25.266 1.00 95.38 176 SER A O 1
ATOM 1367 N N . ILE A 1 177 ? -5.245 25.579 26.240 1.00 95.56 177 ILE A N 1
ATOM 1368 C CA . ILE A 1 177 ? -4.384 24.778 25.371 1.00 95.56 177 ILE A CA 1
ATOM 1369 C C . ILE A 1 177 ? -5.267 24.065 24.340 1.00 95.56 177 ILE A C 1
ATOM 1371 O O . ILE A 1 177 ? -6.123 23.272 24.742 1.00 95.56 177 ILE A O 1
ATOM 1375 N N . PRO A 1 178 ? -5.092 24.299 23.028 1.00 95.62 178 PRO A N 1
ATOM 1376 C CA . PRO A 1 178 ? -5.738 23.494 21.998 1.00 95.62 178 PRO A CA 1
ATOM 1377 C C . PRO A 1 178 ? -5.291 22.032 22.105 1.00 95.62 178 PRO A C 1
ATOM 1379 O O . PRO A 1 178 ? -4.102 21.727 22.064 1.00 95.62 178 PRO A O 1
ATOM 1382 N N . LEU A 1 179 ? -6.243 21.106 22.192 1.00 93.81 179 LEU A N 1
ATOM 1383 C CA . LEU A 1 179 ? -5.969 19.673 22.354 1.00 93.81 179 LEU A CA 1
ATOM 1384 C C . LEU A 1 179 ? -5.182 19.076 21.171 1.00 93.81 179 LEU A C 1
ATOM 1386 O O . LEU A 1 179 ? -4.390 18.153 21.350 1.00 93.81 179 LEU A O 1
ATOM 1390 N N . LYS A 1 180 ? -5.341 19.641 19.971 1.00 87.44 180 LYS A N 1
ATOM 1391 C CA . LYS A 1 180 ? -4.572 19.269 18.770 1.00 87.44 180 LYS A CA 1
ATOM 1392 C C . LYS A 1 180 ? -3.071 19.550 18.905 1.00 87.44 180 LYS A C 1
ATOM 1394 O O . LYS A 1 180 ? -2.256 18.823 18.352 1.00 87.44 180 LYS A O 1
ATOM 1399 N N . ASP A 1 181 ? -2.682 20.561 19.682 1.00 92.12 181 ASP A N 1
ATOM 1400 C CA . ASP A 1 181 ? -1.264 20.874 19.890 1.00 92.12 181 ASP A CA 1
ATOM 1401 C C . ASP A 1 181 ? -0.597 19.798 20.765 1.00 92.12 181 ASP A C 1
ATOM 1403 O O . ASP A 1 181 ? 0.613 19.586 20.705 1.00 92.12 181 ASP A O 1
ATOM 1407 N N . MET A 1 182 ? -1.407 19.060 21.534 1.00 91.31 182 MET A N 1
ATOM 1408 C CA . MET A 1 182 ? -1.002 17.870 22.280 1.00 91.31 182 MET A CA 1
ATOM 1409 C C . MET A 1 182 ? -1.046 16.590 21.415 1.00 91.31 182 MET A C 1
ATOM 1411 O O . MET A 1 182 ? -0.798 15.500 21.929 1.00 91.31 182 MET A O 1
ATOM 1415 N N . GLY A 1 183 ? -1.346 16.694 20.112 1.00 83.44 183 GLY A N 1
ATOM 1416 C CA . GLY A 1 183 ? -1.399 15.571 19.166 1.00 83.44 183 GLY A CA 1
ATOM 1417 C C . GLY A 1 183 ? -2.569 14.610 19.382 1.00 83.44 183 GLY A C 1
ATOM 1418 O O . GLY A 1 183 ? -2.490 13.445 18.994 1.00 83.44 183 GLY A O 1
ATOM 1419 N N . LEU A 1 184 ? -3.639 15.059 20.046 1.00 85.75 184 LEU A N 1
ATOM 1420 C CA . LEU A 1 184 ? -4.766 14.200 20.432 1.00 85.75 184 LEU A CA 1
ATOM 1421 C C . LEU A 1 184 ? -5.644 13.765 19.246 1.00 85.75 184 LEU A C 1
ATOM 1423 O O . LEU A 1 184 ? -6.363 12.776 19.343 1.00 85.75 184 LEU A O 1
ATOM 1427 N N . ASP A 1 185 ? -5.540 14.450 18.112 1.00 76.81 185 ASP A N 1
ATOM 1428 C CA . ASP A 1 185 ? -6.158 14.114 16.825 1.00 76.81 185 ASP A CA 1
ATOM 1429 C C . ASP A 1 185 ? -5.392 13.031 16.040 1.00 76.81 185 ASP A C 1
ATOM 1431 O O . ASP A 1 185 ? -5.919 12.457 15.087 1.00 76.81 185 ASP A O 1
ATOM 1435 N N . LEU A 1 186 ? -4.168 12.694 16.459 1.00 68.62 186 LEU A N 1
ATOM 1436 C CA . LEU A 1 186 ? -3.296 11.734 15.771 1.00 68.62 186 LEU A CA 1
ATOM 1437 C C . LEU A 1 186 ? -3.502 10.277 16.215 1.00 68.62 186 LEU A C 1
ATOM 1439 O O . LEU A 1 186 ? -2.734 9.403 15.820 1.00 68.62 186 LEU A O 1
ATOM 1443 N N . SER A 1 187 ? -4.519 9.999 17.042 1.00 66.75 187 SER A N 1
ATOM 1444 C CA . SER A 1 187 ? -4.807 8.663 17.603 1.00 66.75 187 SER A CA 1
ATOM 1445 C C . SER A 1 187 ? -3.645 8.036 18.394 1.00 66.75 187 SER A C 1
ATOM 1447 O O . SER A 1 187 ? -3.572 6.817 18.532 1.00 66.75 187 SER A O 1
ATOM 1449 N N . LEU A 1 188 ? -2.734 8.861 18.928 1.00 68.50 188 LEU A N 1
ATOM 1450 C CA . LEU A 1 188 ? -1.608 8.411 19.760 1.00 68.50 188 LEU A CA 1
ATOM 1451 C C . LEU A 1 188 ? -2.058 7.899 21.136 1.00 68.50 188 LEU A C 1
ATOM 1453 O O . LEU A 1 188 ? -1.379 7.061 21.726 1.00 68.50 188 LEU A O 1
ATOM 1457 N N . ILE A 1 189 ? -3.190 8.406 21.633 1.00 82.50 189 ILE A N 1
ATOM 1458 C CA . ILE A 1 189 ? -3.834 7.966 22.875 1.00 82.50 189 ILE A CA 1
ATOM 1459 C C . ILE A 1 189 ? -5.339 7.762 22.648 1.00 82.50 189 ILE A C 1
ATOM 1461 O O . ILE A 1 189 ? -5.934 8.408 21.780 1.00 82.50 189 ILE A O 1
ATOM 1465 N N . ASP A 1 190 ? -5.975 6.911 23.455 1.00 82.75 190 ASP A N 1
ATOM 1466 C CA . ASP A 1 190 ? -7.433 6.746 23.472 1.00 82.75 190 ASP A CA 1
ATOM 1467 C C . ASP A 1 190 ? -8.107 7.929 24.191 1.00 82.75 190 ASP A C 1
ATOM 1469 O O . ASP A 1 190 ? -8.332 7.920 25.406 1.00 82.75 190 ASP A O 1
ATOM 1473 N N . VAL A 1 191 ? -8.468 8.957 23.416 1.00 85.69 191 VAL A N 1
ATOM 1474 C CA . VAL A 1 191 ? -9.168 10.164 23.897 1.00 85.69 191 VAL A CA 1
ATOM 1475 C C . VAL A 1 191 ? -10.556 9.884 24.486 1.00 85.69 191 VAL A C 1
ATOM 1477 O O . VAL A 1 191 ? -11.131 10.761 25.127 1.00 85.69 191 VAL A O 1
ATOM 1480 N N . THR A 1 192 ? -11.099 8.675 24.308 1.00 86.19 192 THR A N 1
ATOM 1481 C CA . THR A 1 192 ? -12.377 8.270 24.915 1.00 86.19 192 THR A CA 1
ATOM 1482 C C . THR A 1 192 ? -12.207 7.709 26.327 1.00 86.19 192 THR A C 1
ATOM 1484 O O . THR A 1 192 ? -13.183 7.534 27.058 1.00 86.19 192 THR A O 1
ATOM 1487 N N . LYS A 1 193 ? -10.961 7.431 26.731 1.00 89.62 193 LYS A N 1
ATOM 1488 C CA . LYS A 1 193 ? -10.612 6.833 28.022 1.00 89.62 193 LYS A CA 1
ATOM 1489 C C . LYS A 1 193 ? -9.398 7.512 28.640 1.00 89.62 193 LYS A C 1
ATOM 1491 O O . LYS A 1 193 ? -8.439 6.861 29.057 1.00 89.62 193 LYS A O 1
ATOM 1496 N N . LEU A 1 194 ? -9.459 8.834 28.755 1.00 92.00 194 LEU A N 1
ATOM 1497 C CA . LEU A 1 194 ? -8.435 9.605 29.442 1.00 92.00 194 LEU A CA 1
ATOM 1498 C C . LEU A 1 194 ? -8.423 9.278 30.943 1.00 92.00 194 LEU A C 1
ATOM 1500 O O . LEU A 1 194 ? -9.464 9.295 31.597 1.00 92.00 194 LEU A O 1
ATOM 1504 N N . LYS A 1 195 ? -7.244 8.989 31.496 1.00 92.25 195 LYS A N 1
ATOM 1505 C CA . LYS A 1 195 ? -7.043 8.554 32.887 1.00 92.25 195 LYS A CA 1
ATOM 1506 C C . LYS A 1 195 ? -6.495 9.667 33.777 1.00 92.25 195 LYS A C 1
ATOM 1508 O O . LYS A 1 195 ? -6.902 9.789 34.932 1.00 92.25 195 LYS A O 1
ATOM 1513 N N . ASN A 1 196 ? -5.533 10.448 33.285 1.00 93.12 196 ASN A N 1
ATOM 1514 C CA . ASN A 1 196 ? -4.862 11.481 34.079 1.00 93.12 196 ASN A CA 1
ATOM 1515 C C . ASN A 1 196 ? -4.285 12.616 33.225 1.00 93.12 196 ASN A C 1
ATOM 1517 O O . ASN A 1 196 ? -3.999 12.448 32.038 1.00 93.12 196 ASN A O 1
ATOM 1521 N N . ILE A 1 197 ? -4.094 13.757 33.889 1.00 94.69 197 ILE A N 1
ATOM 1522 C CA . ILE A 1 197 ? -3.342 14.910 33.395 1.00 94.69 197 ILE A CA 1
ATOM 1523 C C . ILE A 1 197 ? -2.061 15.009 34.218 1.00 94.69 197 ILE A C 1
ATOM 1525 O O . ILE A 1 197 ? -2.107 15.153 35.441 1.00 94.69 197 ILE A O 1
ATOM 1529 N N . ASN A 1 198 ? -0.919 14.925 33.548 1.00 93.25 198 ASN A N 1
ATOM 1530 C CA . ASN A 1 198 ? 0.397 14.977 34.160 1.00 93.25 198 ASN A CA 1
ATOM 1531 C C . ASN A 1 198 ? 0.975 16.382 34.086 1.00 93.25 198 ASN A C 1
ATOM 1533 O O . ASN A 1 198 ? 1.064 16.972 33.012 1.00 93.25 198 ASN A O 1
ATOM 1537 N N . ILE A 1 199 ? 1.451 16.865 35.228 1.00 91.38 199 ILE A N 1
ATOM 1538 C CA . ILE A 1 199 ? 2.297 18.049 35.340 1.00 91.38 199 ILE A CA 1
ATOM 1539 C C . ILE A 1 199 ? 3.742 17.580 35.483 1.00 91.38 199 ILE A C 1
ATOM 1541 O O . ILE A 1 199 ? 4.056 16.794 36.378 1.00 91.38 199 ILE A O 1
ATOM 1545 N N . LEU A 1 200 ? 4.614 18.044 34.592 1.00 89.00 200 LEU A N 1
ATOM 1546 C CA . LEU A 1 200 ? 5.973 17.544 34.402 1.00 89.00 200 LEU A CA 1
ATOM 1547 C C . LEU A 1 200 ? 7.007 18.650 34.652 1.00 89.00 200 LEU A C 1
ATOM 1549 O O . LEU A 1 200 ? 6.956 19.717 34.037 1.00 89.00 200 LEU A O 1
ATOM 1553 N N . ALA A 1 201 ? 8.000 18.352 35.487 1.00 85.69 201 ALA A N 1
ATOM 1554 C CA . ALA A 1 201 ? 9.224 19.129 35.654 1.00 85.69 201 ALA A CA 1
ATOM 1555 C C . ALA A 1 201 ? 10.414 18.268 35.195 1.00 85.69 201 ALA A C 1
ATOM 1557 O O . ALA A 1 201 ? 10.926 17.474 35.974 1.00 85.69 201 ALA A O 1
ATOM 1558 N N . GLU A 1 202 ? 10.828 18.374 33.927 1.00 75.50 202 GLU A N 1
ATOM 1559 C CA . GLU A 1 202 ? 11.835 17.501 33.282 1.00 75.50 202 GLU A CA 1
ATOM 1560 C C . GLU A 1 202 ? 13.038 18.279 32.704 1.00 75.50 202 GLU A C 1
ATOM 1562 O O . GLU A 1 202 ? 13.163 19.483 32.938 1.00 75.50 202 GLU A O 1
ATOM 1567 N N . GLN A 1 203 ? 13.949 17.588 32.000 1.00 60.97 203 GLN A N 1
ATOM 1568 C CA . GLN A 1 203 ? 15.260 18.098 31.552 1.00 60.97 203 GLN A CA 1
ATOM 1569 C C . GLN A 1 203 ? 15.190 19.398 30.727 1.00 60.97 203 GLN A C 1
ATOM 1571 O O . GLN A 1 203 ? 16.053 20.260 30.873 1.00 60.97 203 GLN A O 1
ATOM 1576 N N . ASP A 1 204 ? 14.101 19.590 29.972 1.00 58.41 204 ASP A N 1
ATOM 1577 C CA . ASP A 1 204 ? 13.895 20.737 29.077 1.00 58.41 204 ASP A CA 1
ATOM 1578 C C . ASP A 1 204 ? 12.756 21.689 29.518 1.00 58.41 204 ASP A C 1
ATOM 1580 O O . ASP A 1 204 ? 12.307 22.538 28.738 1.00 58.41 204 ASP A O 1
ATOM 1584 N N . ALA A 1 205 ? 12.242 21.576 30.751 1.00 61.22 205 ALA A N 1
ATOM 1585 C CA . ALA A 1 205 ? 11.400 22.627 31.350 1.00 61.22 205 ALA A CA 1
ATOM 1586 C C . ALA A 1 205 ? 12.273 23.875 31.645 1.00 61.22 205 ALA A C 1
ATOM 1588 O O . ALA A 1 205 ? 13.467 23.713 31.913 1.00 61.22 205 ALA A O 1
ATOM 1589 N N . PRO A 1 206 ? 11.784 25.125 31.517 1.00 54.16 206 PRO A N 1
ATOM 1590 C CA . PRO A 1 206 ? 12.697 26.251 31.356 1.00 54.16 206 PRO A CA 1
ATOM 1591 C C . PRO A 1 206 ? 13.505 26.606 32.608 1.00 54.16 206 PRO A C 1
ATOM 1593 O O . PRO A 1 206 ? 12.972 26.874 33.675 1.00 54.16 206 PRO A O 1
ATOM 1596 N N . ALA A 1 207 ? 14.816 26.660 32.357 1.00 43.84 207 ALA A N 1
ATOM 1597 C CA . ALA A 1 207 ? 15.880 27.499 32.909 1.00 43.84 207 ALA A CA 1
ATOM 1598 C C . ALA A 1 207 ? 15.935 27.756 34.430 1.00 43.84 207 ALA A C 1
ATOM 1600 O O . ALA A 1 207 ? 15.464 28.774 34.931 1.00 43.84 207 ALA A O 1
ATOM 1601 N N . GLY A 1 208 ? 16.726 26.910 35.101 1.00 54.03 208 GLY A N 1
ATOM 1602 C CA . GLY A 1 208 ? 17.339 27.149 36.409 1.00 54.03 208 GLY A CA 1
ATOM 1603 C C . GLY A 1 208 ? 17.122 25.964 37.342 1.00 54.03 208 GLY A C 1
ATOM 1604 O O . GLY A 1 208 ? 15.996 25.701 37.739 1.00 54.03 208 GLY A O 1
ATOM 1605 N N . ALA A 1 209 ? 18.179 25.238 37.718 1.00 57.88 209 ALA A N 1
ATOM 1606 C CA . ALA A 1 209 ? 18.095 24.417 38.926 1.00 57.88 209 ALA A CA 1
ATOM 1607 C C . ALA A 1 209 ? 17.692 25.350 40.087 1.00 57.88 209 ALA A C 1
ATOM 1609 O O . ALA A 1 209 ? 18.339 26.380 40.288 1.00 57.88 209 ALA A O 1
ATOM 1610 N N . GLY A 1 210 ? 16.582 25.065 40.764 1.00 71.75 210 GLY A N 1
ATOM 1611 C CA . GLY A 1 210 ? 15.928 26.012 41.661 1.00 71.75 210 GLY A CA 1
ATOM 1612 C C . GLY A 1 210 ? 14.661 25.467 42.319 1.00 71.75 210 GLY A C 1
ATOM 1613 O O . GLY A 1 210 ? 14.292 24.304 42.146 1.00 71.75 210 GLY A O 1
ATOM 1614 N N . GLU A 1 211 ? 14.020 26.333 43.098 1.00 84.12 211 GLU A N 1
ATOM 1615 C CA . GLU A 1 211 ? 12.780 26.078 43.831 1.00 84.12 211 GLU A CA 1
ATOM 1616 C C . GLU A 1 211 ? 11.728 27.092 43.378 1.00 84.12 211 GLU A C 1
ATOM 1618 O O . GLU A 1 211 ? 11.988 28.297 43.373 1.00 84.12 211 GLU A O 1
ATOM 1623 N N . TRP A 1 212 ? 10.556 26.616 42.965 1.00 84.50 212 TRP A N 1
ATOM 1624 C CA . TRP A 1 212 ? 9.450 27.473 42.538 1.00 84.50 212 TRP A CA 1
ATOM 1625 C C . TRP A 1 212 ? 8.106 26.878 42.931 1.00 84.50 212 TRP A C 1
ATOM 1627 O O . TRP A 1 212 ? 7.985 25.712 43.309 1.00 84.50 212 TRP A O 1
ATOM 1637 N N . THR A 1 213 ? 7.070 27.711 42.917 1.00 87.00 213 THR A N 1
ATOM 1638 C CA . THR A 1 213 ? 5.724 27.302 43.311 1.00 87.00 213 THR A CA 1
ATOM 1639 C C . THR A 1 213 ? 4.689 27.986 42.451 1.00 87.00 213 THR A C 1
ATOM 1641 O O . THR A 1 213 ? 4.659 29.214 42.356 1.00 87.00 213 THR A O 1
ATOM 1644 N N . PHE A 1 214 ? 3.796 27.174 41.902 1.00 88.94 214 PHE A N 1
ATOM 1645 C CA . PHE A 1 214 ? 2.588 27.641 41.251 1.00 88.94 214 PHE A CA 1
ATOM 1646 C C . PHE A 1 214 ? 1.379 26.840 41.724 1.00 88.94 214 PHE A C 1
ATOM 1648 O O . PHE A 1 214 ? 1.495 25.737 42.269 1.00 88.94 214 PHE A O 1
ATOM 1655 N N . TYR A 1 215 ? 0.215 27.434 41.520 1.00 90.75 215 TYR A N 1
ATOM 1656 C CA . TYR A 1 215 ? -1.078 26.909 41.908 1.00 90.75 215 TYR A CA 1
ATOM 1657 C C . TYR A 1 215 ? -1.944 26.764 40.666 1.00 90.75 215 TYR A C 1
ATOM 1659 O O . TYR A 1 215 ? -1.919 27.652 39.814 1.00 90.75 215 TYR A O 1
ATOM 1667 N N . MET A 1 216 ? -2.700 25.672 40.564 1.00 91.88 216 MET A N 1
ATOM 1668 C CA . MET A 1 216 ? -3.651 25.449 39.472 1.00 91.88 216 MET A CA 1
ATOM 1669 C C . MET A 1 216 ? -5.046 25.142 40.009 1.00 91.88 216 MET A C 1
ATOM 1671 O O . MET A 1 216 ? -5.183 24.422 40.996 1.00 91.88 216 MET A O 1
ATOM 1675 N N . ASP A 1 217 ? -6.077 25.642 39.336 1.00 92.00 217 ASP A N 1
ATOM 1676 C CA . ASP A 1 217 ? -7.477 25.356 39.667 1.00 92.00 217 ASP A CA 1
ATOM 1677 C C . ASP A 1 217 ? -8.355 25.356 38.401 1.00 92.00 217 ASP A C 1
ATOM 1679 O O . ASP A 1 217 ? -7.943 25.823 37.333 1.00 92.00 217 ASP A O 1
ATOM 1683 N N . ASN A 1 218 ? -9.572 24.831 38.533 1.00 91.50 218 ASN A N 1
ATOM 1684 C CA . ASN A 1 218 ? -10.634 24.813 37.533 1.00 91.50 218 ASN A CA 1
ATOM 1685 C C . ASN A 1 218 ? -10.213 24.149 36.211 1.00 91.50 218 ASN A C 1
ATOM 1687 O O . ASN A 1 218 ? -10.575 24.608 35.124 1.00 91.50 218 ASN A O 1
ATOM 1691 N N . LEU A 1 219 ? -9.441 23.062 36.311 1.00 93.81 219 LEU A N 1
ATOM 1692 C CA . LEU A 1 219 ? -8.987 22.277 35.165 1.00 93.81 219 LEU A CA 1
ATOM 1693 C C . LEU A 1 219 ? -10.218 21.712 34.461 1.00 93.81 219 LEU A C 1
ATOM 1695 O O . LEU A 1 219 ? -10.986 20.973 35.076 1.00 93.81 219 LEU A O 1
ATOM 1699 N N . SER A 1 220 ? -10.421 22.068 33.198 1.00 94.12 220 SER A N 1
ATOM 1700 C CA . SER A 1 220 ? -11.618 21.724 32.438 1.00 94.12 220 SER A CA 1
ATOM 1701 C C . SER A 1 220 ? -11.299 21.440 30.972 1.00 94.12 220 SER A C 1
ATOM 1703 O O . SER A 1 220 ? -10.352 21.991 30.420 1.00 94.12 220 SER A O 1
ATOM 1705 N N . PHE A 1 221 ? -12.117 20.624 30.313 1.00 94.38 221 PHE A N 1
ATOM 1706 C CA . PHE A 1 221 ? -12.145 20.545 28.855 1.00 94.38 221 PHE A CA 1
ATOM 1707 C C . PHE A 1 221 ? -13.308 21.378 28.323 1.00 94.38 221 PHE A C 1
ATOM 1709 O O . PHE A 1 221 ? -14.432 21.265 28.810 1.00 94.38 221 PHE A O 1
ATOM 1716 N N . GLU A 1 222 ? -13.043 22.227 27.334 1.00 93.44 222 GLU A N 1
ATOM 1717 C CA . GLU A 1 222 ? -14.018 23.142 26.739 1.00 93.44 222 GLU A CA 1
ATOM 1718 C C . GLU A 1 222 ? -14.103 22.937 25.215 1.00 93.44 222 GLU A C 1
ATOM 1720 O O . GLU A 1 222 ? -13.114 22.637 24.537 1.00 93.44 222 GLU A O 1
ATOM 1725 N N . ALA A 1 223 ? -15.305 23.107 24.663 1.00 90.12 223 ALA A N 1
ATOM 1726 C CA . ALA A 1 223 ? -15.583 23.028 23.230 1.00 90.12 223 ALA A CA 1
ATOM 1727 C C . ALA A 1 223 ? -15.462 24.418 22.567 1.00 90.12 223 ALA A C 1
ATOM 1729 O O . ALA A 1 223 ? -16.431 24.964 22.047 1.00 90.12 223 ALA A O 1
ATOM 1730 N N . LEU A 1 224 ? -14.270 25.028 22.619 1.00 87.88 224 LEU A N 1
ATOM 1731 C CA . LEU A 1 224 ? -14.012 26.386 22.085 1.00 87.88 224 LEU A CA 1
ATOM 1732 C C . LEU A 1 224 ? -13.713 26.429 20.571 1.00 87.88 224 LEU A C 1
ATOM 1734 O O . LEU A 1 224 ? -13.513 27.496 19.997 1.00 87.88 224 LEU A O 1
ATOM 1738 N N . GLY A 1 225 ? -13.659 25.268 19.931 1.00 84.25 225 GLY A N 1
ATOM 1739 C CA . GLY A 1 225 ? -13.377 25.044 18.514 1.00 84.25 225 GLY A CA 1
ATOM 1740 C C . GLY A 1 225 ? -13.765 23.621 18.107 1.00 84.25 225 GLY A C 1
ATOM 1741 O O . GLY A 1 225 ? -14.393 22.917 18.902 1.00 84.25 225 GLY A O 1
ATOM 1742 N N . GLU A 1 226 ? -13.368 23.203 16.903 1.00 77.81 226 GLU A N 1
ATOM 1743 C CA . GLU A 1 226 ? -13.700 21.881 16.350 1.00 77.81 226 GLU A CA 1
ATOM 1744 C C . GLU A 1 226 ? -13.275 20.734 17.283 1.00 77.81 226 GLU A C 1
ATOM 1746 O O . GLU A 1 226 ? -12.139 20.755 17.773 1.00 77.81 226 GLU A O 1
ATOM 1751 N N . PRO A 1 227 ? -14.157 19.749 17.542 1.00 80.19 227 PRO A N 1
ATOM 1752 C CA . PRO A 1 227 ? -13.857 18.626 18.424 1.00 80.19 227 PRO A CA 1
ATOM 1753 C C . PRO A 1 227 ? -12.710 17.774 17.870 1.00 80.19 227 PRO A C 1
ATOM 1755 O O . PRO A 1 227 ? -12.521 17.686 16.656 1.00 80.19 227 PRO A O 1
ATOM 1758 N N . ILE A 1 228 ? -11.969 17.112 18.764 1.00 76.06 228 ILE A N 1
ATOM 1759 C CA . ILE A 1 228 ? -10.852 16.236 18.378 1.00 76.06 228 ILE A CA 1
ATOM 1760 C C . ILE A 1 228 ? -11.309 15.083 17.485 1.00 76.06 228 ILE A C 1
ATOM 1762 O O . ILE A 1 228 ? -10.640 14.769 16.502 1.00 76.06 228 ILE A O 1
ATOM 1766 N N . LEU A 1 229 ? -12.461 14.480 17.790 1.00 69.19 229 LEU A N 1
ATOM 1767 C CA . LEU A 1 229 ? -13.127 13.568 16.868 1.00 69.19 229 LEU A CA 1
ATOM 1768 C C . LEU A 1 229 ? -14.321 14.303 16.241 1.00 69.19 229 LEU A C 1
ATOM 1770 O O . LEU A 1 229 ? -15.285 14.597 16.955 1.00 69.19 229 LEU A O 1
ATOM 1774 N N . PRO A 1 230 ? -14.287 14.624 14.932 1.00 55.06 230 PRO A N 1
ATOM 1775 C CA . PRO A 1 230 ? -15.382 15.330 14.285 1.00 55.06 230 PRO A CA 1
ATOM 1776 C C . PRO A 1 230 ? -16.676 14.527 14.400 1.00 55.06 230 PRO A C 1
ATOM 1778 O O . PRO A 1 230 ? -16.726 13.331 14.096 1.00 55.06 230 PRO A O 1
ATOM 1781 N N . MET A 1 231 ? -17.745 15.205 14.819 1.00 47.50 231 MET A N 1
ATOM 1782 C CA . MET A 1 231 ? -19.076 14.617 14.824 1.00 47.50 231 MET A CA 1
ATOM 1783 C C . MET A 1 231 ? -19.514 14.434 13.368 1.00 47.50 231 MET A C 1
ATOM 1785 O O . MET A 1 231 ? -19.649 15.402 12.620 1.00 47.50 231 MET A O 1
ATOM 1789 N N . LEU A 1 232 ? -19.715 13.188 12.944 1.00 38.59 232 LEU A N 1
ATOM 1790 C CA . LEU A 1 232 ? -20.234 12.906 11.611 1.00 38.59 232 LEU A CA 1
ATOM 1791 C C . LEU A 1 232 ? -21.741 13.197 11.602 1.00 38.59 232 LEU A C 1
ATOM 1793 O O . LEU A 1 232 ? -22.552 12.324 11.920 1.00 38.59 232 LEU A O 1
ATOM 1797 N N . ASP A 1 233 ? -22.118 14.429 11.265 1.00 36.03 233 ASP A N 1
ATOM 1798 C CA . ASP A 1 233 ? -23.524 14.818 11.168 1.00 36.03 233 ASP A CA 1
ATOM 1799 C C . ASP A 1 233 ? -24.119 14.257 9.867 1.00 36.03 233 ASP A C 1
ATOM 1801 O O . ASP A 1 233 ? -24.006 14.822 8.776 1.00 36.03 233 ASP A O 1
ATOM 1805 N N . LEU A 1 234 ? -24.684 13.053 9.961 1.00 33.16 234 LEU A N 1
ATOM 1806 C CA . LEU A 1 234 ? -25.330 12.396 8.832 1.00 33.16 234 LEU A CA 1
ATOM 1807 C C . LEU A 1 234 ? -26.714 13.027 8.611 1.00 33.16 234 LEU A C 1
ATOM 1809 O O . LEU A 1 234 ? -27.540 13.010 9.530 1.00 33.16 234 LEU A O 1
ATOM 1813 N N . PRO A 1 235 ? -27.031 13.533 7.404 1.00 31.77 235 PRO A N 1
ATOM 1814 C CA . PRO A 1 235 ? -28.312 14.177 7.152 1.00 31.77 235 PRO A CA 1
ATOM 1815 C C . PRO A 1 235 ? -29.479 13.236 7.487 1.00 31.77 235 PRO A C 1
ATOM 1817 O O . PRO A 1 235 ? -29.597 12.127 6.958 1.00 31.77 235 PRO A O 1
ATOM 1820 N N . LYS A 1 236 ? -30.377 13.695 8.369 1.00 31.27 236 LYS A N 1
ATOM 1821 C CA . LYS A 1 236 ? -31.630 12.998 8.688 1.00 31.27 236 LYS A CA 1
ATOM 1822 C C . LYS A 1 236 ? -32.556 13.033 7.473 1.00 31.27 236 LYS A C 1
ATOM 1824 O O . LYS A 1 236 ? -33.211 14.038 7.212 1.00 31.27 236 LYS A O 1
ATOM 1829 N N . TYR A 1 237 ? -32.664 11.917 6.760 1.00 36.66 237 TYR A N 1
ATOM 1830 C CA . TYR A 1 237 ? -33.699 11.732 5.746 1.00 36.66 237 TYR A CA 1
ATOM 1831 C C . TYR A 1 237 ? -34.991 11.165 6.357 1.00 36.66 237 TYR A C 1
ATOM 1833 O O . TYR A 1 237 ? -34.972 10.200 7.124 1.00 36.66 237 TYR A O 1
ATOM 1841 N N . ALA A 1 238 ? -36.125 11.760 5.981 1.00 32.69 238 ALA A N 1
ATOM 1842 C CA . ALA A 1 238 ? -37.475 11.420 6.435 1.00 32.69 238 ALA A CA 1
ATOM 1843 C C . ALA A 1 238 ? -38.339 10.810 5.311 1.00 32.69 238 ALA A C 1
ATOM 1845 O O . ALA A 1 238 ? -39.513 11.149 5.174 1.00 32.69 238 ALA A O 1
ATOM 1846 N N . GLY A 1 239 ? -37.769 9.941 4.472 1.00 38.06 239 GLY A N 1
ATOM 1847 C CA . GLY A 1 239 ? -38.536 9.204 3.461 1.00 38.06 239 GLY A CA 1
ATOM 1848 C C . GLY A 1 239 ? -38.822 7.745 3.828 1.00 38.06 239 GLY A C 1
ATOM 1849 O O . GLY A 1 239 ? -38.360 7.245 4.858 1.00 38.06 239 GLY A O 1
ATOM 1850 N N . PRO A 1 240 ? -39.634 7.060 3.005 1.00 31.83 240 PRO A N 1
ATOM 1851 C CA . PRO A 1 240 ? -40.145 5.730 3.309 1.00 31.83 240 PRO A CA 1
ATOM 1852 C C . PRO A 1 240 ? -39.032 4.676 3.347 1.00 31.83 240 PRO A C 1
ATOM 1854 O O . PRO A 1 240 ? -38.095 4.700 2.552 1.00 31.83 240 PRO A O 1
ATOM 1857 N N . ALA A 1 241 ? -39.162 3.713 4.264 1.00 39.16 241 ALA A N 1
ATOM 1858 C CA . ALA A 1 241 ? -38.306 2.534 4.301 1.00 39.16 241 ALA A CA 1
ATOM 1859 C C . ALA A 1 241 ? -38.470 1.724 3.005 1.00 39.16 241 ALA A C 1
ATOM 1861 O O . ALA A 1 241 ? -39.589 1.375 2.622 1.00 39.16 241 ALA A O 1
ATOM 1862 N N . ILE A 1 242 ? -37.361 1.397 2.344 1.00 41.22 242 ILE A N 1
ATOM 1863 C CA . ILE A 1 242 ? -37.376 0.530 1.164 1.00 41.22 242 ILE A CA 1
ATOM 1864 C C . ILE A 1 242 ? -37.560 -0.913 1.650 1.00 41.22 242 ILE A C 1
ATOM 1866 O O . ILE A 1 242 ? -36.627 -1.544 2.145 1.00 41.22 242 ILE A O 1
ATOM 1870 N N . SER A 1 243 ? -38.777 -1.450 1.543 1.00 32.31 243 SER A N 1
ATOM 1871 C CA . SER A 1 243 ? -39.033 -2.871 1.794 1.00 32.31 243 SER A CA 1
ATOM 1872 C C . SER A 1 243 ? -38.515 -3.715 0.626 1.00 32.31 243 SER A C 1
ATOM 1874 O O . SER A 1 243 ? -38.857 -3.427 -0.520 1.00 32.31 243 SER A O 1
ATOM 1876 N N . GLY A 1 244 ? -37.770 -4.790 0.902 1.00 37.31 244 GLY A N 1
ATOM 1877 C CA . GLY A 1 244 ? -37.424 -5.804 -0.105 1.00 37.31 244 GLY A CA 1
ATOM 1878 C C . GLY A 1 244 ? -35.948 -5.911 -0.496 1.00 37.31 244 GLY A C 1
ATOM 1879 O O . GLY A 1 244 ? -35.637 -6.689 -1.393 1.00 37.31 244 GLY A O 1
ATOM 1880 N N . VAL A 1 245 ? -35.033 -5.203 0.172 1.00 35.47 245 VAL A N 1
ATOM 1881 C CA . VAL A 1 245 ? -33.590 -5.443 -0.000 1.00 35.47 245 VAL A CA 1
ATOM 1882 C C . VAL A 1 245 ? -33.210 -6.734 0.733 1.00 35.47 245 VAL A C 1
ATOM 1884 O O . VAL A 1 245 ? -33.180 -6.771 1.962 1.00 35.47 245 VAL A O 1
ATOM 1887 N N . LYS A 1 246 ? -32.920 -7.805 -0.014 1.00 35.12 246 LYS A N 1
ATOM 1888 C CA . LYS A 1 246 ? -32.195 -8.970 0.507 1.00 35.12 246 LYS A CA 1
ATOM 1889 C C . LYS A 1 246 ? -30.711 -8.607 0.546 1.00 35.12 246 LYS A C 1
ATOM 1891 O O . LYS A 1 246 ? -30.003 -8.749 -0.439 1.00 35.12 246 LYS A O 1
ATOM 1896 N N . GLY A 1 247 ? -30.263 -8.039 1.659 1.00 35.88 247 GLY A N 1
ATOM 1897 C CA . GLY A 1 247 ? -28.848 -7.756 1.889 1.00 35.88 247 GLY A CA 1
ATOM 1898 C C . GLY A 1 247 ? -28.189 -8.907 2.639 1.00 35.88 247 GLY A C 1
ATOM 1899 O O . GLY A 1 247 ? -28.751 -9.404 3.614 1.00 35.88 247 GLY A O 1
ATOM 1900 N N . VAL A 1 248 ? -26.997 -9.310 2.207 1.00 35.22 248 VAL A N 1
ATOM 1901 C CA . VAL A 1 248 ? -26.077 -10.076 3.050 1.00 35.22 248 VAL A CA 1
ATOM 1902 C C . VAL A 1 248 ? -25.181 -9.067 3.759 1.00 35.22 248 VAL A C 1
ATOM 1904 O O . VAL A 1 248 ? -24.526 -8.264 3.100 1.00 35.22 248 VAL A O 1
ATOM 1907 N N . ALA A 1 249 ? -25.186 -9.069 5.091 1.00 36.88 249 ALA A N 1
ATOM 1908 C CA . ALA A 1 249 ? -24.251 -8.281 5.883 1.00 36.88 249 ALA A CA 1
ATOM 1909 C C . ALA A 1 249 ? -23.127 -9.202 6.358 1.00 36.88 249 ALA A C 1
ATOM 1911 O O . ALA A 1 249 ? -23.390 -10.261 6.931 1.00 36.88 249 ALA A O 1
ATOM 1912 N N . TYR A 1 250 ? -21.883 -8.797 6.136 1.00 39.19 250 TYR A N 1
ATOM 1913 C CA . TYR A 1 250 ? -20.728 -9.455 6.731 1.00 39.19 250 TYR A CA 1
ATOM 1914 C C . TYR A 1 250 ? -20.337 -8.672 7.975 1.00 39.19 250 TYR A C 1
ATOM 1916 O O . TYR A 1 250 ? -20.169 -7.454 7.918 1.00 39.19 250 TYR A O 1
ATOM 1924 N N . VAL A 1 251 ? -20.225 -9.357 9.109 1.00 36.34 251 VAL A N 1
ATOM 1925 C CA . VAL A 1 251 ? -19.762 -8.741 10.355 1.00 36.34 251 VAL A CA 1
ATOM 1926 C C . VAL A 1 251 ? -18.439 -9.369 10.730 1.00 36.34 251 VAL A C 1
ATOM 1928 O O . VAL A 1 251 ? -18.327 -10.591 10.820 1.00 36.34 251 VAL A O 1
ATOM 1931 N N . THR A 1 252 ? -17.448 -8.520 10.972 1.00 35.78 252 THR A N 1
ATOM 1932 C CA . THR A 1 252 ? -16.216 -8.920 11.640 1.00 35.78 252 THR A CA 1
ATOM 1933 C C . THR A 1 252 ? -16.349 -8.624 13.128 1.00 35.78 252 THR A C 1
ATOM 1935 O O . THR A 1 252 ? -16.796 -7.547 13.526 1.00 35.78 252 THR A O 1
ATOM 1938 N N . LYS A 1 253 ? -16.004 -9.597 13.971 1.00 36.22 253 LYS A N 1
ATOM 1939 C CA . LYS A 1 253 ? -15.848 -9.360 15.404 1.00 36.22 253 LYS A CA 1
ATOM 1940 C C . LYS A 1 253 ? -14.396 -8.943 15.615 1.00 36.22 253 LYS A C 1
ATOM 1942 O O . LYS A 1 253 ? -13.504 -9.779 15.500 1.00 36.22 253 LYS A O 1
ATOM 1947 N N . ILE A 1 254 ? -14.176 -7.656 15.864 1.00 34.84 254 ILE A N 1
ATOM 1948 C CA . ILE A 1 254 ? -12.845 -7.112 16.148 1.00 34.84 254 ILE A CA 1
ATOM 1949 C C . ILE A 1 254 ? -12.421 -7.612 17.535 1.00 34.84 254 ILE A C 1
ATOM 1951 O O . ILE A 1 254 ? -13.204 -7.554 18.486 1.00 34.84 254 ILE A O 1
ATOM 1955 N N . TRP A 1 255 ? -11.218 -8.178 17.625 1.00 38.25 255 TRP A N 1
ATOM 1956 C CA . TRP A 1 255 ? -10.647 -8.654 18.882 1.00 38.25 255 TRP A CA 1
ATOM 1957 C C . TRP A 1 255 ? -10.285 -7.460 19.771 1.00 38.25 255 TRP A C 1
ATOM 1959 O O . TRP A 1 255 ? -9.655 -6.515 19.312 1.00 38.25 255 TRP A O 1
ATOM 1969 N N . ASP A 1 256 ? -10.692 -7.506 21.036 1.00 38.19 256 ASP A N 1
ATOM 1970 C CA . ASP A 1 256 ? -10.537 -6.425 22.018 1.00 38.19 256 ASP A CA 1
ATOM 1971 C C . ASP A 1 256 ? -9.290 -6.587 22.907 1.00 38.19 256 ASP A C 1
ATOM 1973 O O . ASP A 1 256 ? -9.148 -5.883 23.903 1.00 38.19 256 ASP A O 1
ATOM 1977 N N . GLY A 1 257 ? 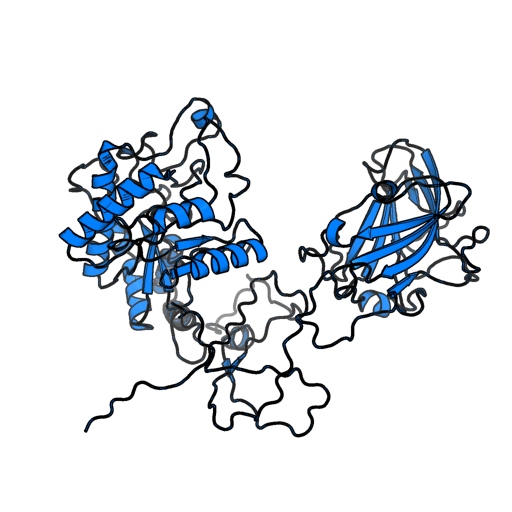-8.411 -7.545 22.592 1.00 37.03 257 GLY A N 1
ATOM 1978 C CA . GLY A 1 257 ? -7.192 -7.811 23.361 1.00 37.03 257 GLY A CA 1
ATOM 1979 C C . GLY A 1 257 ? -7.368 -8.691 24.607 1.00 37.03 257 GLY A C 1
ATOM 1980 O O . GLY A 1 257 ? -6.376 -9.073 25.220 1.00 37.03 257 GLY A O 1
ATOM 1981 N N . ASN A 1 258 ? -8.592 -9.072 24.997 1.00 38.34 258 ASN A N 1
ATOM 1982 C CA . ASN A 1 258 ? -8.851 -9.687 26.314 1.00 38.34 258 ASN A CA 1
ATOM 1983 C C . ASN A 1 258 ? -8.796 -11.230 26.350 1.00 38.34 258 ASN A C 1
ATOM 1985 O O . ASN A 1 258 ? -9.166 -11.859 27.347 1.00 38.34 258 ASN A O 1
ATOM 1989 N N . GLY A 1 259 ? -8.340 -11.878 25.275 1.00 43.72 259 GLY A N 1
ATOM 1990 C CA . GLY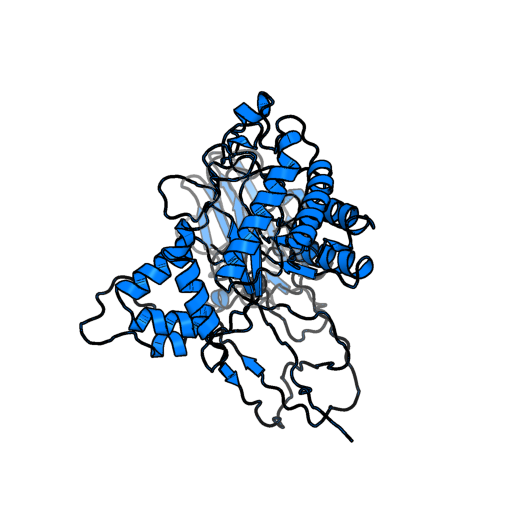 A 1 259 ? -8.158 -13.332 25.234 1.00 43.72 259 GLY A CA 1
ATOM 1991 C C . GLY A 1 259 ? -6.770 -13.737 25.727 1.00 43.72 259 GLY A C 1
ATOM 1992 O O . GLY A 1 259 ? -5.780 -13.252 25.201 1.00 43.72 259 GLY A O 1
ATOM 1993 N N . LYS A 1 260 ? -6.673 -14.659 26.695 1.00 40.19 260 LYS A N 1
ATOM 1994 C CA . LYS A 1 260 ? -5.386 -15.269 27.077 1.00 40.19 260 LYS A CA 1
ATOM 1995 C C . LYS A 1 260 ? -4.811 -16.033 25.881 1.00 40.19 260 LYS A C 1
ATOM 1997 O O . LYS A 1 260 ? -5.319 -17.104 25.547 1.00 40.19 260 LYS A O 1
ATOM 2002 N N . ASP A 1 261 ? -3.774 -15.501 25.250 1.00 44.09 261 ASP A N 1
ATOM 2003 C CA . ASP A 1 261 ? -3.015 -16.243 24.251 1.00 44.09 261 ASP A CA 1
ATOM 2004 C C . ASP A 1 261 ? -2.194 -17.350 24.912 1.00 44.09 261 ASP A C 1
ATOM 2006 O O . ASP A 1 261 ? -1.599 -17.169 25.977 1.00 44.09 261 ASP A O 1
ATOM 2010 N N . LYS A 1 262 ? -2.148 -18.511 24.258 1.00 39.50 262 LYS A N 1
ATOM 2011 C CA . LYS A 1 262 ? -1.016 -19.417 24.426 1.00 39.50 262 LYS A CA 1
ATOM 2012 C C . LYS A 1 262 ? 0.131 -18.884 23.581 1.00 39.50 262 LYS A C 1
ATOM 2014 O O . LYS A 1 262 ? -0.065 -18.527 22.422 1.00 39.50 262 LYS A O 1
ATOM 2019 N N . THR A 1 263 ? 1.315 -18.837 24.169 1.00 33.84 263 THR A N 1
ATOM 2020 C CA . THR A 1 263 ? 2.541 -18.359 23.536 1.00 33.84 263 THR A CA 1
ATOM 2021 C C . THR A 1 263 ? 2.862 -19.181 22.285 1.00 33.84 263 THR A C 1
ATOM 2023 O O . THR A 1 263 ? 2.862 -20.415 22.328 1.00 33.84 263 THR A O 1
ATOM 2026 N N . LEU A 1 264 ? 3.179 -18.506 21.175 1.00 29.73 264 LEU A N 1
ATOM 2027 C CA . LEU A 1 264 ? 3.791 -19.132 19.999 1.00 29.73 264 LEU A CA 1
ATOM 2028 C C . LEU A 1 264 ? 5.066 -19.872 20.443 1.00 29.73 264 LEU A C 1
ATOM 2030 O O . LEU A 1 264 ? 6.021 -19.240 20.888 1.00 29.73 264 LEU A O 1
ATOM 2034 N N . GLY A 1 265 ? 5.063 -21.207 20.360 1.00 35.16 265 GLY A N 1
ATOM 2035 C CA . GLY A 1 265 ? 6.207 -22.052 20.733 1.00 35.16 265 GLY A CA 1
ATOM 2036 C C . GLY A 1 265 ? 5.938 -23.141 21.779 1.00 35.16 265 GLY A C 1
ATOM 2037 O O . GLY A 1 265 ? 6.816 -23.975 21.995 1.00 35.16 265 GLY A O 1
ATOM 2038 N N . GLU A 1 266 ? 4.755 -23.211 22.401 1.00 38.09 266 GLU A N 1
ATOM 2039 C CA . GLU A 1 266 ? 4.378 -24.426 23.141 1.00 38.09 266 GLU A CA 1
ATOM 2040 C C . GLU A 1 266 ? 4.231 -25.592 22.153 1.00 38.09 266 GLU A C 1
ATOM 2042 O O . GLU A 1 266 ? 3.537 -25.457 21.145 1.00 38.09 266 GLU A O 1
ATOM 2047 N N . GLN A 1 267 ? 4.892 -26.730 22.413 1.00 37.34 267 GLN A N 1
ATOM 2048 C CA . GLN A 1 267 ? 4.726 -27.936 21.598 1.00 37.34 267 GLN A CA 1
ATOM 2049 C C . GLN A 1 267 ? 3.238 -28.283 21.522 1.00 37.34 267 GLN A C 1
ATOM 2051 O O . GLN A 1 267 ? 2.602 -28.605 22.528 1.00 37.34 267 GLN A O 1
ATOM 2056 N N . TRP A 1 268 ? 2.692 -28.203 20.311 1.00 41.19 268 TRP A N 1
ATOM 2057 C CA . TRP A 1 268 ? 1.378 -28.732 19.999 1.00 41.19 268 TRP A CA 1
ATOM 2058 C C . TRP A 1 268 ? 1.491 -30.235 20.210 1.00 41.19 268 TRP A C 1
ATOM 2060 O O . TRP A 1 268 ? 2.163 -30.909 19.434 1.00 41.19 268 TRP A O 1
ATOM 2070 N N . GLY A 1 269 ? 0.940 -30.728 21.322 1.00 40.44 269 GLY A N 1
ATOM 2071 C CA . GLY A 1 269 ? 0.959 -32.150 21.637 1.00 40.44 269 GLY A CA 1
ATOM 2072 C C . GLY A 1 269 ? 0.465 -32.947 20.437 1.00 40.44 269 GLY A C 1
ATOM 2073 O O . GLY A 1 269 ? -0.492 -32.535 19.770 1.00 40.44 269 GLY A O 1
ATOM 2074 N N . ASP A 1 270 ? 1.161 -34.044 20.155 1.00 44.91 270 ASP A N 1
ATOM 2075 C CA . ASP A 1 270 ? 0.809 -34.986 19.102 1.00 44.91 270 ASP A CA 1
ATOM 2076 C C . ASP A 1 270 ? -0.714 -35.240 19.140 1.00 44.91 270 ASP A C 1
ATOM 2078 O O . ASP A 1 270 ? -1.253 -35.565 20.194 1.00 44.91 270 ASP A O 1
ATOM 2082 N N . GLU A 1 271 ? -1.394 -35.036 18.000 1.00 40.62 271 GLU A N 1
ATOM 2083 C CA . GLU A 1 271 ? -2.838 -35.262 17.731 1.00 40.62 271 GLU A CA 1
ATOM 2084 C C . GLU A 1 271 ? -3.821 -34.071 17.642 1.00 40.62 271 GLU A C 1
ATOM 2086 O O . GLU A 1 271 ? -5.021 -34.299 17.477 1.00 40.62 271 GLU A O 1
ATOM 2091 N N . LYS A 1 272 ? -3.389 -32.804 17.566 1.00 37.53 272 LYS A N 1
ATOM 2092 C CA . LYS A 1 272 ? -4.254 -31.758 16.964 1.00 37.53 272 LYS A CA 1
ATOM 2093 C C . LYS A 1 272 ? -3.597 -31.080 15.768 1.00 37.53 272 LYS A C 1
ATOM 2095 O O . LYS A 1 272 ? -2.919 -30.067 15.892 1.00 37.53 272 LYS A O 1
ATOM 2100 N N . LEU A 1 273 ? -3.850 -31.646 14.588 1.00 42.88 273 LEU A N 1
ATOM 2101 C CA . LEU A 1 273 ? -3.688 -30.974 13.299 1.00 42.88 273 LEU A CA 1
ATOM 2102 C C . LEU A 1 273 ? -4.598 -29.734 13.285 1.00 42.88 273 LEU A C 1
ATOM 2104 O O . LEU A 1 273 ? -5.764 -29.861 12.939 1.00 42.88 273 LEU A O 1
ATOM 2108 N N . TYR A 1 274 ? -4.063 -28.569 13.667 1.00 46.12 274 TYR A N 1
ATOM 2109 C CA . TYR A 1 274 ? -4.707 -27.251 13.565 1.00 46.12 274 TYR A CA 1
ATOM 2110 C C . TYR A 1 274 ? -5.998 -27.078 14.400 1.00 46.12 274 TYR A C 1
ATOM 2112 O O . TYR A 1 274 ? -7.025 -27.702 14.139 1.00 46.12 274 TYR A O 1
ATOM 2120 N N . ASP A 1 275 ? -5.998 -26.192 15.403 1.00 45.03 275 ASP A N 1
ATOM 2121 C CA . ASP A 1 275 ? -7.224 -25.881 16.149 1.00 45.03 275 ASP A CA 1
ATOM 2122 C C . ASP A 1 275 ? -8.079 -24.887 15.354 1.00 45.03 275 ASP A C 1
ATOM 2124 O O . ASP A 1 275 ? -8.058 -23.683 15.596 1.00 45.03 275 ASP A O 1
ATOM 2128 N N . GLN A 1 276 ? -8.857 -25.408 14.399 1.00 45.19 276 GLN A N 1
ATOM 2129 C CA . GLN A 1 276 ? -9.826 -24.634 13.611 1.00 45.19 276 GLN A CA 1
ATOM 2130 C C . GLN A 1 276 ? -10.763 -23.784 14.493 1.00 45.19 276 GLN A C 1
ATOM 2132 O O . GLN A 1 276 ? -11.286 -22.772 14.032 1.00 45.19 276 GLN A O 1
ATOM 2137 N N . ASN A 1 277 ? -10.966 -24.148 15.767 1.00 43.44 277 ASN A N 1
ATOM 2138 C CA . ASN A 1 277 ? -11.822 -23.388 16.678 1.00 43.44 277 ASN A CA 1
ATOM 2139 C C . ASN A 1 277 ? -11.178 -22.080 17.160 1.00 43.44 277 ASN A C 1
ATOM 2141 O O . ASN A 1 277 ? -11.910 -21.143 17.482 1.00 43.44 277 ASN A O 1
ATOM 2145 N N . GLN A 1 278 ? -9.841 -21.996 17.213 1.00 45.03 278 GLN A N 1
ATOM 2146 C CA . GLN A 1 278 ? -9.140 -20.768 17.597 1.00 45.03 278 GLN A CA 1
ATOM 2147 C C . GLN A 1 278 ? -9.383 -19.662 16.559 1.00 45.03 278 GLN A C 1
ATOM 2149 O O . GLN A 1 278 ? -9.688 -18.532 16.941 1.00 45.03 278 GLN A O 1
ATOM 2154 N N . ASP A 1 279 ? -9.368 -20.008 15.270 1.00 47.88 279 ASP A N 1
ATOM 2155 C CA . ASP A 1 279 ? -9.545 -19.048 14.170 1.00 47.88 279 ASP A CA 1
ATOM 2156 C C . ASP A 1 279 ? -11.012 -18.797 13.820 1.00 47.88 279 ASP A C 1
ATOM 2158 O O . ASP A 1 279 ? -11.398 -17.671 13.520 1.00 47.88 279 ASP A O 1
ATOM 2162 N N . GLN A 1 280 ? -11.903 -19.781 13.989 1.00 47.97 280 GLN A N 1
ATOM 2163 C CA . GLN A 1 280 ? -13.349 -19.537 13.868 1.00 47.97 280 GLN A CA 1
ATOM 2164 C C . GLN A 1 280 ? -13.876 -18.491 14.870 1.00 47.97 280 GLN A C 1
ATOM 2166 O O . GLN A 1 280 ? -14.940 -17.897 14.637 1.00 47.97 280 GLN A O 1
ATOM 2171 N N . GLY A 1 281 ? -13.166 -18.291 15.988 1.00 43.03 281 GLY A N 1
ATOM 2172 C CA . GLY A 1 281 ? -13.412 -17.240 16.977 1.00 43.03 281 GLY A CA 1
ATOM 2173 C C . GLY A 1 281 ? -12.595 -15.957 16.767 1.00 43.03 281 GLY A C 1
ATOM 2174 O O . GLY A 1 281 ? -12.918 -14.944 17.390 1.00 43.03 281 GLY A O 1
ATOM 2175 N N . ARG A 1 282 ? -11.575 -15.982 15.900 1.00 50.50 282 ARG A N 1
ATOM 2176 C CA . ARG A 1 282 ? -10.637 -14.885 15.626 1.00 50.50 282 ARG A CA 1
ATOM 2177 C C . ARG A 1 282 ? -10.686 -14.546 14.138 1.00 50.50 282 ARG A C 1
ATOM 2179 O O . ARG A 1 282 ? -9.912 -15.055 13.347 1.00 50.50 282 ARG A O 1
ATOM 2186 N N . VAL A 1 283 ? -11.616 -13.652 13.806 1.00 52.09 283 VAL A N 1
ATOM 2187 C CA . VAL A 1 283 ? -11.728 -12.967 12.509 1.00 52.09 283 VAL A CA 1
ATOM 2188 C C . VAL A 1 283 ? -11.865 -13.905 11.304 1.00 52.09 283 VAL A C 1
ATOM 2190 O O . VAL A 1 283 ? -10.897 -14.292 10.667 1.00 52.09 283 VAL A O 1
ATOM 2193 N N . LEU A 1 284 ? -13.118 -14.154 10.921 1.00 52.72 284 LEU A N 1
ATOM 2194 C CA . LEU A 1 284 ? -13.504 -14.561 9.571 1.00 52.72 284 LEU A CA 1
ATOM 2195 C C . LEU A 1 284 ? -14.775 -13.795 9.197 1.00 52.72 284 LEU A C 1
ATOM 2197 O O . LEU A 1 284 ? -15.650 -13.605 10.049 1.00 52.72 284 LEU A O 1
ATOM 2201 N N . LEU A 1 285 ? -14.876 -13.340 7.945 1.00 49.44 285 LEU A N 1
ATOM 2202 C CA . LEU A 1 285 ? -16.096 -12.740 7.403 1.00 49.44 285 LEU A CA 1
ATOM 2203 C C . LEU A 1 285 ? -17.207 -13.794 7.454 1.00 49.44 285 LEU A C 1
ATOM 2205 O O . LEU A 1 285 ? -17.243 -14.716 6.643 1.00 49.44 285 LEU A O 1
ATOM 2209 N N . LYS A 1 286 ? -18.111 -13.683 8.431 1.00 50.09 286 LYS A N 1
ATOM 2210 C CA . LYS A 1 286 ? -19.276 -14.566 8.525 1.00 50.09 286 LYS A CA 1
ATOM 2211 C C . LYS A 1 286 ? -20.455 -13.910 7.836 1.00 50.09 286 LYS A C 1
ATOM 2213 O O . LYS A 1 286 ? -20.761 -12.743 8.090 1.00 50.09 286 LYS A O 1
ATOM 2218 N N . GLN A 1 287 ? -21.128 -14.681 6.991 1.00 47.34 287 GLN A N 1
ATOM 2219 C CA . GLN A 1 287 ? -22.411 -14.289 6.434 1.00 47.34 287 GLN A CA 1
ATOM 2220 C C . GLN A 1 287 ? -23.419 -14.181 7.583 1.00 47.34 287 GLN A C 1
ATOM 2222 O O . GLN A 1 287 ? -23.833 -15.185 8.164 1.00 47.34 287 GLN A O 1
ATOM 2227 N N . TRP A 1 288 ? -23.817 -12.957 7.930 1.00 44.09 288 TRP A N 1
ATOM 2228 C CA . TRP A 1 288 ? -24.850 -12.739 8.931 1.00 44.09 288 TRP A CA 1
ATOM 2229 C C . TRP A 1 288 ? -26.212 -12.643 8.248 1.00 44.09 288 TRP A C 1
ATOM 2231 O O . TRP A 1 288 ? -26.425 -11.832 7.344 1.00 44.09 288 TRP A O 1
ATOM 2241 N N . GLN A 1 289 ? -27.162 -13.471 8.685 1.00 50.78 289 GLN A N 1
ATOM 2242 C CA . GLN A 1 289 ? -28.564 -13.249 8.351 1.00 50.78 289 GLN A CA 1
ATOM 2243 C C . GLN A 1 289 ? -29.074 -12.068 9.171 1.00 50.78 289 GLN A C 1
ATOM 2245 O O . GLN A 1 289 ? -29.032 -12.104 10.401 1.00 50.78 289 GLN A O 1
ATOM 2250 N N . LEU A 1 290 ? -29.560 -11.031 8.484 1.00 47.97 290 LEU A N 1
ATOM 2251 C CA . LEU A 1 290 ? -30.168 -9.876 9.135 1.00 47.97 290 LEU A CA 1
ATOM 2252 C C . LEU A 1 290 ? -31.309 -10.353 10.051 1.00 47.97 290 LEU A C 1
ATOM 2254 O O . LEU A 1 290 ? -32.247 -10.994 9.559 1.00 47.97 290 LEU A O 1
ATOM 2258 N N . PRO A 1 291 ? -31.256 -10.071 11.365 1.00 47.97 291 PRO A N 1
ATOM 2259 C CA . PRO A 1 291 ? -32.359 -10.404 12.249 1.00 47.97 291 PRO A CA 1
ATOM 2260 C C . PRO A 1 291 ? -33.621 -9.644 11.822 1.00 47.97 291 PRO A C 1
ATOM 2262 O O . PRO A 1 291 ? -33.552 -8.547 11.260 1.00 47.97 291 PRO A O 1
ATOM 2265 N N . ALA A 1 292 ? -34.793 -10.226 12.095 1.00 48.69 292 ALA A N 1
ATOM 2266 C CA . ALA A 1 292 ? -36.058 -9.532 11.886 1.00 48.69 292 ALA A CA 1
ATOM 2267 C C . ALA A 1 292 ? -36.057 -8.195 12.662 1.00 48.69 292 ALA A C 1
ATOM 2269 O O . ALA A 1 292 ? -35.516 -8.153 13.770 1.00 48.69 292 ALA A O 1
ATOM 2270 N N . PRO A 1 293 ? -36.656 -7.115 12.123 1.00 50.19 293 PRO A N 1
ATOM 2271 C CA . PRO A 1 293 ? -36.654 -5.813 12.785 1.00 50.19 293 PRO A CA 1
ATOM 2272 C C . PRO A 1 293 ? -37.193 -5.915 14.221 1.00 50.19 293 PRO A C 1
ATOM 2274 O O . PRO A 1 293 ? -38.340 -6.318 14.431 1.00 50.19 293 PRO A O 1
ATOM 2277 N N . SER A 1 294 ? -36.362 -5.563 15.207 1.00 47.59 294 SER A N 1
ATOM 2278 C CA . SER A 1 294 ? -36.767 -5.452 16.614 1.00 47.59 294 SER A CA 1
ATOM 2279 C C . SER A 1 294 ? -37.792 -4.326 16.779 1.00 47.59 294 SER A C 1
ATOM 2281 O O . SER A 1 294 ? -37.637 -3.257 16.190 1.00 47.59 294 SER A O 1
ATOM 2283 N N . LYS A 1 295 ? -38.830 -4.550 17.597 1.00 49.31 295 LYS A N 1
ATOM 2284 C CA . LYS A 1 295 ? -39.806 -3.510 17.981 1.00 49.31 295 LYS A CA 1
ATOM 2285 C C . LYS A 1 295 ? -39.298 -2.577 19.089 1.00 49.31 295 LYS A C 1
ATOM 2287 O O . LYS A 1 295 ? -39.886 -1.517 19.271 1.00 49.31 295 LYS A O 1
ATOM 2292 N N . ASP A 1 296 ? -38.223 -2.947 19.783 1.00 50.16 296 ASP A N 1
ATOM 2293 C CA . ASP A 1 296 ? -37.552 -2.108 20.778 1.00 50.16 296 ASP A CA 1
ATOM 2294 C C . ASP A 1 296 ? -36.302 -1.492 20.146 1.00 50.16 296 ASP A C 1
ATOM 2296 O O . ASP A 1 296 ? -35.283 -2.162 19.969 1.00 50.16 296 ASP A O 1
ATOM 2300 N N . SER A 1 297 ? -36.403 -0.223 19.748 1.00 48.16 297 SER A N 1
ATOM 2301 C CA . SER A 1 297 ? -35.351 0.502 19.022 1.00 48.16 297 SER A CA 1
ATOM 2302 C C . SER A 1 297 ? -35.101 1.903 19.589 1.00 48.16 297 SER A C 1
ATOM 2304 O O . SER A 1 297 ? -34.830 2.835 18.834 1.00 48.16 297 SER A O 1
ATOM 2306 N N . GLN A 1 298 ? -35.249 2.098 20.904 1.00 44.91 298 GLN A N 1
ATOM 2307 C CA . GLN A 1 298 ? -35.047 3.431 21.487 1.00 44.91 298 GLN A CA 1
ATOM 2308 C C . GLN A 1 298 ? -33.566 3.849 21.574 1.00 44.91 298 GLN A C 1
ATOM 2310 O O . GLN A 1 298 ? -33.313 5.043 21.584 1.00 44.91 298 GLN A O 1
ATOM 2315 N N . ASN A 1 299 ? -32.604 2.913 21.499 1.00 44.66 299 ASN A N 1
ATOM 2316 C CA . ASN A 1 299 ? -31.155 3.193 21.574 1.00 44.66 299 ASN A CA 1
ATOM 2317 C C . ASN A 1 299 ? -30.322 2.503 20.468 1.00 44.66 299 ASN A C 1
ATOM 2319 O O . ASN A 1 299 ? -29.215 2.030 20.714 1.00 44.66 299 ASN A O 1
ATOM 2323 N N . THR A 1 300 ? -30.843 2.381 19.245 1.00 51.03 300 THR A N 1
ATOM 2324 C CA . THR A 1 300 ? -30.111 1.735 18.135 1.00 51.03 300 THR A CA 1
ATOM 2325 C C . THR A 1 300 ? -29.586 2.749 17.123 1.00 51.03 300 THR A C 1
ATOM 2327 O O . THR A 1 300 ? -30.372 3.492 16.535 1.00 51.03 300 THR A O 1
ATOM 2330 N N . LEU A 1 301 ? -28.272 2.718 16.864 1.00 46.56 301 LEU A N 1
ATOM 2331 C CA . LEU A 1 301 ? -27.640 3.388 15.724 1.00 46.56 301 LEU A CA 1
ATOM 2332 C C . LEU A 1 301 ? -28.327 2.946 14.423 1.00 46.56 301 LEU A C 1
ATOM 2334 O O . LEU A 1 301 ? -28.395 1.754 14.118 1.00 46.56 301 LEU A O 1
ATOM 2338 N N . LYS A 1 302 ? -28.841 3.909 13.653 1.00 56.78 302 LYS A N 1
ATOM 2339 C CA . LYS A 1 302 ? -29.505 3.658 12.370 1.00 56.78 302 LYS A CA 1
ATOM 2340 C C . LYS A 1 302 ? -28.557 3.978 11.216 1.00 56.78 302 LYS A C 1
ATOM 2342 O O . LYS A 1 302 ? -28.287 5.143 10.946 1.00 56.78 302 LYS A O 1
ATOM 2347 N N . LEU A 1 303 ? -28.131 2.948 10.489 1.00 55.50 303 LEU A N 1
ATOM 2348 C CA . LEU A 1 303 ? -27.422 3.090 9.215 1.00 55.50 303 LEU A CA 1
ATOM 2349 C C . LEU A 1 303 ? -28.434 3.034 8.065 1.00 55.50 303 LEU A C 1
ATOM 2351 O O . LEU A 1 303 ? -29.232 2.100 7.983 1.00 55.50 303 LEU A O 1
ATOM 2355 N N . THR A 1 304 ? -28.424 4.045 7.195 1.00 63.22 304 THR A N 1
ATOM 2356 C CA . THR A 1 304 ? -29.303 4.109 6.017 1.00 63.22 304 THR A CA 1
ATOM 2357 C C . THR A 1 304 ? -28.473 3.918 4.757 1.00 63.22 304 THR A C 1
ATOM 2359 O O . THR A 1 304 ? -27.411 4.514 4.614 1.00 63.22 304 THR A O 1
ATOM 2362 N N . LEU A 1 305 ? -28.961 3.068 3.858 1.00 61.59 305 LEU A N 1
ATOM 2363 C CA . LEU A 1 305 ? -28.292 2.694 2.618 1.00 61.59 305 LEU A CA 1
ATOM 2364 C C . LEU A 1 305 ? -29.034 3.346 1.454 1.00 61.59 305 LEU A C 1
ATOM 2366 O O . LEU A 1 305 ? -30.263 3.269 1.413 1.00 61.59 305 LEU A O 1
ATOM 2370 N N . TYR A 1 306 ? -28.297 3.946 0.520 1.00 73.06 306 TYR A N 1
ATOM 2371 C CA . TYR A 1 306 ? -28.840 4.610 -0.670 1.00 73.06 306 TYR A CA 1
ATOM 2372 C C . TYR A 1 306 ? -28.389 3.859 -1.937 1.00 73.06 306 TYR A C 1
ATOM 2374 O O . TYR A 1 306 ? -27.370 4.216 -2.523 1.00 73.06 306 TYR A O 1
ATOM 2382 N N . PRO A 1 307 ? -29.097 2.794 -2.373 1.00 69.62 307 PRO A N 1
ATOM 2383 C CA . PRO A 1 307 ? -28.654 1.957 -3.495 1.00 69.62 307 PRO A CA 1
ATOM 2384 C C . PRO A 1 307 ? -28.580 2.689 -4.839 1.00 69.62 307 PRO A C 1
ATOM 2386 O O . PRO A 1 307 ? -27.848 2.258 -5.725 1.00 69.62 307 PRO A O 1
ATOM 2389 N N . ASP A 1 308 ? -29.333 3.781 -4.986 1.00 79.75 308 ASP A N 1
ATOM 2390 C CA . ASP A 1 308 ? -29.353 4.599 -6.201 1.00 79.75 308 ASP A CA 1
ATOM 2391 C C . ASP A 1 308 ? -28.202 5.630 -6.239 1.00 79.75 308 ASP A C 1
ATOM 2393 O O . ASP A 1 308 ? -27.936 6.223 -7.283 1.00 79.75 308 ASP A O 1
ATOM 2397 N N . GLU A 1 309 ? -27.470 5.818 -5.132 1.00 76.25 309 GLU A N 1
ATOM 2398 C CA . GLU A 1 309 ? -26.279 6.675 -5.059 1.00 76.25 309 GLU A CA 1
ATOM 2399 C C . GLU A 1 309 ? -24.996 5.877 -5.327 1.00 76.25 309 GLU A C 1
ATOM 2401 O O . GLU A 1 309 ? -24.170 5.633 -4.442 1.00 76.25 309 GLU A O 1
ATOM 2406 N N . VAL A 1 310 ? -24.816 5.461 -6.579 1.00 73.62 310 VAL A N 1
ATOM 2407 C CA . VAL A 1 310 ? -23.654 4.667 -6.997 1.00 73.62 310 VAL A CA 1
ATOM 2408 C C . VAL A 1 310 ? -22.369 5.508 -6.944 1.00 73.62 310 VAL A C 1
ATOM 2410 O O . VAL A 1 310 ? -22.327 6.637 -7.436 1.00 73.62 310 VAL A O 1
ATOM 2413 N N . LYS A 1 311 ? -21.312 4.956 -6.334 1.00 79.69 311 LYS A N 1
ATOM 2414 C CA . LYS A 1 311 ? -19.957 5.539 -6.297 1.00 79.69 311 LYS A CA 1
ATOM 2415 C C . LYS A 1 311 ? -19.019 4.737 -7.211 1.00 79.69 311 LYS A C 1
ATOM 2417 O O . LYS A 1 311 ? -19.427 4.314 -8.287 1.00 79.69 311 LYS A O 1
ATOM 2422 N N . GLN A 1 312 ? -17.763 4.533 -6.819 1.00 74.19 312 GLN A N 1
ATOM 2423 C CA . GLN A 1 312 ? -16.819 3.747 -7.612 1.00 74.19 312 GLN A CA 1
ATOM 2424 C C . GLN A 1 312 ? -17.172 2.263 -7.641 1.00 74.19 312 GLN A C 1
ATOM 2426 O O . GLN A 1 312 ? -17.617 1.697 -6.642 1.00 74.19 312 GLN A O 1
ATOM 2431 N N . ALA A 1 313 ? -16.838 1.619 -8.756 1.00 78.25 313 ALA A N 1
ATOM 2432 C CA . ALA A 1 313 ? -16.632 0.182 -8.765 1.00 78.25 313 ALA A CA 1
ATOM 2433 C C . ALA A 1 313 ? -15.357 -0.150 -7.973 1.00 78.25 313 ALA A C 1
ATOM 2435 O O . ALA A 1 313 ? -14.306 0.457 -8.180 1.00 78.25 313 ALA A O 1
ATOM 2436 N N . VAL A 1 314 ? -15.450 -1.120 -7.068 1.00 81.81 314 VAL A N 1
ATOM 2437 C CA . VAL A 1 314 ? -14.292 -1.648 -6.342 1.00 81.81 314 VAL A CA 1
ATOM 2438 C C . VAL A 1 314 ? -13.672 -2.743 -7.203 1.00 81.81 314 VAL A C 1
ATOM 2440 O O . VAL A 1 314 ? -14.358 -3.702 -7.546 1.00 81.81 314 VAL A O 1
ATOM 2443 N N . TRP A 1 315 ? -12.395 -2.600 -7.572 1.00 79.81 315 TRP A N 1
ATOM 2444 C CA . TRP A 1 315 ? -11.670 -3.656 -8.294 1.00 79.81 315 TRP A CA 1
ATOM 2445 C C . TRP A 1 315 ? -11.588 -4.933 -7.467 1.00 79.81 315 TRP A C 1
ATOM 2447 O O . TRP A 1 315 ? -11.824 -6.024 -7.975 1.00 79.81 315 TRP A O 1
ATOM 2457 N N . GLY A 1 316 ? -11.283 -4.772 -6.184 1.00 85.81 316 GLY A N 1
ATOM 2458 C CA . GLY A 1 316 ? -11.218 -5.860 -5.235 1.00 85.81 316 GLY A CA 1
ATOM 2459 C C . GLY A 1 316 ? -10.282 -5.547 -4.082 1.00 85.81 316 GLY A C 1
ATOM 2460 O O . GLY A 1 316 ? -9.877 -4.400 -3.888 1.00 85.81 316 GLY A O 1
ATOM 2461 N N . LEU A 1 317 ? -9.967 -6.586 -3.324 1.00 88.12 317 LEU A N 1
ATOM 2462 C CA . LEU A 1 317 ? -9.076 -6.551 -2.173 1.00 88.12 317 LEU A CA 1
ATOM 2463 C C . LEU A 1 317 ? -8.115 -7.735 -2.273 1.00 88.12 317 LEU A C 1
ATOM 2465 O O . LEU A 1 317 ? -8.457 -8.793 -2.808 1.00 88.12 317 LEU A O 1
ATOM 2469 N N . GLY A 1 318 ? -6.914 -7.567 -1.739 1.00 91.81 318 GLY A N 1
ATOM 2470 C CA . GLY A 1 318 ? -5.969 -8.664 -1.635 1.00 91.81 318 GLY A CA 1
ATOM 2471 C C . GLY A 1 318 ? -4.607 -8.205 -1.159 1.00 91.81 318 GLY A C 1
ATOM 2472 O O . GLY A 1 318 ? -4.511 -7.317 -0.314 1.00 91.81 318 GLY A O 1
ATOM 2473 N N . ALA A 1 319 ? -3.566 -8.852 -1.668 1.00 93.31 319 ALA A N 1
ATOM 2474 C CA . ALA A 1 319 ? -2.211 -8.724 -1.154 1.00 93.31 319 ALA A CA 1
ATOM 2475 C C . ALA A 1 319 ? -1.169 -8.839 -2.274 1.00 93.31 319 ALA A C 1
ATOM 2477 O O . ALA A 1 319 ? -1.472 -9.208 -3.411 1.00 93.31 319 ALA A O 1
ATOM 2478 N N . SER A 1 320 ? 0.083 -8.541 -1.937 1.00 96.19 320 SER A N 1
ATOM 2479 C CA . SER A 1 320 ? 1.212 -8.794 -2.828 1.00 96.19 320 SER A CA 1
ATOM 2480 C C . SER A 1 320 ? 1.641 -10.260 -2.748 1.00 96.19 320 SER A C 1
ATOM 2482 O O . SER A 1 320 ? 1.866 -10.781 -1.655 1.00 96.19 320 SER A O 1
ATOM 2484 N N . MET A 1 321 ? 1.789 -10.925 -3.894 1.00 97.75 321 MET A N 1
ATOM 2485 C CA . MET A 1 321 ? 2.467 -12.219 -3.984 1.00 97.75 321 MET A CA 1
ATOM 2486 C C . MET A 1 321 ? 3.941 -11.970 -4.304 1.00 97.75 321 MET A C 1
ATOM 2488 O O . MET A 1 321 ? 4.376 -12.065 -5.451 1.00 97.75 321 MET A O 1
ATOM 2492 N N . THR A 1 322 ? 4.700 -11.606 -3.271 1.00 97.50 322 THR A N 1
ATOM 2493 C CA . THR A 1 322 ? 6.155 -11.437 -3.369 1.00 97.50 322 THR A CA 1
ATOM 2494 C C . THR A 1 322 ? 6.863 -12.779 -3.541 1.00 97.50 322 THR A C 1
ATOM 2496 O O . THR A 1 322 ? 6.296 -13.837 -3.248 1.00 97.50 322 THR A O 1
ATOM 2499 N N . ASP A 1 323 ? 8.133 -12.735 -3.949 1.00 95.62 323 ASP A N 1
ATOM 2500 C CA . ASP A 1 323 ? 9.002 -13.911 -4.007 1.00 95.62 323 ASP A CA 1
ATOM 2501 C C . ASP A 1 323 ? 9.020 -14.668 -2.663 1.00 95.62 323 ASP A C 1
ATOM 2503 O O . ASP A 1 323 ? 8.733 -15.867 -2.604 1.00 95.62 323 ASP A O 1
ATOM 2507 N N . SER A 1 324 ? 9.222 -13.942 -1.557 1.00 95.44 324 SER A N 1
ATOM 2508 C CA . SER A 1 324 ? 9.161 -14.501 -0.201 1.00 95.44 324 SER A CA 1
ATOM 2509 C C . SER A 1 324 ? 7.810 -15.134 0.141 1.00 95.44 324 SER A C 1
ATOM 2511 O O . SER A 1 324 ? 7.775 -16.230 0.705 1.00 95.44 324 SER A O 1
ATOM 2513 N N . SER A 1 325 ? 6.693 -14.492 -0.217 1.00 96.38 325 SER A N 1
ATOM 2514 C CA . SER A 1 325 ? 5.350 -15.022 0.070 1.00 96.38 325 SER A CA 1
ATOM 2515 C C . SER A 1 325 ? 5.097 -16.32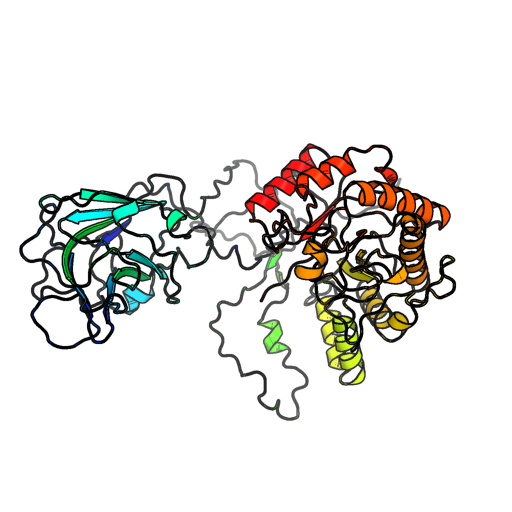9 -0.676 1.00 96.38 325 SER A C 1
ATOM 2517 O O . SER A 1 325 ? 4.688 -17.329 -0.080 1.00 96.38 325 SER A O 1
ATOM 2519 N N . ALA A 1 326 ? 5.407 -16.350 -1.973 1.00 97.56 326 ALA A N 1
ATOM 2520 C CA . ALA A 1 326 ? 5.264 -17.537 -2.798 1.00 97.56 326 ALA A CA 1
ATOM 2521 C C . ALA A 1 326 ? 6.173 -18.679 -2.330 1.00 97.56 326 ALA A C 1
ATOM 2523 O O . ALA A 1 326 ? 5.751 -19.837 -2.306 1.00 97.56 326 ALA A O 1
ATOM 2524 N N . TYR A 1 327 ? 7.402 -18.369 -1.920 1.00 96.69 327 TYR A N 1
ATOM 2525 C CA . TYR A 1 327 ? 8.324 -19.362 -1.386 1.00 96.69 327 TYR A CA 1
ATOM 2526 C C . TYR A 1 327 ? 7.815 -19.980 -0.084 1.00 96.69 327 TYR A C 1
ATOM 2528 O O . TYR A 1 327 ? 7.779 -21.204 0.025 1.00 96.69 327 TYR A O 1
ATOM 2536 N N . VAL A 1 328 ? 7.367 -19.170 0.883 1.00 95.94 328 VAL A N 1
ATOM 2537 C CA . VAL A 1 328 ? 6.818 -19.672 2.156 1.00 95.94 328 VAL A CA 1
ATOM 2538 C C . VAL A 1 328 ? 5.598 -20.558 1.907 1.00 95.94 328 VAL A C 1
ATOM 2540 O O . VAL A 1 328 ? 5.509 -21.652 2.467 1.00 95.94 328 VAL A O 1
ATOM 2543 N N . LEU A 1 329 ? 4.694 -20.136 1.021 1.00 96.75 329 LEU A N 1
ATOM 2544 C CA . LEU A 1 329 ? 3.531 -20.926 0.618 1.00 96.75 329 LEU A CA 1
ATOM 2545 C C . LEU A 1 329 ? 3.936 -22.245 -0.052 1.00 96.75 329 LEU A C 1
ATOM 2547 O O . LEU A 1 329 ? 3.398 -23.302 0.272 1.00 96.75 329 LEU A O 1
ATOM 2551 N N . ASN A 1 330 ? 4.923 -22.224 -0.943 1.00 97.31 330 ASN A N 1
ATOM 2552 C CA . ASN A 1 330 ? 5.421 -23.429 -1.597 1.00 97.31 330 ASN A CA 1
ATOM 2553 C C . ASN A 1 330 ? 6.144 -24.378 -0.624 1.00 97.31 330 ASN A C 1
ATOM 2555 O O . ASN A 1 330 ? 5.976 -25.595 -0.696 1.00 97.31 330 ASN A O 1
ATOM 2559 N N . GLU A 1 331 ? 6.918 -23.852 0.323 1.00 93.81 331 GLU A N 1
ATOM 2560 C CA . GLU A 1 331 ? 7.541 -24.654 1.378 1.00 93.81 331 GLU A CA 1
ATOM 2561 C C . GLU A 1 331 ? 6.490 -25.271 2.302 1.00 93.81 331 GLU A C 1
ATOM 2563 O O . GLU A 1 331 ? 6.597 -26.447 2.659 1.00 93.81 331 GLU A O 1
ATOM 2568 N N . LEU A 1 332 ? 5.431 -24.524 2.622 1.00 89.94 332 LEU A N 1
ATOM 2569 C CA . LEU A 1 332 ? 4.275 -25.047 3.338 1.00 89.94 332 LEU A CA 1
ATOM 2570 C C . LEU A 1 332 ? 3.598 -26.165 2.538 1.00 89.94 332 LEU A C 1
ATOM 2572 O O . LEU A 1 332 ? 3.332 -27.226 3.094 1.00 89.94 332 LEU A O 1
ATOM 2576 N N . LYS A 1 333 ? 3.409 -25.994 1.224 1.00 95.06 333 LYS A N 1
ATOM 2577 C CA . LYS A 1 333 ? 2.854 -27.025 0.329 1.00 95.06 333 LYS A CA 1
ATOM 2578 C C . LYS A 1 333 ? 3.657 -28.325 0.373 1.00 95.06 333 LYS A C 1
ATOM 2580 O O . LYS A 1 333 ? 3.062 -29.402 0.399 1.00 95.06 333 LYS A O 1
ATOM 2585 N N . LYS A 1 334 ? 4.992 -28.236 0.396 1.00 93.25 334 LYS A N 1
ATOM 2586 C CA . LYS A 1 334 ? 5.895 -29.400 0.467 1.00 93.25 334 LYS A CA 1
ATOM 2587 C C . LYS A 1 334 ? 5.898 -30.063 1.844 1.00 93.25 334 LYS A C 1
ATOM 2589 O O . LYS A 1 334 ? 5.907 -31.288 1.921 1.00 93.25 334 LYS A O 1
ATOM 2594 N N . LYS A 1 335 ? 5.927 -29.271 2.922 1.00 91.75 335 LYS A N 1
ATOM 2595 C CA . LYS A 1 335 ? 6.096 -29.765 4.302 1.00 91.75 335 LYS A CA 1
ATOM 2596 C C . LYS A 1 335 ? 4.780 -30.169 4.964 1.00 91.75 335 LYS A C 1
ATOM 2598 O O . LYS A 1 335 ? 4.762 -31.092 5.770 1.00 91.75 335 LYS A O 1
ATOM 2603 N N . ASN A 1 336 ? 3.689 -29.479 4.644 1.00 84.31 336 ASN A N 1
ATOM 2604 C CA . ASN A 1 336 ? 2.372 -29.677 5.238 1.00 84.31 336 ASN A CA 1
ATOM 2605 C C . ASN A 1 336 ? 1.263 -29.301 4.241 1.00 84.31 336 ASN A C 1
ATOM 2607 O O . ASN A 1 336 ? 0.643 -28.238 4.322 1.00 84.31 336 ASN A O 1
ATOM 2611 N N . ARG A 1 337 ? 1.008 -30.205 3.290 1.00 89.06 337 ARG A N 1
ATOM 2612 C CA . ARG A 1 337 ? 0.005 -30.002 2.239 1.00 89.06 337 ARG A CA 1
ATOM 2613 C C . ARG A 1 337 ? -1.405 -29.683 2.770 1.00 89.06 337 ARG A C 1
ATOM 2615 O O . ARG A 1 337 ? -2.000 -28.751 2.238 1.00 89.06 337 ARG A O 1
ATOM 2622 N N . PRO A 1 338 ? -1.937 -30.365 3.806 1.00 85.50 338 PRO A N 1
ATOM 2623 C CA . PRO A 1 338 ? -3.244 -30.011 4.361 1.00 85.50 338 PRO A CA 1
ATOM 2624 C C . PRO A 1 338 ? -3.320 -28.570 4.877 1.00 85.50 338 PRO A C 1
ATOM 2626 O O . PRO A 1 338 ? -4.311 -27.889 4.623 1.00 85.50 338 PRO A O 1
ATOM 2629 N N . LEU A 1 339 ? -2.275 -28.090 5.565 1.00 81.69 339 LEU A N 1
ATOM 2630 C CA . LEU A 1 339 ? -2.230 -26.708 6.047 1.00 81.69 339 LEU A CA 1
ATOM 2631 C C . LEU A 1 339 ? -2.118 -25.714 4.887 1.00 81.69 339 LEU A C 1
ATOM 2633 O O . LEU A 1 339 ? -2.814 -24.709 4.893 1.00 81.69 339 LEU A O 1
ATOM 2637 N N . TYR A 1 340 ? -1.323 -26.022 3.861 1.00 89.62 340 TYR A N 1
ATOM 2638 C CA . TYR A 1 340 ? -1.278 -25.219 2.638 1.00 89.62 340 TYR A CA 1
ATOM 2639 C C . TYR A 1 340 ? -2.653 -25.098 1.966 1.00 89.62 340 TYR A C 1
ATOM 2641 O O . TYR A 1 340 ? -3.105 -23.988 1.700 1.00 89.62 340 TYR A O 1
ATOM 2649 N N . ASP A 1 341 ? -3.341 -26.221 1.730 1.00 87.44 341 ASP A N 1
ATOM 2650 C CA . ASP A 1 341 ? -4.657 -26.221 1.080 1.00 87.44 341 ASP A CA 1
ATOM 2651 C C . ASP A 1 341 ? -5.688 -25.442 1.918 1.00 87.44 341 ASP A C 1
ATOM 2653 O O . ASP A 1 341 ? -6.527 -24.727 1.368 1.00 87.44 341 ASP A O 1
ATOM 2657 N N . TYR A 1 342 ? -5.610 -25.545 3.251 1.00 84.38 342 TYR A N 1
ATOM 2658 C CA . TYR A 1 342 ? -6.416 -24.737 4.164 1.00 84.38 342 TYR A CA 1
ATOM 2659 C C . TYR A 1 342 ? -6.095 -23.243 4.022 1.00 84.38 342 TYR A C 1
ATOM 2661 O O . TYR A 1 342 ? -7.004 -22.461 3.755 1.00 84.38 342 TYR A O 1
ATOM 2669 N N . THR A 1 343 ? -4.824 -22.841 4.121 1.00 85.06 343 THR A N 1
ATOM 2670 C CA . THR A 1 343 ? -4.389 -21.441 3.988 1.00 85.06 343 THR A CA 1
ATOM 2671 C C . THR A 1 343 ? -4.814 -20.838 2.651 1.00 85.06 343 THR A C 1
ATOM 2673 O O . THR A 1 343 ? -5.388 -19.753 2.629 1.00 85.06 343 THR A O 1
ATOM 2676 N N . MET A 1 344 ? -4.612 -21.546 1.537 1.00 93.81 344 MET A N 1
ATOM 2677 C CA . MET A 1 344 ? -5.020 -21.061 0.214 1.00 93.81 344 MET A CA 1
ATOM 2678 C C . MET A 1 344 ? -6.540 -20.869 0.122 1.00 93.81 344 MET A C 1
ATOM 2680 O O . MET A 1 344 ? -6.998 -19.867 -0.422 1.00 93.81 344 MET A O 1
ATOM 2684 N N . LYS A 1 345 ? -7.341 -21.771 0.708 1.00 88.62 345 LYS A N 1
ATOM 2685 C CA . LYS A 1 345 ? -8.799 -21.586 0.791 1.00 88.62 345 LYS A CA 1
ATOM 2686 C C . LYS A 1 345 ? -9.181 -20.388 1.655 1.00 88.62 345 LYS A C 1
ATOM 2688 O O . LYS A 1 345 ? -10.055 -19.629 1.254 1.00 88.62 345 LYS A O 1
ATOM 2693 N N . GLN A 1 346 ? -8.531 -20.203 2.803 1.00 84.06 346 GLN A N 1
ATOM 2694 C CA . GLN A 1 346 ? -8.789 -19.053 3.674 1.00 84.06 346 GLN A CA 1
ATOM 2695 C C . GLN A 1 346 ? -8.458 -17.725 2.984 1.00 84.06 346 GLN A C 1
ATOM 2697 O O . GLN A 1 346 ? -9.165 -16.752 3.195 1.00 84.06 346 GLN A O 1
ATOM 2702 N N . LEU A 1 347 ? -7.429 -17.670 2.136 1.00 88.69 347 LEU A N 1
ATOM 2703 C CA . LEU A 1 347 ? -7.056 -16.442 1.428 1.00 88.69 347 LEU A CA 1
ATOM 2704 C C . LEU A 1 347 ? -7.956 -16.162 0.217 1.00 88.69 347 LEU A C 1
ATOM 2706 O O . LEU A 1 347 ? -8.438 -15.044 0.051 1.00 88.69 347 LEU A O 1
ATOM 2710 N N . PHE A 1 348 ? -8.192 -17.166 -0.630 1.00 91.94 348 PHE A N 1
ATOM 2711 C CA . PHE A 1 348 ? -8.741 -16.942 -1.971 1.00 91.94 348 PHE A CA 1
ATOM 2712 C C . PHE A 1 348 ? -10.202 -17.364 -2.141 1.00 91.94 348 PHE A C 1
ATOM 2714 O O . PHE A 1 348 ? -10.856 -16.875 -3.056 1.00 91.94 348 PHE A O 1
ATOM 2721 N N . SER A 1 349 ? -10.744 -18.249 -1.296 1.00 87.19 349 SER A N 1
ATOM 2722 C CA . SER A 1 349 ? -12.116 -18.740 -1.487 1.00 87.19 349 SER A CA 1
ATOM 2723 C C . SER A 1 349 ? -13.150 -17.637 -1.257 1.00 87.19 349 SER A C 1
ATOM 2725 O O . SER A 1 349 ? -13.025 -16.846 -0.322 1.00 87.19 349 SER A O 1
ATOM 2727 N N . LEU A 1 350 ? -14.194 -17.626 -2.088 1.00 82.44 350 LEU A N 1
ATOM 2728 C CA . LEU A 1 350 ? -15.406 -16.820 -1.893 1.00 82.44 350 LEU A CA 1
ATOM 2729 C C . LEU A 1 350 ? -16.453 -17.537 -1.018 1.00 82.44 350 LEU A C 1
ATOM 2731 O O . LEU A 1 350 ? -17.490 -16.959 -0.693 1.00 82.44 350 LEU A O 1
ATOM 2735 N N . GLU A 1 351 ? -16.216 -18.806 -0.669 1.00 80.12 351 GLU A N 1
ATOM 2736 C CA . GLU A 1 351 ? -17.082 -19.576 0.226 1.00 80.12 351 GLU A CA 1
ATOM 2737 C C . GLU A 1 351 ? -16.946 -19.112 1.686 1.00 80.12 351 GLU A C 1
ATOM 2739 O O . GLU A 1 351 ? -16.016 -18.393 2.056 1.00 80.12 351 GLU A O 1
ATOM 2744 N N . GLU A 1 352 ? -17.881 -19.542 2.539 1.00 68.12 352 GLU A N 1
ATOM 2745 C CA . GLU A 1 352 ? -17.895 -19.180 3.958 1.00 68.12 352 GLU A CA 1
ATOM 2746 C C . GLU A 1 352 ? -16.548 -19.488 4.638 1.00 68.12 352 GLU A C 1
ATOM 2748 O O . GLU A 1 352 ? -16.039 -20.608 4.587 1.00 68.12 352 GLU A O 1
ATOM 2753 N N . GLY A 1 353 ? -15.976 -18.472 5.291 1.00 67.62 353 GLY A N 1
ATOM 2754 C CA . GLY A 1 353 ? -14.671 -18.560 5.945 1.00 67.62 353 GLY A CA 1
ATOM 2755 C C . GLY A 1 353 ? -13.471 -18.256 5.042 1.00 67.62 353 GLY A C 1
ATOM 2756 O O . GLY A 1 353 ? -12.354 -18.275 5.539 1.00 67.62 353 GLY A O 1
ATOM 2757 N N . GLY A 1 354 ? -13.653 -17.968 3.753 1.00 76.56 354 GLY A N 1
ATOM 2758 C CA . GLY A 1 354 ? -12.603 -17.399 2.905 1.00 76.56 354 GLY A CA 1
ATOM 2759 C C . GLY A 1 354 ? -12.601 -15.864 2.921 1.00 76.56 354 GLY A C 1
ATOM 2760 O O . GLY A 1 354 ? -13.638 -15.227 3.103 1.00 76.56 354 GLY A O 1
ATOM 2761 N N . ALA A 1 355 ? -11.428 -15.259 2.732 1.00 80.50 355 ALA A N 1
ATOM 2762 C CA . ALA A 1 355 ? -11.245 -13.812 2.616 1.00 80.50 355 ALA A CA 1
ATOM 2763 C C . ALA A 1 355 ? -11.546 -13.285 1.203 1.00 80.50 355 ALA A C 1
ATOM 2765 O O . ALA A 1 355 ? -11.684 -12.076 1.022 1.00 80.50 355 ALA A O 1
ATOM 2766 N N . GLY A 1 356 ? -11.657 -14.174 0.210 1.00 87.62 356 GLY A N 1
ATOM 2767 C CA . GLY A 1 356 ? -12.049 -13.820 -1.150 1.00 87.62 356 GLY A CA 1
ATOM 2768 C C . GLY A 1 356 ? -11.074 -12.894 -1.872 1.00 87.62 356 GLY A C 1
ATOM 2769 O O . GLY A 1 356 ? -11.521 -12.070 -2.668 1.00 87.62 356 GLY A O 1
ATOM 2770 N N . PHE A 1 357 ? -9.765 -12.988 -1.600 1.00 92.38 357 PHE A N 1
ATOM 2771 C CA . PHE A 1 357 ? -8.775 -12.156 -2.284 1.00 92.38 357 PHE A CA 1
ATOM 2772 C C . PHE A 1 357 ? -8.890 -12.318 -3.800 1.00 92.38 357 PHE A C 1
ATOM 2774 O O . PHE A 1 357 ? -8.810 -13.426 -4.336 1.00 92.38 357 PHE A O 1
ATOM 2781 N N . ASN A 1 358 ? -9.089 -11.192 -4.481 1.00 92.50 358 ASN A N 1
ATOM 2782 C CA . ASN A 1 358 ? -9.350 -11.125 -5.916 1.00 92.50 358 ASN A CA 1
ATOM 2783 C C . ASN A 1 358 ? -8.531 -10.033 -6.621 1.00 92.50 358 ASN A C 1
ATOM 2785 O O . ASN A 1 358 ? -8.714 -9.799 -7.813 1.00 92.50 358 ASN A O 1
ATOM 2789 N N . VAL A 1 359 ? -7.610 -9.378 -5.913 1.00 96.12 359 VAL A N 1
ATOM 2790 C CA . VAL A 1 359 ? -6.589 -8.501 -6.498 1.00 96.12 359 VAL A CA 1
ATOM 2791 C C . VAL A 1 359 ? -5.231 -8.912 -5.953 1.00 96.12 359 VAL A C 1
ATOM 2793 O O . VAL A 1 359 ? -5.039 -8.930 -4.740 1.00 96.12 359 VAL A O 1
ATOM 2796 N N . ILE A 1 360 ? -4.289 -9.237 -6.836 1.00 98.25 360 ILE A N 1
ATOM 2797 C CA . ILE A 1 360 ? -2.935 -9.635 -6.447 1.00 98.25 360 ILE A CA 1
ATOM 2798 C C . ILE A 1 360 ? -1.909 -8.744 -7.134 1.00 98.25 360 ILE A C 1
ATOM 2800 O O . ILE A 1 360 ? -1.884 -8.632 -8.363 1.00 98.25 360 ILE A O 1
ATOM 2804 N N . ARG A 1 361 ? -1.051 -8.124 -6.320 1.00 98.62 361 ARG A N 1
ATOM 2805 C CA . ARG A 1 361 ? 0.114 -7.377 -6.796 1.00 98.62 361 ARG A CA 1
ATOM 2806 C C . ARG A 1 361 ? 1.278 -8.337 -7.009 1.00 98.62 361 ARG A C 1
ATOM 2808 O O . ARG A 1 361 ? 1.578 -9.147 -6.135 1.00 98.62 361 ARG A O 1
ATOM 2815 N N . LEU A 1 362 ? 1.923 -8.247 -8.163 1.00 98.75 362 LEU A N 1
ATOM 2816 C CA . LEU A 1 362 ? 3.105 -9.023 -8.520 1.00 98.75 362 LEU A CA 1
ATOM 2817 C C . LEU A 1 362 ? 4.347 -8.135 -8.551 1.00 98.75 362 LEU A C 1
ATOM 2819 O O . LEU A 1 362 ? 4.282 -6.944 -8.860 1.00 98.75 362 LEU A O 1
ATOM 2823 N N . VAL A 1 363 ? 5.487 -8.750 -8.264 1.00 98.44 363 VAL A N 1
ATOM 2824 C CA . VAL A 1 363 ? 6.808 -8.131 -8.359 1.00 98.44 363 VAL A CA 1
ATOM 2825 C C . VAL A 1 363 ? 7.418 -8.506 -9.703 1.00 98.44 363 VAL A C 1
ATOM 2827 O O . VAL A 1 363 ? 7.446 -9.683 -10.052 1.00 98.44 363 VAL A O 1
ATOM 2830 N N . VAL A 1 364 ? 7.905 -7.526 -10.464 1.00 98.69 364 VAL A N 1
ATOM 2831 C CA . VAL A 1 364 ? 8.668 -7.788 -11.693 1.00 98.69 364 VAL A CA 1
ATOM 2832 C C . VAL A 1 364 ? 10.154 -7.864 -11.337 1.00 98.69 364 VAL A C 1
ATOM 2834 O O . VAL A 1 364 ? 10.808 -6.833 -11.174 1.00 98.69 364 VAL A O 1
ATOM 2837 N N . GLY A 1 365 ? 10.698 -9.078 -11.237 1.00 97.38 365 GLY A N 1
ATOM 2838 C CA . GLY A 1 365 ? 12.067 -9.325 -10.773 1.00 97.38 365 GLY A CA 1
ATOM 2839 C C . GLY A 1 365 ? 12.151 -9.391 -9.247 1.00 97.38 365 GLY A C 1
ATOM 2840 O O . GLY A 1 365 ? 11.257 -9.925 -8.597 1.00 97.38 365 GLY A O 1
ATOM 2841 N N . ALA A 1 366 ? 13.230 -8.869 -8.665 1.00 97.19 366 ALA A N 1
ATOM 2842 C CA . ALA A 1 366 ? 13.413 -8.845 -7.217 1.00 97.19 366 ALA A CA 1
ATOM 2843 C C . ALA A 1 366 ? 12.882 -7.562 -6.558 1.00 97.19 366 ALA A C 1
ATOM 2845 O O . ALA A 1 366 ? 13.077 -6.462 -7.073 1.00 97.19 366 ALA A O 1
ATOM 2846 N N . SER A 1 367 ? 12.304 -7.719 -5.366 1.00 96.25 367 SER A N 1
ATOM 2847 C CA . SER A 1 367 ? 12.073 -6.650 -4.387 1.00 96.25 367 SER A CA 1
ATOM 2848 C C . SER A 1 367 ? 12.949 -6.848 -3.145 1.00 96.25 367 SER A C 1
ATOM 2850 O O . SER A 1 367 ? 13.729 -7.800 -3.068 1.00 96.25 367 SER A O 1
ATOM 2852 N N . ASP A 1 368 ? 12.780 -5.988 -2.144 1.00 93.94 368 ASP A N 1
ATOM 2853 C CA . ASP A 1 368 ? 13.261 -6.184 -0.773 1.00 93.94 368 ASP A CA 1
ATOM 2854 C C . ASP A 1 368 ? 12.720 -7.471 -0.109 1.00 93.94 368 ASP A C 1
ATOM 2856 O O . ASP A 1 368 ? 13.386 -8.046 0.750 1.00 93.94 368 ASP A O 1
ATOM 2860 N N . TYR A 1 369 ? 11.577 -7.997 -0.568 1.00 94.75 369 TYR A N 1
ATOM 2861 C CA . TYR A 1 369 ? 11.017 -9.299 -0.172 1.00 94.75 369 TYR A CA 1
ATOM 2862 C C . TYR A 1 369 ? 11.373 -10.416 -1.164 1.00 94.75 369 TYR A C 1
ATOM 2864 O O . TYR A 1 369 ? 10.500 -11.024 -1.793 1.00 94.75 369 TYR A O 1
ATOM 2872 N N . THR A 1 370 ? 12.670 -10.702 -1.257 1.00 94.06 370 THR A N 1
ATOM 2873 C CA . THR A 1 370 ? 13.255 -11.757 -2.096 1.00 94.06 370 THR A CA 1
ATOM 2874 C C . THR A 1 370 ? 13.977 -12.793 -1.234 1.00 94.06 370 THR A C 1
ATOM 2876 O O . THR A 1 370 ? 14.673 -12.439 -0.289 1.00 94.06 370 THR A O 1
ATOM 2879 N N . VAL A 1 371 ? 13.835 -14.082 -1.559 1.00 92.38 371 VAL A N 1
ATOM 2880 C CA . VAL A 1 371 ? 14.449 -15.195 -0.796 1.00 92.38 371 VAL A CA 1
ATOM 2881 C C . VAL A 1 371 ? 15.931 -15.371 -1.113 1.00 92.38 371 VAL A C 1
ATOM 2883 O O . VAL A 1 371 ? 16.690 -15.931 -0.329 1.00 92.38 371 VAL A O 1
ATOM 2886 N N . SER A 1 372 ? 16.326 -14.931 -2.302 1.00 87.69 372 SER A N 1
ATOM 2887 C CA . SER A 1 372 ? 17.694 -14.981 -2.809 1.00 87.69 372 SER A CA 1
ATOM 2888 C C . SER A 1 372 ? 18.664 -14.168 -1.953 1.00 87.69 372 SER A C 1
ATOM 2890 O O . SER A 1 372 ? 18.350 -13.041 -1.584 1.00 87.69 372 SER A O 1
ATOM 2892 N N . ASP A 1 373 ? 19.897 -14.656 -1.804 1.00 85.31 373 ASP A N 1
ATOM 2893 C CA . ASP A 1 373 ? 21.003 -13.874 -1.226 1.00 85.31 373 ASP A CA 1
ATOM 2894 C C . ASP A 1 373 ? 21.424 -12.688 -2.120 1.00 85.31 373 ASP A C 1
ATOM 2896 O O . ASP A 1 373 ? 22.127 -11.780 -1.680 1.00 85.31 373 ASP A O 1
ATOM 2900 N N . SER A 1 374 ? 21.011 -12.696 -3.393 1.00 91.25 374 SER A N 1
ATOM 2901 C CA . SER A 1 374 ? 21.252 -11.620 -4.355 1.00 91.25 374 SER A CA 1
ATOM 2902 C C . SER A 1 374 ? 19.977 -11.221 -5.092 1.00 91.25 374 SER A C 1
ATOM 2904 O O . SER A 1 374 ? 19.229 -12.084 -5.567 1.00 91.25 374 SER A O 1
ATOM 2906 N N . PHE A 1 375 ? 19.772 -9.916 -5.265 1.00 97.12 375 PHE A N 1
ATOM 2907 C CA . PHE A 1 375 ? 18.707 -9.390 -6.115 1.00 97.12 375 PHE A CA 1
ATOM 2908 C C . PHE A 1 375 ? 18.945 -9.742 -7.587 1.00 97.12 375 PHE A C 1
ATOM 2910 O O . PHE A 1 375 ? 20.081 -9.936 -8.018 1.00 97.12 375 PHE A O 1
ATOM 2917 N N . TYR A 1 376 ? 17.857 -9.855 -8.343 1.00 96.88 376 TYR A N 1
ATOM 2918 C CA . TYR A 1 376 ? 17.860 -10.299 -9.731 1.00 96.88 376 TYR A CA 1
ATOM 2919 C C . TYR A 1 376 ? 16.827 -9.524 -10.548 1.00 96.88 376 TYR A C 1
ATOM 2921 O O . TYR A 1 376 ? 15.855 -8.976 -10.020 1.00 96.88 376 TYR A O 1
ATOM 2929 N N . THR A 1 377 ? 17.011 -9.542 -11.858 1.00 98.38 377 THR A N 1
ATOM 2930 C CA . THR A 1 377 ? 15.993 -9.194 -12.847 1.00 98.38 377 THR A CA 1
ATOM 2931 C C . THR A 1 377 ? 15.744 -10.390 -13.757 1.00 98.38 377 THR A C 1
ATOM 2933 O O . THR A 1 377 ? 16.425 -11.410 -13.678 1.00 98.38 377 THR A O 1
ATOM 2936 N N . TYR A 1 378 ? 14.793 -10.279 -14.679 1.00 98.56 378 TYR A N 1
ATOM 2937 C CA . TYR A 1 378 ? 14.617 -11.302 -15.707 1.00 98.56 378 TYR A CA 1
ATOM 2938 C C . TYR A 1 378 ? 15.656 -11.203 -16.829 1.00 98.56 378 TYR A C 1
ATOM 2940 O O . TYR A 1 378 ? 15.593 -12.002 -17.753 1.00 98.56 378 TYR A O 1
ATOM 2948 N N . CYS A 1 379 ? 16.586 -10.236 -16.802 1.00 98.50 379 CYS A N 1
ATOM 2949 C CA . CYS A 1 379 ? 17.596 -10.034 -17.845 1.00 98.50 379 CYS A CA 1
ATOM 2950 C C . CYS A 1 379 ? 18.894 -9.415 -17.284 1.00 98.50 379 CYS A C 1
ATOM 2952 O O . CYS A 1 379 ? 19.318 -8.340 -17.714 1.00 98.50 379 CYS A O 1
ATOM 2954 N N . ASP A 1 380 ? 19.529 -10.090 -16.324 1.00 96.75 380 ASP A N 1
ATOM 2955 C CA . ASP A 1 380 ? 20.746 -9.590 -15.661 1.00 96.75 380 ASP A CA 1
ATOM 2956 C C . ASP A 1 380 ? 21.958 -9.510 -16.605 1.00 96.75 380 ASP A C 1
ATOM 2958 O O . ASP A 1 380 ? 22.753 -8.572 -16.533 1.00 96.75 380 ASP A O 1
ATOM 2962 N N . GLU A 1 381 ? 22.082 -10.459 -17.540 1.00 96.69 381 GLU A N 1
ATOM 2963 C CA . GLU A 1 381 ? 23.089 -10.394 -18.601 1.00 96.69 381 GLU A CA 1
ATOM 2964 C C . GLU A 1 381 ? 22.681 -9.340 -19.640 1.00 96.69 381 GLU A C 1
ATOM 2966 O O . GLU A 1 381 ? 21.573 -9.385 -20.191 1.00 96.69 381 GLU A O 1
ATOM 2971 N N . LYS A 1 382 ? 23.589 -8.395 -19.932 1.00 97.38 382 LYS A N 1
ATOM 2972 C CA . LYS A 1 382 ? 23.338 -7.331 -20.910 1.00 97.38 382 LYS A CA 1
ATOM 2973 C C . LYS A 1 382 ? 22.967 -7.932 -22.269 1.00 97.38 382 LYS A C 1
ATOM 2975 O O . LYS A 1 382 ? 23.814 -8.496 -22.958 1.00 97.38 382 LYS A O 1
ATOM 2980 N N . SER A 1 383 ? 21.717 -7.731 -22.683 1.00 97.31 383 SER A N 1
ATOM 2981 C CA . SER A 1 383 ? 21.222 -8.079 -24.017 1.00 97.31 383 SER A CA 1
ATOM 2982 C C . SER A 1 383 ? 20.182 -7.051 -24.472 1.00 97.31 383 SER A C 1
ATOM 2984 O O . SER A 1 383 ? 19.062 -6.998 -23.972 1.00 97.31 383 SER A O 1
ATOM 2986 N N . GLU A 1 384 ? 20.561 -6.176 -25.406 1.00 95.38 384 GLU A N 1
ATOM 2987 C CA . GLU A 1 384 ? 19.702 -5.063 -25.856 1.00 95.38 384 GLU A CA 1
ATOM 2988 C C . GLU A 1 384 ? 18.485 -5.544 -26.670 1.00 95.38 384 GLU A C 1
ATOM 2990 O O . GLU A 1 384 ? 17.445 -4.883 -26.709 1.00 95.38 384 GLU A O 1
ATOM 2995 N N . ASP A 1 385 ? 18.598 -6.734 -27.264 1.00 97.25 385 ASP A N 1
ATOM 2996 C CA . ASP A 1 385 ? 17.518 -7.475 -27.921 1.00 97.25 385 ASP A CA 1
ATOM 2997 C C . ASP A 1 385 ? 16.678 -8.322 -26.943 1.00 97.25 385 ASP A C 1
ATOM 2999 O O . ASP A 1 385 ? 15.713 -8.977 -27.345 1.00 97.25 385 ASP A O 1
ATOM 3003 N N . LEU A 1 386 ? 17.028 -8.304 -25.650 1.00 98.31 386 LEU A N 1
ATOM 3004 C CA . LEU A 1 386 ? 16.421 -9.108 -24.591 1.00 98.31 386 LEU A CA 1
ATOM 3005 C C . LEU A 1 386 ? 16.456 -10.617 -24.891 1.00 98.31 386 LEU A C 1
ATOM 3007 O O . LEU A 1 386 ? 15.537 -11.342 -24.503 1.00 98.31 386 LEU A O 1
ATOM 3011 N N . SER A 1 387 ? 17.474 -11.104 -25.606 1.00 98.19 387 SER A N 1
ATOM 3012 C CA . SER A 1 387 ? 17.660 -12.536 -25.898 1.00 98.19 387 SER A CA 1
ATOM 3013 C C . SER A 1 387 ? 17.961 -13.376 -24.653 1.00 98.19 387 SER A C 1
ATOM 3015 O O . SER A 1 387 ? 17.734 -14.584 -24.666 1.00 98.19 387 SER A O 1
ATOM 3017 N N . LYS A 1 388 ? 18.433 -12.748 -23.568 1.00 98.31 388 LYS A N 1
ATOM 3018 C CA . LYS A 1 388 ? 18.670 -13.392 -22.264 1.00 98.31 388 LYS A CA 1
ATOM 3019 C C . LYS A 1 388 ? 17.515 -13.232 -21.276 1.00 98.31 388 LYS A C 1
ATOM 3021 O O . LYS A 1 388 ? 17.653 -13.629 -20.124 1.00 98.31 388 LYS A O 1
ATOM 3026 N N . PHE A 1 389 ? 16.389 -12.666 -21.713 1.00 98.69 389 PHE A N 1
ATOM 3027 C CA . PHE A 1 389 ? 15.208 -12.525 -20.870 1.00 98.69 389 PHE A CA 1
ATOM 3028 C C . PHE A 1 389 ? 14.605 -13.894 -20.516 1.00 98.69 389 PHE A C 1
ATOM 3030 O O . PHE A 1 389 ? 14.325 -14.678 -21.424 1.00 98.69 389 PHE A O 1
ATOM 3037 N N . SER A 1 390 ? 14.338 -14.164 -19.235 1.00 98.44 390 SER A N 1
ATOM 3038 C CA . SER A 1 390 ? 13.588 -15.353 -18.808 1.00 98.44 390 SER A CA 1
ATOM 3039 C C . SER A 1 390 ? 12.841 -15.153 -17.485 1.00 98.44 390 SER A C 1
ATOM 3041 O O . SER A 1 390 ? 13.390 -14.623 -16.523 1.00 98.44 390 SER A O 1
ATOM 3043 N N . ILE A 1 391 ? 11.605 -15.665 -17.430 1.00 98.44 391 ILE A N 1
ATOM 3044 C CA . ILE A 1 391 ? 10.782 -15.781 -16.212 1.00 98.44 391 ILE A CA 1
ATOM 3045 C C . ILE A 1 391 ? 10.892 -17.167 -15.549 1.00 98.44 391 ILE A C 1
ATOM 3047 O O . ILE A 1 391 ? 10.110 -17.491 -14.658 1.00 98.44 391 ILE A O 1
ATOM 3051 N N . ASP A 1 392 ? 11.819 -18.028 -15.981 1.00 97.25 392 ASP A N 1
ATOM 3052 C CA . ASP A 1 392 ? 11.891 -19.425 -15.515 1.00 97.25 392 ASP A CA 1
ATOM 3053 C C . ASP A 1 392 ? 12.093 -19.551 -14.002 1.00 97.25 392 ASP A C 1
ATOM 3055 O O . ASP A 1 392 ? 11.657 -20.534 -13.400 1.00 97.25 392 ASP A O 1
ATOM 3059 N N . ARG A 1 393 ? 12.698 -18.537 -13.372 1.00 95.06 393 ARG A N 1
ATOM 3060 C CA . ARG A 1 393 ? 12.811 -18.463 -11.913 1.00 95.06 393 ARG A CA 1
ATOM 3061 C C . ARG A 1 393 ? 11.438 -18.541 -11.243 1.00 95.06 393 ARG A C 1
ATOM 3063 O O . ARG A 1 393 ? 11.251 -19.316 -10.308 1.00 95.06 393 ARG A O 1
ATOM 3070 N N . ASP A 1 394 ? 10.463 -17.815 -11.773 1.00 98.19 394 ASP A N 1
ATOM 3071 C CA . ASP A 1 394 ? 9.122 -17.726 -11.199 1.00 98.19 394 ASP A CA 1
ATOM 3072 C C . ASP A 1 394 ? 8.331 -19.014 -11.435 1.00 98.19 394 ASP A C 1
ATOM 3074 O O . ASP A 1 394 ? 7.481 -19.391 -10.624 1.00 98.19 394 ASP A O 1
ATOM 3078 N N . LYS A 1 395 ? 8.654 -19.755 -12.505 1.00 98.06 395 LYS A N 1
ATOM 3079 C CA . LYS A 1 395 ? 8.059 -21.070 -12.797 1.00 98.06 395 LYS A CA 1
ATOM 3080 C C . LYS A 1 395 ? 8.405 -22.122 -11.742 1.00 98.06 395 LYS A C 1
ATOM 3082 O O . LYS A 1 395 ? 7.690 -23.116 -11.631 1.00 98.06 395 LYS A O 1
ATOM 3087 N N . ALA A 1 396 ? 9.456 -21.912 -10.947 1.00 96.12 396 ALA A N 1
ATOM 3088 C CA . ALA A 1 396 ? 9.866 -22.855 -9.911 1.00 96.12 396 ALA A CA 1
ATOM 3089 C C . ALA A 1 396 ? 8.864 -22.949 -8.745 1.00 96.12 396 ALA A C 1
ATOM 3091 O O . ALA A 1 396 ? 8.715 -24.023 -8.158 1.00 96.12 396 ALA A O 1
ATOM 3092 N N . TYR A 1 397 ? 8.188 -21.848 -8.391 1.00 96.94 397 TYR A N 1
ATOM 3093 C CA . TYR A 1 397 ? 7.198 -21.846 -7.304 1.00 96.94 397 TYR A CA 1
ATOM 3094 C C . TYR A 1 397 ? 6.186 -20.703 -7.336 1.00 96.94 397 TYR A C 1
ATOM 3096 O O . TYR A 1 397 ? 5.036 -20.939 -6.974 1.00 96.94 397 TYR A O 1
ATOM 3104 N N . LEU A 1 398 ? 6.561 -19.503 -7.785 1.00 98.50 398 LEU A N 1
ATOM 3105 C CA . LEU A 1 398 ? 5.665 -18.346 -7.792 1.00 98.50 398 LEU A CA 1
ATOM 3106 C C . LEU A 1 398 ? 4.467 -18.574 -8.715 1.00 98.50 398 LEU A C 1
ATOM 3108 O O . LEU A 1 398 ? 3.328 -18.595 -8.251 1.00 98.50 398 LEU A O 1
ATOM 3112 N N . ILE A 1 399 ? 4.712 -18.850 -9.994 1.00 98.75 399 ILE A N 1
ATOM 3113 C CA . ILE A 1 399 ? 3.654 -19.125 -10.975 1.00 98.75 399 ILE A CA 1
ATOM 3114 C C . ILE A 1 399 ? 2.812 -20.352 -10.572 1.00 98.75 399 ILE A C 1
ATOM 3116 O O . ILE A 1 399 ? 1.585 -20.263 -10.641 1.00 98.75 399 ILE A O 1
ATOM 3120 N N . PRO A 1 400 ? 3.394 -21.479 -10.103 1.00 98.62 400 PRO A N 1
ATOM 3121 C CA . PRO A 1 400 ? 2.612 -22.578 -9.538 1.00 98.62 400 PRO A CA 1
ATOM 3122 C C . PRO A 1 400 ? 1.648 -22.162 -8.416 1.00 98.62 400 PRO A C 1
ATOM 3124 O O . PRO A 1 400 ? 0.484 -22.551 -8.461 1.00 98.62 400 PRO A O 1
ATOM 3127 N N . VAL A 1 401 ? 2.090 -21.343 -7.454 1.00 98.69 401 VAL A N 1
ATOM 3128 C CA . VAL A 1 401 ? 1.227 -20.849 -6.363 1.00 98.69 401 VAL A CA 1
ATOM 3129 C C . VAL A 1 401 ? 0.121 -19.930 -6.894 1.00 98.69 401 VAL A C 1
ATOM 3131 O O . VAL A 1 401 ? -1.018 -20.025 -6.438 1.00 98.69 401 VAL A O 1
ATOM 3134 N N . LEU A 1 402 ? 0.411 -19.084 -7.889 1.00 98.75 402 LEU A N 1
ATOM 3135 C CA . LEU A 1 402 ? -0.611 -18.263 -8.551 1.00 98.75 402 LEU A CA 1
ATOM 3136 C C . LEU A 1 402 ? -1.664 -19.117 -9.266 1.00 98.75 402 LEU A C 1
ATOM 3138 O O . LEU A 1 402 ? -2.853 -18.817 -9.187 1.00 98.75 402 LEU A O 1
ATOM 3142 N N . LYS A 1 403 ? -1.252 -20.204 -9.927 1.00 98.75 403 LYS A N 1
ATOM 3143 C CA . LYS A 1 403 ? -2.177 -21.153 -10.567 1.00 98.75 403 LYS A CA 1
ATOM 3144 C C . LYS A 1 403 ? -3.060 -21.866 -9.544 1.00 98.75 403 LYS A C 1
ATOM 3146 O O . LYS A 1 403 ? -4.246 -22.051 -9.803 1.00 98.75 403 LYS A O 1
ATOM 3151 N N . ASP A 1 404 ? -2.514 -22.224 -8.381 1.00 98.56 404 ASP A N 1
ATOM 3152 C CA . ASP A 1 404 ? -3.311 -22.782 -7.284 1.00 98.56 404 ASP A CA 1
ATOM 3153 C C . ASP A 1 404 ? -4.336 -21.756 -6.757 1.00 98.56 404 ASP A C 1
ATOM 3155 O O . ASP A 1 404 ? -5.484 -22.116 -6.502 1.00 98.56 404 ASP A O 1
ATOM 3159 N N . ALA A 1 405 ? -3.959 -20.476 -6.643 1.00 98.31 405 ALA A N 1
ATOM 3160 C CA . ALA A 1 405 ? -4.881 -19.401 -6.267 1.00 98.31 405 ALA A CA 1
ATOM 3161 C C . ALA A 1 405 ? -5.998 -19.208 -7.309 1.00 98.31 405 ALA A C 1
ATOM 3163 O O . ALA A 1 405 ? -7.170 -19.156 -6.942 1.00 98.31 405 ALA A O 1
ATOM 3164 N N . LEU A 1 406 ? -5.657 -19.186 -8.602 1.00 98.25 406 LEU A N 1
ATOM 3165 C CA . LEU A 1 406 ? -6.618 -19.080 -9.708 1.00 98.25 406 LEU A CA 1
ATOM 3166 C C . LEU A 1 406 ? -7.583 -20.266 -9.787 1.00 98.25 406 LEU A C 1
ATOM 3168 O O . LEU A 1 406 ? -8.738 -20.102 -10.172 1.00 98.25 406 LEU A O 1
ATOM 3172 N N . ALA A 1 407 ? -7.136 -21.463 -9.401 1.00 98.12 407 ALA A N 1
ATOM 3173 C CA . ALA A 1 407 ? -8.007 -22.631 -9.321 1.00 98.12 407 ALA A CA 1
ATOM 3174 C C . ALA A 1 407 ? -9.076 -22.501 -8.219 1.00 98.12 407 ALA A C 1
ATOM 3176 O O . ALA A 1 407 ? -10.125 -23.138 -8.315 1.00 98.12 407 ALA A O 1
ATOM 3177 N N . ILE A 1 408 ? -8.817 -21.695 -7.183 1.00 96.88 408 ILE A N 1
ATOM 3178 C CA . ILE A 1 408 ? -9.769 -21.390 -6.105 1.00 96.88 408 ILE A CA 1
ATOM 3179 C C . ILE A 1 408 ? -10.637 -20.185 -6.479 1.00 96.88 408 ILE A C 1
ATOM 3181 O O . ILE A 1 408 ? -11.850 -20.225 -6.287 1.00 96.88 408 ILE A O 1
ATOM 3185 N N . ASN A 1 409 ? -10.024 -19.130 -7.018 1.00 95.88 409 ASN A N 1
ATOM 3186 C CA . ASN A 1 409 ? -10.697 -17.911 -7.445 1.00 95.88 409 ASN A CA 1
ATOM 3187 C C . ASN A 1 409 ? -10.258 -17.520 -8.869 1.00 95.88 409 ASN A C 1
ATOM 3189 O O . ASN A 1 409 ? -9.213 -16.888 -9.034 1.00 95.88 409 ASN A O 1
ATOM 3193 N N . PRO A 1 410 ? -11.040 -17.869 -9.905 1.00 95.38 410 PRO A N 1
ATOM 3194 C CA . PRO A 1 410 ? -10.686 -17.565 -11.290 1.00 95.38 410 PRO A CA 1
ATOM 3195 C C . PRO A 1 410 ? -10.804 -16.073 -11.644 1.00 95.38 410 PRO A C 1
ATOM 3197 O O . PRO A 1 410 ? -10.273 -15.664 -12.673 1.00 95.38 410 PRO A O 1
ATOM 3200 N N . ASP A 1 411 ? -11.453 -15.258 -10.803 1.00 92.12 411 ASP A N 1
ATOM 3201 C CA . ASP A 1 411 ? -11.690 -13.827 -11.047 1.00 92.12 411 ASP A CA 1
ATOM 3202 C C . ASP A 1 411 ? -10.574 -12.922 -10.480 1.00 92.12 411 ASP A C 1
ATOM 3204 O O . ASP A 1 411 ? -10.740 -11.701 -10.379 1.00 92.12 411 ASP A O 1
ATOM 3208 N N . ILE A 1 412 ? -9.423 -13.493 -10.091 1.00 96.31 412 ILE A N 1
ATOM 3209 C CA . ILE A 1 412 ? -8.282 -12.713 -9.595 1.00 96.31 412 ILE A CA 1
ATOM 3210 C C . ILE A 1 412 ? -7.773 -11.765 -10.688 1.00 96.31 412 ILE A C 1
ATOM 3212 O O . ILE A 1 412 ? -7.355 -12.172 -11.770 1.00 96.31 412 ILE A O 1
ATOM 3216 N N . THR A 1 413 ? -7.738 -10.477 -10.358 1.00 95.81 413 THR A N 1
ATOM 3217 C CA . THR A 1 413 ? -7.079 -9.440 -11.147 1.00 95.81 413 THR A CA 1
ATOM 3218 C C . THR A 1 413 ? -5.623 -9.301 -10.716 1.00 95.81 413 THR A C 1
ATOM 3220 O O . THR A 1 413 ? -5.342 -8.999 -9.555 1.00 95.81 413 THR A O 1
ATOM 3223 N N . PHE A 1 414 ? -4.692 -9.440 -11.660 1.00 98.50 414 PHE A N 1
ATOM 3224 C CA . PHE A 1 414 ? -3.274 -9.182 -11.414 1.00 98.50 414 PHE A CA 1
ATOM 3225 C C . PHE A 1 414 ? -2.865 -7.797 -11.899 1.00 98.50 414 PHE A C 1
ATOM 3227 O O . PHE A 1 414 ? -3.228 -7.375 -13.000 1.00 98.50 414 PHE A O 1
ATOM 3234 N N . PHE A 1 415 ? -2.043 -7.122 -11.107 1.00 98.56 415 PHE A N 1
ATOM 3235 C CA . PHE A 1 415 ? -1.219 -6.015 -11.578 1.00 98.56 415 PHE A CA 1
ATOM 3236 C C . PHE A 1 415 ? 0.211 -6.200 -11.076 1.00 98.56 415 PHE A C 1
ATOM 3238 O O . PHE A 1 415 ? 0.426 -6.927 -10.109 1.00 98.56 415 PHE A O 1
ATOM 3245 N N . ALA A 1 416 ? 1.191 -5.591 -11.735 1.00 98.75 416 ALA A N 1
ATOM 3246 C CA . ALA A 1 416 ? 2.597 -5.805 -11.402 1.00 98.75 416 ALA A CA 1
ATOM 3247 C C . ALA A 1 416 ? 3.388 -4.501 -11.291 1.00 98.75 416 ALA A C 1
ATOM 3249 O O . ALA A 1 416 ? 3.042 -3.512 -11.928 1.00 98.75 416 ALA A O 1
ATOM 3250 N N . SER A 1 417 ? 4.462 -4.516 -10.508 1.00 98.81 417 SER A N 1
ATOM 3251 C CA . SER A 1 417 ? 5.364 -3.376 -10.338 1.00 98.81 417 SER A CA 1
ATOM 3252 C C . SER A 1 417 ? 6.826 -3.836 -10.366 1.00 98.81 417 SER A C 1
ATOM 3254 O O . SER A 1 417 ? 7.168 -4.802 -9.673 1.00 98.81 417 SER A O 1
ATOM 3256 N N . PRO A 1 418 ? 7.708 -3.212 -11.168 1.00 98.69 418 PRO A N 1
ATOM 3257 C CA . PRO A 1 418 ? 9.147 -3.412 -11.065 1.00 98.69 418 PRO A CA 1
ATOM 3258 C C . PRO A 1 418 ? 9.729 -2.546 -9.946 1.00 98.69 418 PRO A C 1
ATOM 3260 O O . PRO A 1 418 ? 9.467 -1.349 -9.876 1.00 98.69 418 PRO A O 1
ATOM 3263 N N . TRP A 1 419 ? 10.605 -3.115 -9.117 1.00 98.12 419 TRP A N 1
ATOM 3264 C CA . TRP A 1 419 ? 11.403 -2.316 -8.181 1.00 98.12 419 TRP A CA 1
ATOM 3265 C C . TRP A 1 419 ? 12.609 -1.678 -8.869 1.00 98.12 419 TRP A C 1
ATOM 3267 O O . TRP A 1 419 ? 13.106 -0.651 -8.418 1.00 98.12 419 TRP A O 1
ATOM 3277 N N . SER A 1 420 ? 13.102 -2.252 -9.965 1.00 98.25 420 SER A N 1
ATOM 3278 C CA . SER A 1 420 ? 14.164 -1.636 -10.754 1.00 98.25 420 SER A CA 1
ATOM 3279 C C . SER A 1 420 ? 14.225 -2.202 -12.168 1.00 98.25 420 SER A C 1
ATOM 3281 O O . SER A 1 420 ? 13.741 -3.302 -12.443 1.00 98.25 420 SER A O 1
ATOM 3283 N N . ALA A 1 421 ? 14.883 -1.467 -13.061 1.00 98.38 421 ALA A N 1
ATOM 3284 C CA . ALA A 1 421 ? 15.376 -2.017 -14.317 1.00 98.38 421 ALA A CA 1
ATOM 3285 C C . ALA A 1 421 ? 16.658 -2.846 -14.094 1.00 98.38 421 ALA A C 1
ATOM 3287 O O . ALA A 1 421 ? 17.338 -2.660 -13.080 1.00 98.38 421 ALA A O 1
ATOM 3288 N N . PRO A 1 422 ? 17.049 -3.720 -15.044 1.00 98.56 422 PRO A N 1
ATOM 3289 C CA . PRO A 1 422 ? 18.372 -4.342 -15.025 1.00 98.56 422 PRO A CA 1
ATOM 3290 C C . PRO A 1 422 ? 19.485 -3.300 -14.875 1.00 98.56 422 PRO A C 1
ATOM 3292 O O . PRO A 1 422 ? 19.447 -2.257 -15.530 1.00 98.56 422 PRO A O 1
ATOM 3295 N N . GLY A 1 423 ? 20.493 -3.589 -14.044 1.00 98.06 423 GLY A N 1
ATOM 3296 C CA . GLY A 1 423 ? 21.555 -2.632 -13.700 1.00 98.06 423 GLY A CA 1
ATOM 3297 C C . GLY A 1 423 ? 22.230 -2.013 -14.926 1.00 98.06 423 GLY A C 1
ATOM 3298 O O . GLY A 1 423 ? 22.401 -0.800 -14.998 1.00 98.06 423 GLY A O 1
ATOM 3299 N N . TRP A 1 424 ? 22.489 -2.806 -15.970 1.00 98.38 424 TRP A N 1
ATOM 3300 C CA . TRP A 1 424 ? 23.101 -2.330 -17.217 1.00 98.38 424 TRP A CA 1
ATOM 3301 C C . TRP A 1 424 ? 22.258 -1.294 -17.988 1.00 98.38 424 TRP A C 1
ATOM 3303 O O . TRP A 1 424 ? 22.815 -0.550 -18.803 1.00 98.38 424 TRP A O 1
ATOM 3313 N N . MET A 1 425 ? 20.947 -1.203 -17.720 1.00 98.69 425 MET A N 1
ATOM 3314 C CA . MET A 1 425 ? 20.062 -0.165 -18.265 1.00 98.69 425 MET A CA 1
ATOM 3315 C C . MET A 1 425 ? 20.123 1.155 -17.481 1.00 98.69 425 MET A C 1
ATOM 3317 O O . MET A 1 425 ? 19.657 2.191 -17.966 1.00 98.69 425 MET A O 1
ATOM 3321 N N . LYS A 1 426 ? 20.682 1.137 -16.270 1.00 97.62 426 LYS A N 1
ATOM 3322 C CA . LYS A 1 426 ? 20.682 2.258 -15.329 1.00 97.62 426 LYS A CA 1
ATOM 3323 C C . LYS A 1 426 ? 21.999 3.023 -15.368 1.00 97.62 426 LYS A C 1
ATOM 3325 O O . LYS A 1 426 ? 23.046 2.503 -15.751 1.00 97.62 426 LYS A O 1
ATOM 3330 N N . ARG A 1 427 ? 21.949 4.294 -14.977 1.00 95.50 427 ARG A N 1
ATOM 3331 C CA . ARG A 1 427 ? 23.104 5.205 -14.945 1.00 95.50 427 ARG A CA 1
ATOM 3332 C C . ARG A 1 427 ? 24.138 4.834 -13.882 1.00 95.50 427 ARG A C 1
ATOM 3334 O O . ARG A 1 427 ? 25.313 5.085 -14.112 1.00 95.50 427 ARG A O 1
ATOM 3341 N N . ASN A 1 428 ? 23.712 4.232 -12.774 1.00 94.50 428 ASN A N 1
ATOM 3342 C CA . ASN A 1 428 ? 24.594 3.712 -11.727 1.00 94.50 428 ASN A CA 1
ATOM 3343 C C . ASN A 1 428 ? 25.122 2.297 -12.021 1.00 94.50 428 ASN A C 1
ATOM 3345 O O . ASN A 1 428 ? 25.936 1.800 -11.258 1.00 94.50 428 ASN A O 1
ATOM 3349 N N . GLU A 1 429 ? 24.668 1.657 -13.104 1.00 96.38 429 GLU A N 1
ATOM 3350 C CA . GLU A 1 429 ? 25.070 0.299 -13.507 1.00 96.38 429 GLU A CA 1
ATOM 3351 C C . GLU A 1 429 ? 24.788 -0.804 -12.465 1.00 96.38 429 GLU A C 1
ATOM 3353 O O . GLU A 1 429 ? 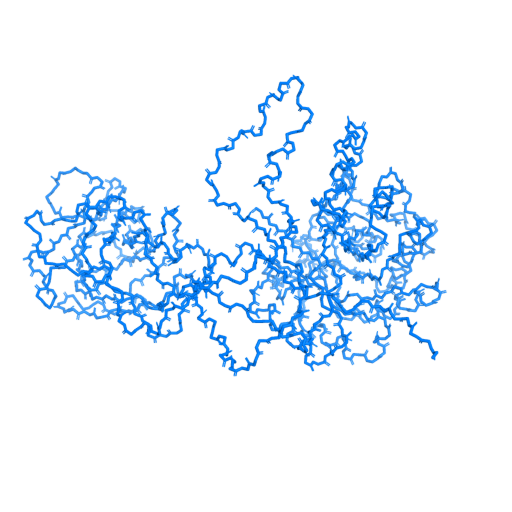25.282 -1.921 -12.593 1.00 96.38 429 GLU A O 1
ATOM 3358 N N . ASP A 1 430 ? 23.929 -0.518 -11.482 1.00 96.12 430 ASP A N 1
ATOM 3359 C CA . ASP A 1 430 ? 23.551 -1.404 -10.376 1.00 96.12 430 ASP A CA 1
ATOM 3360 C C . ASP A 1 430 ? 22.019 -1.471 -10.266 1.00 96.12 430 ASP A C 1
ATOM 3362 O O . ASP A 1 430 ? 21.328 -0.491 -10.548 1.00 96.12 430 ASP A O 1
ATOM 3366 N N . ILE A 1 431 ? 21.467 -2.621 -9.874 1.00 96.44 431 ILE A N 1
ATOM 3367 C CA . ILE A 1 431 ? 20.030 -2.803 -9.620 1.00 96.44 431 ILE A CA 1
ATOM 3368 C C . ILE A 1 431 ? 19.572 -2.052 -8.359 1.00 96.44 431 ILE A C 1
ATOM 3370 O O . ILE A 1 431 ? 18.443 -1.559 -8.309 1.00 96.44 431 ILE A O 1
ATOM 3374 N N . ASN A 1 432 ? 20.455 -1.897 -7.376 1.00 95.31 432 ASN A N 1
ATOM 3375 C CA . ASN A 1 432 ? 20.169 -1.221 -6.121 1.00 95.31 432 ASN A CA 1
ATOM 3376 C C . ASN A 1 432 ? 20.179 0.305 -6.270 1.00 95.31 432 ASN A C 1
ATOM 3378 O O . ASN A 1 432 ? 20.450 0.864 -7.343 1.00 95.31 432 ASN A O 1
ATOM 3382 N N . GLY A 1 433 ? 19.828 0.973 -5.174 1.00 91.44 433 GLY A N 1
ATOM 3383 C CA . GLY A 1 433 ? 19.928 2.417 -5.043 1.00 91.44 433 GLY A CA 1
ATOM 3384 C C . GLY A 1 433 ? 21.353 2.926 -4.914 1.00 91.44 433 GLY A C 1
ATOM 3385 O O . GLY A 1 433 ? 22.318 2.168 -4.927 1.00 91.44 433 GLY A O 1
ATOM 3386 N N . ILE A 1 434 ? 21.456 4.244 -4.787 1.00 89.94 434 ILE A N 1
ATOM 3387 C CA . ILE A 1 434 ? 22.716 4.948 -4.528 1.00 89.94 434 ILE A CA 1
ATOM 3388 C C . ILE A 1 434 ? 22.741 5.486 -3.099 1.00 89.94 434 ILE A C 1
ATOM 3390 O O . ILE A 1 434 ? 21.708 5.874 -2.550 1.00 89.94 434 ILE A O 1
ATOM 3394 N N . SER A 1 435 ? 23.921 5.546 -2.495 1.00 87.94 435 SER A N 1
ATOM 3395 C CA . SER A 1 435 ? 24.101 6.130 -1.169 1.00 87.94 435 SER A CA 1
ATOM 3396 C C . SER A 1 435 ? 23.906 7.653 -1.186 1.00 87.94 435 SER A C 1
ATOM 3398 O O . SER A 1 435 ? 23.923 8.312 -2.234 1.00 87.94 435 SER A O 1
ATOM 3400 N N . ALA A 1 436 ? 23.748 8.247 -0.001 1.00 82.12 436 ALA A N 1
ATOM 3401 C CA . ALA A 1 436 ? 23.689 9.700 0.139 1.00 82.12 436 ALA A CA 1
ATOM 3402 C C . ALA A 1 436 ? 24.979 10.376 -0.366 1.00 82.12 436 ALA A C 1
ATOM 3404 O O . ALA A 1 436 ? 24.923 11.440 -0.982 1.00 82.12 436 ALA A O 1
ATOM 3405 N N . GLU A 1 437 ? 26.133 9.747 -0.145 1.00 84.81 437 GLU A N 1
ATOM 3406 C CA . GLU A 1 437 ? 27.447 10.223 -0.579 1.00 84.81 437 GLU A CA 1
ATOM 3407 C C . GLU A 1 437 ? 27.592 10.164 -2.102 1.00 84.81 437 GLU A C 1
ATOM 3409 O O . GLU A 1 437 ? 28.009 11.146 -2.718 1.00 84.81 437 GLU A O 1
ATOM 3414 N N . GLU A 1 438 ? 27.200 9.050 -2.725 1.00 86.94 438 GLU A N 1
ATOM 3415 C CA . GLU A 1 438 ? 27.213 8.899 -4.185 1.00 86.94 438 GLU A CA 1
ATOM 3416 C C . GLU A 1 438 ? 26.307 9.937 -4.849 1.00 86.94 438 GLU A C 1
ATOM 3418 O O . GLU A 1 438 ? 26.695 10.602 -5.813 1.00 86.94 438 GLU A O 1
ATOM 3423 N N . LYS A 1 439 ? 25.113 10.141 -4.286 1.00 80.94 439 LYS A N 1
ATOM 3424 C CA . LYS A 1 439 ? 24.161 11.139 -4.770 1.00 80.94 439 LYS A CA 1
ATOM 3425 C C . LYS A 1 439 ? 24.687 12.567 -4.603 1.00 80.94 439 LYS A C 1
ATOM 3427 O O . LYS A 1 439 ? 24.521 13.391 -5.501 1.00 80.94 439 LYS A O 1
ATOM 3432 N N . ALA A 1 440 ? 25.374 12.866 -3.498 1.00 81.56 440 ALA A N 1
ATOM 3433 C CA . ALA A 1 440 ? 26.035 14.157 -3.290 1.00 81.56 440 ALA A CA 1
ATOM 3434 C C . ALA A 1 440 ? 27.188 14.390 -4.282 1.00 81.56 440 ALA A C 1
ATOM 3436 O O . ALA A 1 440 ? 27.438 15.528 -4.677 1.00 81.56 440 ALA A O 1
ATOM 3437 N N . ALA A 1 441 ? 27.847 13.317 -4.729 1.00 85.50 441 ALA A N 1
ATOM 3438 C CA . ALA A 1 441 ? 28.864 13.343 -5.777 1.00 85.50 441 ALA A CA 1
ATOM 3439 C C . ALA A 1 441 ? 28.286 13.413 -7.209 1.00 85.50 441 ALA A C 1
ATOM 3441 O O . ALA A 1 441 ? 29.048 13.479 -8.173 1.00 85.50 441 ALA A O 1
ATOM 3442 N N . GLY A 1 442 ? 26.956 13.433 -7.361 1.00 83.81 442 GLY A N 1
ATOM 3443 C CA . GLY A 1 442 ? 26.269 13.563 -8.648 1.00 83.81 442 GLY A CA 1
ATOM 3444 C C . GLY A 1 442 ? 25.919 12.240 -9.332 1.00 83.81 442 GLY A C 1
ATOM 3445 O O . GLY A 1 442 ? 25.534 12.257 -10.504 1.00 83.81 442 GLY A O 1
ATOM 3446 N N . ALA A 1 443 ? 26.030 11.100 -8.640 1.00 87.12 443 ALA A N 1
ATOM 3447 C CA . ALA A 1 443 ? 25.527 9.830 -9.156 1.00 87.12 443 ALA A CA 1
ATOM 3448 C C . ALA A 1 443 ? 24.002 9.879 -9.342 1.00 87.12 443 ALA A C 1
ATOM 3450 O O . ALA A 1 443 ? 23.281 10.561 -8.612 1.00 87.12 443 ALA A O 1
ATOM 3451 N N . GLN A 1 444 ? 23.503 9.133 -10.327 1.00 88.94 444 GLN A N 1
ATOM 3452 C CA . GLN A 1 444 ? 22.081 9.075 -10.656 1.00 88.94 444 GLN A CA 1
ATOM 3453 C C . GLN A 1 444 ? 21.618 7.622 -10.719 1.00 88.94 444 GLN A C 1
ATOM 3455 O O . GLN A 1 444 ? 22.172 6.825 -11.473 1.00 88.94 444 GLN A O 1
ATOM 3460 N N . ASN A 1 445 ? 20.552 7.300 -9.992 1.00 92.25 445 ASN A N 1
ATOM 3461 C CA . ASN A 1 445 ? 19.882 6.004 -10.045 1.00 92.25 445 ASN A CA 1
ATOM 3462 C C . ASN A 1 445 ? 18.632 6.093 -10.943 1.00 92.25 445 ASN A C 1
ATOM 3464 O O . ASN A 1 445 ? 17.497 6.077 -10.473 1.00 92.25 445 ASN A O 1
ATOM 3468 N N . ARG A 1 446 ? 18.856 6.288 -12.247 1.00 92.88 446 ARG A N 1
ATOM 3469 C CA . ARG A 1 446 ? 17.825 6.468 -13.289 1.00 92.88 446 ARG A CA 1
ATOM 3470 C C . ARG A 1 446 ? 18.163 5.632 -14.516 1.00 92.88 446 ARG A C 1
ATOM 3472 O O . ARG A 1 446 ? 19.332 5.298 -14.720 1.00 92.88 446 ARG A O 1
ATOM 3479 N N . LEU A 1 447 ? 17.181 5.377 -15.378 1.00 96.44 447 LEU A N 1
ATOM 3480 C CA . LEU A 1 447 ? 17.436 4.811 -16.704 1.00 96.44 447 LEU A CA 1
ATOM 3481 C C . LEU A 1 447 ? 18.399 5.686 -17.518 1.00 96.44 447 LEU A C 1
ATOM 3483 O O . LEU A 1 447 ? 18.377 6.923 -17.458 1.00 96.44 447 LEU A O 1
ATOM 3487 N N . LYS A 1 448 ? 19.234 5.034 -18.328 1.00 97.38 448 LYS A N 1
ATOM 3488 C CA . LYS A 1 448 ? 19.911 5.706 -19.437 1.00 97.38 448 LYS A CA 1
ATOM 3489 C C . LYS A 1 448 ? 18.876 5.931 -20.559 1.00 97.38 448 LYS A C 1
ATOM 3491 O O . LYS A 1 448 ? 18.122 5.000 -20.858 1.00 97.38 448 LYS A O 1
ATOM 3496 N N . PRO A 1 449 ? 18.792 7.130 -21.168 1.00 96.88 449 PRO A N 1
ATOM 3497 C CA . PRO A 1 449 ? 17.755 7.456 -22.153 1.00 96.88 449 PRO A CA 1
ATOM 3498 C C . PRO A 1 449 ? 17.661 6.462 -23.316 1.00 96.88 449 PRO A C 1
ATOM 3500 O O . PRO A 1 449 ? 16.566 6.130 -23.763 1.00 96.88 449 PRO A O 1
ATOM 3503 N N . GLU A 1 450 ? 18.798 5.935 -23.767 1.00 97.69 450 GLU A N 1
ATOM 3504 C CA . GLU A 1 450 ? 18.891 4.939 -24.833 1.00 97.69 450 GLU A CA 1
ATOM 3505 C C . GLU A 1 450 ? 18.211 3.597 -24.503 1.00 97.69 450 GLU A C 1
ATOM 3507 O O . GLU A 1 450 ? 17.870 2.849 -25.418 1.00 97.69 450 GLU A O 1
ATOM 3512 N N . TYR A 1 451 ? 17.954 3.297 -23.223 1.00 98.50 451 TYR A N 1
ATOM 3513 C CA . TYR A 1 451 ? 17.320 2.048 -22.793 1.00 98.50 451 TYR A CA 1
ATOM 3514 C C . TYR A 1 451 ? 15.844 2.183 -22.409 1.00 98.50 451 TYR A C 1
ATOM 3516 O O . TYR A 1 451 ? 15.241 1.175 -22.053 1.00 98.50 451 TYR A O 1
ATOM 3524 N N . ILE A 1 452 ? 15.220 3.359 -22.543 1.00 98.50 452 ILE A N 1
ATOM 3525 C CA . ILE A 1 452 ? 13.781 3.547 -22.261 1.00 98.50 452 ILE A CA 1
ATOM 3526 C C . ILE A 1 452 ? 12.927 2.554 -23.066 1.00 98.50 452 ILE A C 1
ATOM 3528 O O . ILE A 1 452 ? 12.131 1.808 -22.498 1.00 98.50 452 ILE A O 1
ATOM 3532 N N . GLY A 1 453 ? 13.145 2.475 -24.384 1.00 98.50 453 GLY A N 1
ATOM 3533 C CA . GLY A 1 453 ? 12.416 1.535 -25.244 1.00 98.50 453 GLY A CA 1
ATOM 3534 C C . GLY A 1 453 ? 12.731 0.067 -24.937 1.00 98.50 453 GLY A C 1
ATOM 3535 O O . GLY A 1 453 ? 11.862 -0.795 -25.038 1.00 98.50 453 GLY A O 1
ATOM 3536 N N . THR A 1 454 ? 13.963 -0.238 -24.525 1.00 98.75 454 THR A N 1
ATOM 3537 C CA . THR A 1 454 ? 14.353 -1.601 -24.136 1.00 98.75 454 THR A CA 1
ATOM 3538 C C . THR A 1 454 ? 13.698 -2.017 -22.821 1.00 98.75 454 THR A C 1
ATOM 3540 O O . THR A 1 454 ? 13.214 -3.142 -22.721 1.00 98.75 454 THR A O 1
ATOM 3543 N N . PHE A 1 455 ? 13.602 -1.116 -21.841 1.00 98.81 455 PHE A N 1
ATOM 3544 C CA . PHE A 1 455 ? 12.913 -1.383 -20.581 1.00 98.81 455 PHE A CA 1
ATOM 3545 C C . PHE A 1 455 ? 11.397 -1.555 -20.779 1.00 98.81 455 PHE A C 1
ATOM 3547 O O . PHE A 1 455 ? 10.806 -2.484 -20.234 1.00 98.81 455 PHE A O 1
ATOM 3554 N N . ALA A 1 456 ? 10.777 -0.757 -21.654 1.00 98.81 456 ALA A N 1
ATOM 3555 C CA . ALA A 1 456 ? 9.384 -0.958 -22.060 1.00 98.81 456 ALA A CA 1
ATOM 3556 C C . ALA A 1 456 ? 9.137 -2.361 -22.658 1.00 98.81 456 ALA A C 1
ATOM 3558 O O . ALA A 1 456 ? 8.192 -3.056 -22.270 1.00 98.81 456 ALA A O 1
ATOM 3559 N N . ARG A 1 457 ? 10.029 -2.832 -23.544 1.00 98.81 457 ARG A N 1
ATOM 3560 C CA . ARG A 1 457 ? 9.970 -4.206 -24.080 1.00 98.81 457 ARG A CA 1
ATOM 3561 C C . ARG A 1 457 ? 10.243 -5.272 -23.017 1.00 98.81 457 ARG A C 1
ATOM 3563 O O . ARG A 1 457 ? 9.654 -6.344 -23.091 1.00 98.81 457 ARG A O 1
ATOM 3570 N N . TYR A 1 458 ? 11.090 -4.995 -22.025 1.00 98.88 458 TYR A N 1
ATOM 3571 C CA . TYR A 1 458 ? 11.335 -5.893 -20.890 1.00 98.88 458 TYR A CA 1
ATOM 3572 C C . TYR A 1 458 ? 10.053 -6.125 -20.076 1.00 98.88 458 TYR A C 1
ATOM 3574 O O . TYR A 1 458 ? 9.684 -7.275 -19.837 1.00 98.88 458 TYR A O 1
ATOM 3582 N N . LEU A 1 459 ? 9.320 -5.057 -19.737 1.00 98.88 459 LEU A N 1
ATOM 3583 C CA . LEU A 1 459 ? 8.023 -5.169 -19.057 1.00 98.88 459 LEU A CA 1
ATOM 3584 C C . LEU A 1 459 ? 6.978 -5.873 -19.936 1.00 98.88 459 LEU A C 1
ATOM 3586 O O . LEU A 1 459 ? 6.217 -6.706 -19.450 1.00 98.88 459 LEU A O 1
ATOM 3590 N N . THR A 1 460 ? 6.980 -5.604 -21.243 1.00 98.81 460 THR A N 1
ATOM 3591 C CA . THR A 1 460 ? 6.073 -6.266 -22.197 1.00 98.81 460 THR A CA 1
ATOM 3592 C C . THR A 1 460 ? 6.347 -7.772 -22.298 1.00 98.81 460 THR A C 1
ATOM 3594 O O . THR A 1 460 ? 5.408 -8.565 -22.264 1.00 98.81 460 THR A O 1
ATOM 3597 N N . LYS A 1 461 ? 7.620 -8.199 -22.339 1.00 98.75 461 LYS A N 1
ATOM 3598 C CA . LYS A 1 461 ? 7.992 -9.625 -22.316 1.00 98.75 461 LYS A CA 1
ATOM 3599 C C . LYS A 1 461 ? 7.565 -10.319 -21.022 1.00 98.75 461 LYS A C 1
ATOM 3601 O O . LYS A 1 461 ? 7.142 -11.470 -21.074 1.00 98.75 461 LYS A O 1
ATOM 3606 N N . PHE A 1 462 ? 7.643 -9.634 -19.879 1.00 98.88 462 PHE A N 1
ATOM 3607 C CA . PHE A 1 462 ? 7.103 -10.146 -18.616 1.00 98.88 462 PHE A CA 1
ATOM 3608 C C . PHE A 1 462 ? 5.591 -10.384 -18.714 1.00 98.88 462 PHE A C 1
ATOM 3610 O O . PHE A 1 462 ? 5.129 -11.482 -18.406 1.00 98.88 462 PHE A O 1
ATOM 3617 N N . VAL A 1 463 ? 4.842 -9.401 -19.227 1.00 98.88 463 VAL A N 1
ATOM 3618 C CA . VAL A 1 463 ? 3.392 -9.516 -19.445 1.00 98.88 463 VAL A CA 1
ATOM 3619 C C . VAL A 1 463 ? 3.050 -10.698 -20.356 1.00 98.88 463 VAL A C 1
ATOM 3621 O O . VAL A 1 463 ? 2.179 -11.498 -20.018 1.00 98.88 463 VAL A O 1
ATOM 3624 N N . GLN A 1 464 ? 3.749 -10.843 -21.485 1.00 98.62 464 GLN A N 1
ATOM 3625 C CA . GLN A 1 464 ? 3.541 -11.953 -22.420 1.00 98.62 464 GLN A CA 1
ATOM 3626 C C . GLN A 1 464 ? 3.859 -13.308 -21.778 1.00 98.62 464 GLN A C 1
ATOM 3628 O O . GLN A 1 464 ? 3.036 -14.217 -21.840 1.00 98.62 464 GLN A O 1
ATOM 3633 N N . GLY A 1 465 ? 5.011 -13.432 -21.112 1.00 98.56 465 GLY A N 1
ATOM 3634 C CA . GLY A 1 465 ? 5.425 -14.685 -20.479 1.00 98.56 465 GLY A CA 1
ATOM 3635 C C . GLY A 1 465 ? 4.465 -15.140 -19.377 1.00 98.56 465 GLY A C 1
ATOM 3636 O O . GLY A 1 465 ? 4.160 -16.325 -19.275 1.00 98.56 465 GLY A O 1
ATOM 3637 N N . TYR A 1 466 ? 3.934 -14.212 -18.579 1.00 98.75 466 TYR A N 1
ATOM 3638 C CA . TYR A 1 466 ? 2.910 -14.532 -17.580 1.00 98.75 466 TYR A CA 1
ATOM 3639 C C . TYR A 1 466 ? 1.567 -14.902 -18.226 1.00 98.75 466 TYR A C 1
ATOM 3641 O O . TYR A 1 466 ? 0.914 -15.848 -17.779 1.00 98.75 466 TYR A O 1
ATOM 3649 N N . ALA A 1 467 ? 1.178 -14.233 -19.317 1.00 98.38 467 ALA A N 1
ATOM 3650 C CA . ALA A 1 467 ? -0.027 -14.579 -20.067 1.00 98.38 467 ALA A CA 1
ATOM 3651 C C . ALA A 1 467 ? 0.055 -15.981 -20.703 1.00 98.38 467 ALA A C 1
ATOM 3653 O O . ALA A 1 467 ? -0.936 -16.710 -20.682 1.00 98.38 467 ALA A O 1
ATOM 3654 N N . GLU A 1 468 ? 1.225 -16.397 -21.203 1.00 98.19 468 GLU A N 1
ATOM 3655 C CA . GLU A 1 468 ? 1.477 -17.766 -21.693 1.00 98.19 468 GLU A CA 1
ATOM 3656 C C . GLU A 1 468 ? 1.307 -18.824 -20.592 1.00 98.19 468 GLU A C 1
ATOM 3658 O O . GLU A 1 468 ? 0.914 -19.960 -20.857 1.00 98.19 468 GLU A O 1
ATOM 3663 N N . GLU A 1 469 ? 1.544 -18.438 -19.339 1.00 98.44 469 GLU A N 1
ATOM 3664 C CA . GLU A 1 469 ? 1.321 -19.271 -18.161 1.00 98.44 469 GLU A CA 1
ATOM 3665 C C . GLU A 1 469 ? -0.112 -19.154 -17.607 1.00 98.44 469 GLU A C 1
ATOM 3667 O O . GLU A 1 469 ? -0.418 -19.748 -16.573 1.00 98.44 469 GLU A O 1
ATOM 3672 N N . GLY A 1 470 ? -1.013 -18.436 -18.285 1.00 97.62 470 GLY A N 1
ATOM 3673 C CA . GLY A 1 470 ? -2.411 -18.257 -17.879 1.00 97.62 470 GLY A CA 1
ATOM 3674 C C . GLY A 1 470 ? -2.627 -17.217 -16.775 1.00 97.62 470 GLY A C 1
ATOM 3675 O O . GLY A 1 470 ? -3.696 -17.187 -16.169 1.00 97.62 470 GLY A O 1
ATOM 3676 N N . VAL A 1 471 ? -1.632 -16.368 -16.500 1.00 98.44 471 VAL A N 1
ATOM 3677 C CA . VAL A 1 471 ? -1.713 -15.270 -15.528 1.00 98.44 471 VAL A CA 1
ATOM 3678 C C . VAL A 1 471 ? -1.802 -13.946 -16.288 1.00 98.44 471 VAL A C 1
ATOM 3680 O O . VAL A 1 471 ? -0.802 -13.387 -16.732 1.00 98.44 471 VAL A O 1
ATOM 3683 N N . HIS A 1 472 ? -3.019 -13.436 -16.466 1.00 97.81 472 HIS A N 1
ATOM 3684 C CA . HIS A 1 472 ? -3.257 -12.212 -17.233 1.00 97.81 472 HIS A CA 1
ATOM 3685 C C . HIS A 1 472 ? -3.072 -10.957 -16.372 1.00 97.81 472 HIS A C 1
ATOM 3687 O O . HIS A 1 472 ? -3.817 -10.720 -15.421 1.00 97.81 472 HIS A O 1
ATOM 3693 N N . ILE A 1 473 ? -2.093 -10.128 -16.732 1.00 98.62 473 ILE A N 1
ATOM 3694 C CA . ILE A 1 473 ? -1.782 -8.882 -16.025 1.00 98.62 473 ILE A CA 1
ATOM 3695 C C . ILE A 1 473 ? -2.621 -7.744 -16.608 1.00 98.62 473 ILE A C 1
ATOM 3697 O O . ILE A 1 473 ? -2.436 -7.336 -17.754 1.00 98.62 473 ILE A O 1
ATOM 3701 N N . LYS A 1 474 ? -3.540 -7.207 -15.805 1.00 97.62 474 LYS A N 1
ATOM 3702 C CA . LYS A 1 474 ? -4.418 -6.095 -16.192 1.00 97.62 474 LYS A CA 1
ATOM 3703 C C . LYS A 1 474 ? -3.653 -4.781 -16.312 1.00 97.62 474 LYS A C 1
ATOM 3705 O O . LYS A 1 474 ? -3.927 -3.978 -17.201 1.00 97.62 474 LYS A O 1
ATOM 3710 N N . ALA A 1 475 ? -2.712 -4.554 -15.401 1.00 98.31 475 ALA A N 1
ATOM 3711 C CA . ALA A 1 475 ? -1.950 -3.320 -15.356 1.00 98.31 475 ALA A CA 1
ATOM 3712 C C . ALA A 1 475 ? -0.528 -3.524 -14.844 1.00 98.31 475 ALA A C 1
ATOM 3714 O O . ALA A 1 475 ? -0.260 -4.445 -14.075 1.00 98.31 475 ALA A O 1
ATOM 3715 N N . VAL A 1 476 ? 0.361 -2.615 -15.223 1.00 98.81 476 VAL A N 1
ATOM 3716 C CA . VAL A 1 476 ? 1.664 -2.448 -14.583 1.00 98.81 476 VAL A CA 1
ATOM 3717 C C . VAL A 1 476 ? 1.783 -1.043 -14.019 1.00 98.81 476 VAL A C 1
ATOM 3719 O O . VAL A 1 476 ? 1.269 -0.093 -14.606 1.00 98.81 476 VAL A O 1
ATOM 3722 N N . THR A 1 477 ? 2.485 -0.885 -12.911 1.00 98.62 477 THR A N 1
ATOM 3723 C CA . THR A 1 477 ? 3.123 0.396 -12.607 1.00 98.62 477 THR A CA 1
ATOM 3724 C C . THR A 1 477 ? 4.506 0.375 -13.259 1.00 98.62 477 THR A C 1
ATOM 3726 O O . THR A 1 477 ? 5.099 -0.686 -13.459 1.00 98.62 477 THR A O 1
ATOM 3729 N N . LEU A 1 478 ? 5.002 1.530 -13.706 1.00 98.00 478 LEU A N 1
ATOM 3730 C CA . LEU A 1 478 ? 6.273 1.582 -14.449 1.00 98.00 478 LEU A CA 1
ATOM 3731 C C . LEU A 1 478 ? 7.500 1.493 -13.535 1.00 98.00 478 LEU A C 1
ATOM 3733 O O . LEU A 1 478 ? 8.604 1.248 -14.020 1.00 98.00 478 LEU A O 1
ATOM 3737 N N . GLN A 1 479 ? 7.293 1.718 -12.239 1.00 98.06 479 GLN A N 1
ATOM 3738 C CA . GLN A 1 479 ? 8.291 1.675 -11.185 1.00 98.06 479 GLN A CA 1
ATOM 3739 C C . GLN A 1 479 ? 7.575 1.709 -9.830 1.00 98.06 479 GLN A C 1
ATOM 3741 O O . GLN A 1 479 ? 6.733 2.577 -9.617 1.00 98.06 479 GLN A O 1
ATOM 3746 N N . ASN A 1 480 ? 7.952 0.820 -8.915 1.00 98.25 480 ASN A N 1
ATOM 3747 C CA . ASN A 1 480 ? 7.608 0.906 -7.500 1.00 98.25 480 ASN A CA 1
ATOM 3748 C C . ASN A 1 480 ? 8.288 2.128 -6.878 1.00 98.25 480 ASN A C 1
ATOM 3750 O O . ASN A 1 480 ? 9.506 2.268 -7.003 1.00 98.25 480 ASN A O 1
ATOM 3754 N N . GLU A 1 481 ? 7.540 2.976 -6.177 1.00 95.06 481 GLU A N 1
ATOM 3755 C CA . GLU A 1 481 ? 8.089 4.109 -5.426 1.00 95.06 481 GLU A CA 1
ATOM 3756 C C . GLU A 1 481 ? 9.065 4.974 -6.249 1.00 95.06 481 GLU A C 1
ATOM 3758 O O . GLU A 1 481 ? 10.210 5.195 -5.852 1.00 95.06 481 GLU A O 1
ATOM 3763 N N . PRO A 1 482 ? 8.650 5.496 -7.419 1.00 93.62 482 PRO A N 1
ATOM 3764 C CA . PRO A 1 482 ? 9.519 6.142 -8.402 1.00 93.62 482 PRO A CA 1
ATOM 3765 C C . PRO A 1 482 ? 10.236 7.384 -7.893 1.00 93.62 482 PRO A C 1
ATOM 3767 O O . PRO A 1 482 ? 11.068 7.916 -8.618 1.00 93.62 482 PRO A O 1
ATOM 3770 N N . GLN A 1 483 ? 9.897 7.902 -6.711 1.00 89.75 483 GLN A N 1
ATOM 3771 C CA . GLN A 1 483 ? 10.559 9.052 -6.100 1.00 89.75 483 GLN A CA 1
ATOM 3772 C C . GLN A 1 483 ? 11.694 8.642 -5.154 1.00 89.75 483 GLN A C 1
ATOM 3774 O O . GLN A 1 483 ? 12.512 9.506 -4.805 1.00 89.75 483 GLN A O 1
ATOM 3779 N N . PHE A 1 484 ? 11.781 7.354 -4.816 1.00 88.31 484 PHE A N 1
ATOM 3780 C CA . PHE A 1 484 ? 12.778 6.767 -3.940 1.00 88.31 484 PHE A CA 1
ATOM 3781 C C . PHE A 1 484 ? 13.877 6.058 -4.743 1.00 88.31 484 PHE A C 1
ATOM 3783 O O . PHE A 1 484 ? 13.628 5.259 -5.642 1.00 88.31 484 PHE A O 1
ATOM 3790 N N . ASP A 1 485 ? 15.132 6.398 -4.453 1.00 86.75 485 ASP A N 1
ATOM 3791 C CA . ASP A 1 485 ? 16.282 5.988 -5.264 1.00 86.75 485 ASP A CA 1
ATOM 3792 C C . ASP A 1 485 ? 17.548 5.687 -4.449 1.00 86.75 485 ASP A C 1
ATOM 3794 O O . ASP A 1 485 ? 18.619 5.486 -5.029 1.00 86.75 485 ASP A O 1
ATOM 3798 N N . ALA A 1 486 ? 17.409 5.633 -3.122 1.00 86.31 486 ALA A N 1
ATOM 3799 C CA . ALA A 1 486 ? 18.501 5.532 -2.159 1.00 86.31 486 ALA A CA 1
ATOM 3800 C C . ALA A 1 486 ? 18.357 4.318 -1.224 1.00 86.31 486 ALA A C 1
ATOM 3802 O O . ALA A 1 486 ? 18.594 4.409 -0.019 1.00 86.31 486 ALA A O 1
ATOM 3803 N N . ALA A 1 487 ? 17.917 3.185 -1.774 1.00 86.25 487 ALA A N 1
ATOM 3804 C CA . ALA A 1 487 ? 17.763 1.934 -1.043 1.00 86.25 487 ALA A CA 1
ATOM 3805 C C . ALA A 1 487 ? 18.990 1.020 -1.176 1.00 86.25 487 ALA A C 1
ATOM 3807 O O . ALA A 1 487 ? 19.657 1.004 -2.208 1.00 86.25 487 ALA A O 1
ATOM 3808 N N . HIS A 1 488 ? 19.211 0.161 -0.178 1.00 89.81 488 HIS A N 1
ATOM 3809 C CA . HIS A 1 488 ? 20.148 -0.972 -0.278 1.00 89.81 488 HIS A CA 1
ATOM 3810 C C . HIS A 1 488 ? 19.565 -2.184 -1.027 1.00 89.81 488 HIS A C 1
ATOM 3812 O O . HIS A 1 488 ? 20.199 -3.233 -1.104 1.00 89.81 488 HIS A O 1
ATOM 3818 N N . TYR A 1 489 ? 18.353 -2.038 -1.552 1.00 93.38 489 TYR A N 1
ATOM 3819 C CA . TYR A 1 489 ? 17.619 -3.020 -2.339 1.00 93.38 489 TYR A CA 1
ATOM 3820 C C . TYR A 1 489 ? 17.229 -2.404 -3.696 1.00 93.38 489 TYR A C 1
ATOM 3822 O O . TYR A 1 489 ? 17.500 -1.215 -3.926 1.00 93.38 489 TYR A O 1
ATOM 3830 N N . PRO A 1 490 ? 16.612 -3.171 -4.615 1.00 97.19 490 PRO A N 1
ATOM 3831 C CA . PRO A 1 490 ? 16.235 -2.669 -5.927 1.00 97.19 490 PRO A CA 1
ATOM 3832 C C . PRO A 1 490 ? 15.342 -1.428 -5.823 1.00 97.19 490 PRO A C 1
ATOM 3834 O O . PRO A 1 490 ? 14.291 -1.453 -5.191 1.00 97.19 490 PRO A O 1
ATOM 3837 N N . CYS A 1 491 ? 15.771 -0.323 -6.423 1.00 94.75 491 CYS A N 1
ATOM 3838 C CA . CYS A 1 491 ? 14.976 0.901 -6.556 1.00 94.75 491 CYS A CA 1
ATOM 3839 C C . CYS A 1 491 ? 15.449 1.678 -7.788 1.00 94.75 491 CYS A C 1
ATOM 3841 O O . CYS A 1 491 ? 16.567 1.467 -8.280 1.00 94.75 491 CYS A O 1
ATOM 3843 N N . MET A 1 492 ? 14.619 2.576 -8.311 1.00 94.56 492 MET A N 1
ATOM 3844 C CA . MET A 1 492 ? 14.987 3.435 -9.433 1.00 94.56 492 MET A CA 1
ATOM 3845 C C . MET A 1 492 ? 14.135 4.701 -9.445 1.00 94.56 492 MET A C 1
ATOM 3847 O O . MET A 1 492 ? 12.916 4.654 -9.319 1.00 94.56 492 MET A O 1
ATOM 3851 N N . ARG A 1 493 ? 14.778 5.845 -9.683 1.00 92.19 493 ARG A N 1
ATOM 3852 C CA . ARG A 1 493 ? 14.081 7.110 -9.908 1.00 92.19 493 ARG A CA 1
ATOM 3853 C C . ARG A 1 493 ? 13.450 7.125 -11.298 1.00 92.19 493 ARG A C 1
ATOM 3855 O O . ARG A 1 493 ? 14.129 6.865 -12.293 1.00 92.19 493 ARG A O 1
ATOM 3862 N N . VAL A 1 494 ? 12.200 7.575 -11.372 1.00 93.06 494 VAL A N 1
ATOM 3863 C CA . VAL A 1 494 ? 11.534 7.942 -12.630 1.00 93.06 494 VAL A CA 1
ATOM 3864 C C . VAL A 1 494 ? 11.072 9.392 -12.527 1.00 93.06 494 VAL A C 1
ATOM 3866 O O . VAL A 1 494 ? 10.263 9.752 -11.674 1.00 93.06 494 VAL A O 1
ATOM 3869 N N . THR A 1 495 ? 11.642 10.257 -13.365 1.00 91.75 495 THR A N 1
ATOM 3870 C CA . THR A 1 495 ? 11.219 11.666 -13.457 1.00 91.75 495 THR A CA 1
ATOM 3871 C C . THR A 1 495 ? 9.952 11.809 -14.290 1.00 91.75 495 THR A C 1
ATOM 3873 O O . THR A 1 495 ? 9.532 10.864 -14.953 1.00 91.75 495 THR A O 1
ATOM 3876 N N . GLN A 1 496 ? 9.341 12.994 -14.295 1.00 92.62 496 GLN A N 1
ATOM 3877 C CA . GLN A 1 496 ? 8.180 13.247 -15.146 1.00 92.62 496 GLN A CA 1
ATOM 3878 C C . GLN A 1 496 ? 8.516 13.048 -16.632 1.00 92.62 496 GLN A C 1
ATOM 3880 O O . GLN A 1 496 ? 7.724 12.459 -17.364 1.00 92.62 496 GLN A O 1
ATOM 3885 N N . GLU A 1 497 ? 9.695 13.490 -17.076 1.00 92.62 497 GLU A N 1
ATOM 3886 C CA . GLU A 1 497 ? 10.148 13.306 -18.455 1.00 92.62 497 GLU A CA 1
ATOM 3887 C C . GLU A 1 497 ? 10.337 11.822 -18.794 1.00 92.62 497 GLU A C 1
ATOM 3889 O O . GLU A 1 497 ? 9.896 11.373 -19.855 1.00 92.62 497 GLU A O 1
ATOM 3894 N N . ASP A 1 498 ? 10.933 11.049 -17.877 1.00 94.06 498 ASP A N 1
ATOM 3895 C CA . ASP A 1 498 ? 11.073 9.598 -18.049 1.00 94.06 498 ASP A CA 1
ATOM 3896 C C . ASP A 1 498 ? 9.701 8.917 -18.087 1.00 94.06 498 ASP A C 1
ATOM 3898 O O . ASP A 1 498 ? 9.494 8.026 -18.903 1.00 94.06 498 ASP A O 1
ATOM 3902 N N . TYR A 1 499 ? 8.752 9.353 -17.248 1.00 95.31 499 TYR A N 1
ATOM 3903 C CA . TYR A 1 499 ? 7.383 8.842 -17.231 1.00 95.31 499 TYR A CA 1
ATOM 3904 C C . TYR A 1 499 ? 6.707 9.011 -18.589 1.00 95.31 499 TYR A C 1
ATOM 3906 O O . TYR A 1 499 ? 6.177 8.044 -19.124 1.00 95.31 499 TYR A O 1
ATOM 3914 N N . VAL A 1 500 ? 6.758 10.209 -19.180 1.00 97.81 500 VAL A N 1
ATOM 3915 C CA . VAL A 1 500 ? 6.160 10.462 -20.501 1.00 97.81 500 VAL A CA 1
ATOM 3916 C C . VAL A 1 500 ? 6.748 9.521 -21.554 1.00 97.81 500 VAL A C 1
ATOM 3918 O O . VAL A 1 500 ? 6.004 8.885 -22.302 1.00 97.81 500 VAL A O 1
ATOM 3921 N N . ALA A 1 501 ? 8.076 9.396 -21.588 1.00 98.25 501 ALA A N 1
ATOM 3922 C CA . ALA A 1 501 ? 8.758 8.547 -22.556 1.00 98.25 501 ALA A CA 1
ATOM 3923 C C . ALA A 1 501 ? 8.476 7.050 -22.330 1.00 98.25 501 ALA A C 1
ATOM 3925 O O . ALA A 1 501 ? 8.262 6.314 -23.294 1.00 98.25 501 ALA A O 1
ATOM 3926 N N . LEU A 1 502 ? 8.436 6.598 -21.073 1.00 98.38 502 LEU A N 1
ATOM 3927 C CA . LEU A 1 502 ? 8.153 5.209 -20.716 1.00 98.38 502 LEU A CA 1
ATOM 3928 C C . LEU A 1 502 ? 6.697 4.822 -20.964 1.00 98.38 502 LEU A C 1
ATOM 3930 O O . LEU A 1 502 ? 6.468 3.736 -21.482 1.00 98.38 502 LEU A O 1
ATOM 3934 N N . ILE A 1 503 ? 5.724 5.681 -20.639 1.00 98.62 503 ILE A N 1
ATOM 3935 C CA . ILE A 1 503 ? 4.301 5.406 -20.902 1.00 98.62 503 ILE A CA 1
ATOM 3936 C C . ILE A 1 503 ? 4.081 5.240 -22.405 1.00 98.62 503 ILE A C 1
ATOM 3938 O O . ILE A 1 503 ? 3.451 4.271 -22.821 1.00 98.62 503 ILE A O 1
ATOM 3942 N N . GLN A 1 504 ? 4.637 6.147 -23.217 1.00 98.56 504 GLN A N 1
ATOM 3943 C CA . GLN A 1 504 ? 4.543 6.052 -24.673 1.00 98.56 504 GLN A CA 1
ATOM 3944 C C . GLN A 1 504 ? 5.192 4.758 -25.186 1.00 98.56 504 GLN A C 1
ATOM 3946 O O . GLN A 1 504 ? 4.548 3.993 -25.899 1.00 98.56 504 GLN A O 1
ATOM 3951 N N . ALA A 1 505 ? 6.441 4.487 -24.792 1.00 98.62 505 ALA A N 1
ATOM 3952 C CA . ALA A 1 505 ? 7.179 3.318 -25.264 1.00 98.62 505 ALA A CA 1
ATOM 3953 C C . ALA A 1 505 ? 6.545 1.992 -24.814 1.00 98.62 505 ALA A C 1
ATOM 3955 O O . ALA A 1 505 ? 6.514 1.035 -25.583 1.00 98.62 505 ALA A O 1
ATOM 3956 N N . PHE A 1 506 ? 6.041 1.920 -23.578 1.00 98.75 506 PHE A N 1
ATOM 3957 C CA . PHE A 1 506 ? 5.340 0.744 -23.065 1.00 98.75 506 PHE A CA 1
ATOM 3958 C C . PHE A 1 506 ? 4.015 0.534 -23.792 1.00 98.75 506 PHE A C 1
ATOM 3960 O O . PHE A 1 506 ? 3.744 -0.576 -24.229 1.00 98.75 506 PHE A O 1
ATOM 3967 N N . GLY A 1 507 ? 3.234 1.599 -23.982 1.00 98.06 507 GLY A N 1
ATOM 3968 C CA . GLY A 1 507 ? 1.970 1.546 -24.706 1.00 98.06 507 GLY A CA 1
ATOM 3969 C C . GLY A 1 507 ? 2.105 1.081 -26.158 1.00 98.06 507 GLY A C 1
ATOM 3970 O O . GLY A 1 507 ? 1.324 0.255 -26.623 1.00 98.06 507 GLY A O 1
ATOM 3971 N N . GLU A 1 508 ? 3.119 1.569 -26.873 1.00 98.00 508 GLU A N 1
ATOM 3972 C CA . GLU A 1 508 ? 3.427 1.108 -28.232 1.00 98.00 508 GLU A CA 1
ATOM 3973 C C . GLU A 1 508 ? 3.886 -0.357 -28.241 1.00 98.00 508 GLU A C 1
ATOM 3975 O O . GLU A 1 508 ? 3.427 -1.145 -29.069 1.00 98.00 508 GLU A O 1
ATOM 3980 N N . ALA A 1 509 ? 4.743 -0.746 -27.289 1.00 98.38 509 ALA A N 1
ATOM 3981 C CA . ALA A 1 509 ? 5.240 -2.115 -27.184 1.00 98.38 509 ALA A CA 1
ATOM 3982 C C . ALA A 1 509 ? 4.123 -3.121 -26.859 1.00 98.38 509 ALA A C 1
ATOM 3984 O O . ALA A 1 509 ? 4.098 -4.203 -27.446 1.00 98.38 509 ALA A O 1
ATOM 3985 N N . THR A 1 510 ? 3.180 -2.785 -25.971 1.00 97.56 510 THR A N 1
ATOM 3986 C CA . THR A 1 510 ? 2.045 -3.664 -25.651 1.00 97.56 510 THR A CA 1
ATOM 3987 C C . THR A 1 510 ? 1.068 -3.791 -26.816 1.00 97.56 510 THR A C 1
ATOM 3989 O O . THR A 1 510 ? 0.596 -4.896 -27.091 1.00 97.56 510 THR A O 1
ATOM 3992 N N . GLN A 1 511 ? 0.830 -2.709 -27.567 1.00 96.69 511 GLN A N 1
ATOM 3993 C CA . GLN A 1 511 ? 0.038 -2.753 -28.799 1.00 96.69 511 GLN A CA 1
ATOM 3994 C C . GLN A 1 511 ? 0.677 -3.641 -29.872 1.00 96.69 511 GLN A C 1
ATOM 3996 O O . GLN A 1 511 ? -0.015 -4.475 -30.456 1.00 96.69 511 GLN A O 1
ATOM 4001 N N . GLU A 1 512 ? 1.983 -3.501 -30.113 1.00 97.25 512 GLU A N 1
ATOM 4002 C CA . GLU A 1 512 ? 2.723 -4.350 -31.057 1.00 97.25 512 GLU A CA 1
ATOM 4003 C C . GLU A 1 512 ? 2.697 -5.826 -30.627 1.00 97.25 512 GLU A C 1
ATOM 4005 O O . GLU A 1 512 ? 2.521 -6.723 -31.452 1.00 97.25 512 GLU A O 1
ATOM 4010 N N . ALA A 1 513 ? 2.806 -6.075 -29.321 1.00 96.31 513 ALA A N 1
ATOM 4011 C CA . ALA A 1 513 ? 2.735 -7.400 -28.716 1.00 96.31 513 ALA A CA 1
ATOM 4012 C C . ALA A 1 513 ? 1.318 -8.003 -28.666 1.00 96.31 513 ALA A C 1
ATOM 4014 O O . ALA A 1 513 ? 1.182 -9.189 -28.353 1.00 96.31 513 ALA A O 1
ATOM 4015 N N . GLY A 1 514 ? 0.272 -7.219 -28.948 1.00 95.81 514 GLY A N 1
ATOM 4016 C CA . GLY A 1 514 ? -1.122 -7.660 -28.895 1.00 95.81 514 GLY A CA 1
ATOM 4017 C C . GLY A 1 514 ? -1.651 -7.933 -27.481 1.00 95.81 514 GLY A C 1
ATOM 4018 O O . GLY A 1 514 ? -2.534 -8.777 -27.324 1.00 95.81 514 GLY A O 1
ATOM 4019 N N . VAL A 1 515 ? -1.125 -7.251 -26.456 1.00 96.12 515 VAL A N 1
ATOM 4020 C CA . VAL A 1 515 ? -1.580 -7.368 -25.056 1.00 96.12 515 VAL A CA 1
ATOM 4021 C C . VAL A 1 515 ? -2.254 -6.070 -24.591 1.00 96.12 515 VAL A C 1
ATOM 4023 O O . VAL A 1 515 ? -1.775 -4.981 -24.882 1.00 96.12 515 VAL A O 1
ATOM 4026 N N . ASP A 1 516 ? -3.363 -6.170 -23.850 1.00 95.62 516 ASP A N 1
ATOM 4027 C CA . ASP A 1 516 ? -4.173 -5.016 -23.389 1.00 95.62 516 ASP A CA 1
ATOM 4028 C C . ASP A 1 516 ? -3.781 -4.528 -21.977 1.00 95.62 516 ASP A C 1
ATOM 4030 O O . ASP A 1 516 ? -4.595 -4.025 -21.203 1.00 95.62 516 ASP A O 1
ATOM 4034 N N . THR A 1 517 ? -2.519 -4.723 -21.592 1.00 98.44 517 THR A N 1
ATOM 4035 C CA . THR A 1 517 ? -2.016 -4.279 -20.288 1.00 98.44 517 THR A CA 1
ATOM 4036 C C . THR A 1 517 ? -1.739 -2.781 -20.308 1.00 98.44 517 THR A C 1
ATOM 4038 O O . THR A 1 517 ? -1.021 -2.280 -21.174 1.00 98.44 517 THR A O 1
ATOM 4041 N N . LYS A 1 518 ? -2.279 -2.068 -19.317 1.00 97.81 518 LYS A N 1
ATOM 4042 C CA . LYS A 1 518 ? -2.178 -0.605 -19.195 1.00 97.81 518 LYS A CA 1
ATOM 4043 C C . LYS A 1 518 ? -1.324 -0.162 -18.009 1.00 97.81 518 LYS A C 1
ATOM 4045 O O . LYS A 1 518 ? -0.896 -0.978 -17.199 1.00 97.81 518 LYS A O 1
ATOM 4050 N N . VAL A 1 519 ? -1.090 1.142 -17.900 1.00 98.69 519 VAL A N 1
ATOM 4051 C CA . VAL A 1 519 ? -0.271 1.751 -16.852 1.00 98.69 519 VAL A CA 1
ATOM 4052 C C . VAL A 1 519 ? -1.127 2.255 -15.691 1.00 98.69 519 VAL A C 1
ATOM 4054 O O . VAL A 1 519 ? -2.087 2.999 -15.892 1.00 98.69 519 VAL A O 1
ATOM 4057 N N . LEU A 1 520 ? -0.737 1.894 -14.472 1.00 98.56 520 LEU A N 1
ATOM 4058 C CA . LEU A 1 520 ? -1.075 2.622 -13.253 1.00 98.56 520 LEU A CA 1
ATOM 4059 C C . LEU A 1 520 ? 0.071 3.592 -12.932 1.00 98.56 520 LEU A C 1
ATOM 4061 O O . LEU A 1 520 ? 1.225 3.192 -12.792 1.00 98.56 520 LEU A O 1
ATOM 4065 N N . LEU A 1 521 ? -0.244 4.879 -12.862 1.00 98.38 521 LEU A N 1
ATOM 4066 C CA . LEU A 1 521 ? 0.707 5.949 -12.580 1.00 98.38 521 LEU A CA 1
ATOM 4067 C C . LEU A 1 521 ? 1.124 5.963 -11.103 1.00 98.38 521 LEU A C 1
ATOM 4069 O O . LEU A 1 521 ? 0.364 5.528 -10.241 1.00 98.38 521 LEU A O 1
ATOM 4073 N N . HIS A 1 522 ? 2.268 6.587 -10.819 1.00 96.56 522 HIS A N 1
ATOM 4074 C CA . HIS A 1 522 ? 2.773 6.901 -9.474 1.00 96.56 522 HIS A CA 1
ATOM 4075 C C . HIS A 1 522 ? 3.280 5.707 -8.654 1.00 96.56 522 HIS A C 1
ATOM 4077 O O . HIS A 1 522 ? 4.489 5.561 -8.578 1.00 96.56 522 HIS A O 1
ATOM 4083 N N . ASP A 1 523 ? 2.420 4.870 -8.071 1.00 97.62 523 ASP A N 1
ATOM 4084 C CA . ASP A 1 523 ? 2.797 3.739 -7.189 1.00 97.62 523 ASP A CA 1
ATOM 4085 C C . ASP A 1 523 ? 3.644 4.166 -5.976 1.00 97.62 523 ASP A C 1
ATOM 4087 O O . ASP A 1 523 ? 4.704 3.604 -5.696 1.00 97.62 523 ASP A O 1
ATOM 4091 N N . HIS A 1 524 ? 3.212 5.234 -5.296 1.00 95.31 524 HIS A N 1
ATOM 4092 C CA . HIS A 1 524 ? 3.876 5.740 -4.095 1.00 95.31 524 HIS A CA 1
ATOM 4093 C C . HIS A 1 524 ? 2.937 6.560 -3.202 1.00 95.31 524 HIS A C 1
ATOM 4095 O O . HIS A 1 524 ? 1.728 6.603 -3.405 1.00 95.31 524 HIS A O 1
ATOM 4101 N N . ASN A 1 525 ? 3.487 7.216 -2.186 1.00 93.75 525 ASN A N 1
ATOM 4102 C CA . ASN A 1 525 ? 2.739 7.865 -1.112 1.00 93.75 525 ASN A CA 1
ATOM 4103 C C . ASN A 1 525 ? 1.791 8.993 -1.559 1.00 93.75 525 ASN A C 1
ATOM 4105 O O . ASN A 1 525 ? 1.995 9.619 -2.603 1.00 93.75 525 ASN A O 1
ATOM 4109 N N . TRP A 1 526 ? 0.776 9.274 -0.729 1.00 90.31 526 TRP A N 1
ATOM 4110 C CA . TRP A 1 526 ? -0.195 10.364 -0.932 1.00 90.31 526 TRP A CA 1
ATOM 4111 C C . TRP A 1 526 ? 0.470 11.741 -1.016 1.00 90.31 526 TRP A C 1
ATOM 4113 O O . TRP A 1 526 ? 0.044 12.594 -1.790 1.00 90.31 526 TRP A O 1
ATOM 4123 N N . ILE A 1 527 ? 1.539 11.929 -0.242 1.00 88.94 527 ILE A N 1
ATOM 4124 C CA . ILE A 1 527 ? 2.411 13.107 -0.252 1.00 88.94 527 ILE A CA 1
ATOM 4125 C C . ILE A 1 527 ? 3.865 12.672 -0.449 1.00 88.94 527 ILE A C 1
ATOM 4127 O O . ILE A 1 527 ? 4.193 11.493 -0.310 1.00 88.94 527 ILE A O 1
ATOM 4131 N N . LEU A 1 528 ? 4.762 13.625 -0.718 1.00 86.75 528 LEU A N 1
ATOM 4132 C CA . LEU A 1 528 ? 6.201 13.352 -0.696 1.00 86.75 528 LEU A CA 1
ATOM 4133 C C . LEU A 1 528 ? 6.615 12.808 0.676 1.00 86.75 528 LEU A C 1
ATOM 4135 O O . LEU A 1 528 ? 6.491 13.508 1.684 1.00 86.75 528 LEU A O 1
ATOM 4139 N N . HIS A 1 529 ? 7.154 11.589 0.709 1.00 82.94 529 HIS A N 1
ATOM 4140 C CA . HIS A 1 529 ? 7.656 11.004 1.945 1.00 82.94 529 HIS A CA 1
ATOM 4141 C C . HIS A 1 529 ? 8.816 11.852 2.491 1.00 82.94 529 HIS A C 1
ATOM 4143 O O . HIS A 1 529 ? 9.610 12.413 1.738 1.00 82.94 529 HIS A O 1
ATOM 4149 N N . GLN A 1 530 ? 8.983 11.937 3.811 1.00 76.81 530 GLN A N 1
ATOM 4150 C CA . GLN A 1 530 ? 10.043 12.762 4.417 1.00 76.81 530 GLN A CA 1
ATOM 4151 C C . GLN A 1 530 ? 11.458 12.324 3.999 1.00 76.81 530 GLN A C 1
ATOM 4153 O O . GLN A 1 530 ? 12.357 13.145 3.830 1.00 76.81 530 GLN A O 1
ATOM 4158 N N . ASN A 1 531 ? 11.663 11.024 3.783 1.00 72.62 531 ASN A N 1
ATOM 4159 C CA . ASN A 1 531 ? 12.919 10.516 3.218 1.00 72.62 531 ASN A CA 1
ATOM 4160 C C . ASN A 1 531 ? 13.093 10.892 1.743 1.00 72.62 531 ASN A C 1
ATOM 4162 O O . ASN A 1 531 ? 14.225 10.987 1.272 1.00 72.62 531 ASN A O 1
ATOM 4166 N N . ASP A 1 532 ? 12.001 11.186 1.039 1.00 71.19 532 ASP A N 1
ATOM 4167 C CA . ASP A 1 532 ? 12.070 11.693 -0.317 1.00 71.19 532 ASP A CA 1
ATOM 4168 C C . ASP A 1 532 ? 12.382 13.182 -0.367 1.00 71.19 532 ASP A C 1
ATOM 4170 O O . ASP A 1 532 ? 13.071 13.615 -1.285 1.00 71.19 532 ASP A O 1
ATOM 4174 N N . THR A 1 533 ? 11.935 13.984 0.596 1.00 57.69 533 THR A N 1
ATOM 4175 C CA . THR A 1 533 ? 12.119 15.445 0.546 1.00 57.69 533 THR A CA 1
ATOM 4176 C C . THR A 1 533 ? 13.581 15.889 0.658 1.00 57.69 533 THR A C 1
ATOM 4178 O O . THR A 1 533 ? 13.898 17.033 0.325 1.00 57.69 533 THR A O 1
ATOM 4181 N N . LYS A 1 534 ? 14.500 14.999 1.061 1.00 58.75 534 LYS A N 1
ATOM 4182 C CA . LYS A 1 534 ? 15.942 15.274 1.093 1.00 58.75 534 LYS A CA 1
ATOM 4183 C C . LYS A 1 534 ? 16.495 15.424 -0.330 1.00 58.75 534 LYS A C 1
ATOM 4185 O O . LYS A 1 534 ? 16.846 14.454 -1.002 1.00 58.75 534 LYS A O 1
ATOM 4190 N N . VAL A 1 535 ? 16.604 16.674 -0.780 1.00 53.28 535 VAL A N 1
ATOM 4191 C CA . VAL A 1 535 ? 17.289 17.046 -2.024 1.00 53.28 535 VAL A CA 1
ATOM 4192 C C . VAL A 1 535 ? 18.793 16.879 -1.823 1.00 53.28 535 VAL A C 1
ATOM 4194 O O . VAL A 1 535 ? 19.487 17.785 -1.372 1.00 53.28 535 VAL A O 1
ATOM 4197 N N . ILE A 1 536 ? 19.306 15.705 -2.167 1.00 51.62 536 ILE A N 1
ATOM 4198 C CA . ILE A 1 536 ? 20.740 15.480 -2.346 1.00 51.62 536 ILE A CA 1
ATOM 4199 C C . ILE A 1 536 ? 20.974 15.432 -3.859 1.00 51.62 536 ILE A C 1
ATOM 4201 O O . ILE A 1 536 ? 20.292 14.685 -4.553 1.00 51.62 536 ILE A O 1
ATOM 4205 N N . GLY A 1 537 ? 21.860 16.277 -4.392 1.00 50.94 537 GLY A N 1
ATOM 4206 C CA . GLY A 1 537 ? 22.199 16.276 -5.826 1.00 50.94 537 GLY A CA 1
ATOM 4207 C C . GLY A 1 537 ? 21.250 17.038 -6.771 1.00 50.94 537 GLY A C 1
ATOM 4208 O O . GLY A 1 537 ? 21.443 16.979 -7.979 1.00 50.94 537 GLY A O 1
ATOM 4209 N N . GLY A 1 538 ? 20.264 17.794 -6.262 1.00 50.16 538 GLY A N 1
ATOM 4210 C CA . GLY A 1 538 ? 19.530 18.798 -7.058 1.00 50.16 538 GLY A CA 1
ATOM 4211 C C . GLY A 1 538 ? 18.287 18.325 -7.829 1.00 50.16 538 GLY A C 1
ATOM 4212 O O . GLY A 1 538 ? 17.716 19.115 -8.581 1.00 50.16 538 GLY A O 1
ATOM 4213 N N . ASP A 1 539 ? 17.819 17.091 -7.633 1.00 59.88 539 ASP A N 1
ATOM 4214 C CA . ASP A 1 539 ? 16.566 16.635 -8.244 1.00 59.88 539 ASP A CA 1
ATOM 4215 C C . ASP A 1 539 ? 15.361 17.380 -7.655 1.00 59.88 539 ASP A C 1
ATOM 4217 O O . ASP A 1 539 ? 15.004 17.195 -6.487 1.00 59.88 539 ASP A O 1
ATOM 4221 N N . LYS A 1 540 ? 14.674 18.179 -8.475 1.00 65.88 540 LYS A N 1
ATOM 4222 C CA . LYS A 1 540 ? 13.383 18.758 -8.095 1.00 65.88 540 LYS A CA 1
ATOM 4223 C C . LYS A 1 540 ? 12.352 17.632 -7.997 1.00 65.88 540 LYS A C 1
ATOM 4225 O O . LYS A 1 540 ? 11.949 17.073 -9.014 1.00 65.88 540 LYS A O 1
ATOM 4230 N N . LYS A 1 541 ? 11.919 17.294 -6.781 1.00 74.69 541 LYS A N 1
ATOM 4231 C CA . LYS A 1 541 ? 10.798 16.368 -6.590 1.00 74.69 541 LYS A CA 1
ATOM 4232 C C . LYS A 1 541 ? 9.488 17.101 -6.851 1.00 74.69 541 LYS A C 1
ATOM 4234 O O . LYS A 1 541 ? 9.287 18.221 -6.385 1.00 74.69 541 LYS A O 1
ATOM 4239 N N . ILE A 1 542 ? 8.644 16.480 -7.662 1.00 82.44 542 ILE A N 1
ATOM 4240 C CA . ILE A 1 542 ? 7.301 16.956 -7.967 1.00 82.44 542 ILE A CA 1
ATOM 4241 C C . ILE A 1 542 ? 6.334 16.378 -6.939 1.00 82.44 542 ILE A C 1
ATOM 4243 O O . ILE A 1 542 ? 6.474 15.227 -6.532 1.00 82.44 542 ILE A O 1
ATOM 4247 N N . ASP A 1 543 ? 5.377 17.187 -6.509 1.00 90.88 543 ASP A N 1
ATOM 4248 C CA . ASP A 1 543 ? 4.264 16.711 -5.699 1.00 90.88 543 ASP A CA 1
ATOM 4249 C C . ASP A 1 543 ? 3.535 15.545 -6.415 1.00 90.88 543 ASP A C 1
ATOM 4251 O O . ASP A 1 543 ? 3.243 15.671 -7.611 1.00 90.88 543 ASP A O 1
ATOM 4255 N N . PRO A 1 544 ? 3.258 14.417 -5.730 1.00 94.06 544 PRO A N 1
ATOM 4256 C CA . PRO A 1 544 ? 2.587 13.251 -6.300 1.00 94.06 544 PRO A CA 1
ATOM 4257 C C . PRO A 1 544 ? 1.309 13.551 -7.082 1.00 94.06 544 PRO A C 1
ATOM 4259 O O . PRO A 1 544 ? 1.163 13.132 -8.232 1.00 94.06 544 PRO A O 1
ATOM 4262 N N . LEU A 1 545 ? 0.390 14.314 -6.485 1.00 95.38 545 LEU A N 1
ATOM 4263 C CA . LEU A 1 545 ? -0.891 14.628 -7.110 1.00 95.38 545 LEU A CA 1
ATOM 4264 C C . LEU A 1 545 ? -0.684 15.493 -8.355 1.00 95.38 545 LEU A C 1
ATOM 4266 O O . LEU A 1 545 ? -1.285 15.238 -9.397 1.00 95.38 545 LEU A O 1
ATOM 4270 N N . THR A 1 546 ? 0.222 16.465 -8.281 1.00 95.69 546 THR A N 1
ATOM 4271 C CA . THR A 1 546 ? 0.609 17.305 -9.420 1.00 95.69 546 THR A CA 1
ATOM 4272 C C . THR A 1 546 ? 1.188 16.474 -10.570 1.00 95.69 546 THR A C 1
ATOM 4274 O O . THR A 1 546 ? 0.826 16.702 -11.726 1.00 95.69 546 THR A O 1
ATOM 4277 N N . LEU A 1 547 ? 2.049 15.491 -10.279 1.00 95.19 547 LEU A N 1
ATOM 4278 C CA . LEU A 1 547 ? 2.598 14.574 -11.284 1.00 95.19 547 LEU A CA 1
ATOM 4279 C C . LEU A 1 547 ? 1.492 13.772 -11.973 1.00 95.19 547 LEU A C 1
ATOM 4281 O O . LEU A 1 547 ? 1.417 13.779 -13.203 1.00 95.19 547 LEU A O 1
ATOM 4285 N N . VAL A 1 548 ? 0.627 13.113 -11.194 1.00 97.31 548 VAL A N 1
ATOM 4286 C CA . VAL A 1 548 ? -0.463 12.282 -11.728 1.00 97.31 548 VAL A CA 1
ATOM 4287 C C . VAL A 1 548 ? -1.395 13.116 -12.599 1.00 97.31 548 VAL A C 1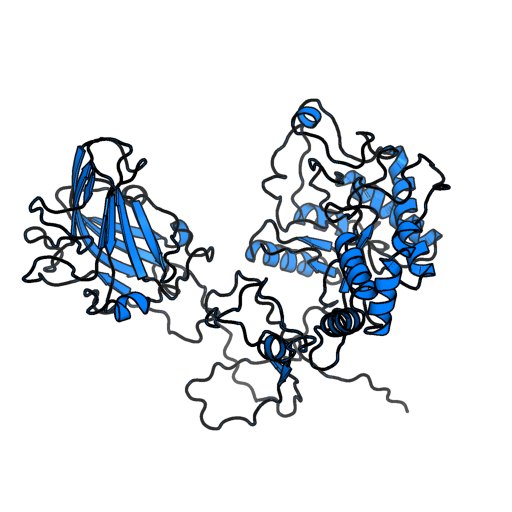
ATOM 4289 O O . VAL A 1 548 ? -1.616 12.759 -13.754 1.00 97.31 548 VAL A O 1
ATOM 4292 N N . LYS A 1 549 ? -1.861 14.272 -12.107 1.00 97.25 549 LYS A N 1
ATOM 4293 C CA . LYS A 1 549 ? -2.710 15.188 -12.885 1.00 97.25 549 LYS A CA 1
ATOM 4294 C C . LYS A 1 549 ? -2.041 15.628 -14.183 1.00 97.25 549 LYS A C 1
ATOM 4296 O O . LYS A 1 549 ? -2.679 15.672 -15.235 1.00 97.25 549 LYS A O 1
ATOM 4301 N N . SER A 1 550 ? -0.744 15.939 -14.127 1.00 96.69 550 SER A N 1
ATOM 4302 C CA . SER A 1 550 ? -0.007 16.344 -15.319 1.00 96.69 550 SER A CA 1
ATOM 4303 C C . SER A 1 550 ? 0.042 15.229 -16.360 1.00 96.69 550 SER A C 1
ATOM 4305 O O . SER A 1 550 ? -0.146 15.539 -17.533 1.00 96.69 550 SER A O 1
ATOM 4307 N N . LEU A 1 551 ? 0.283 13.976 -15.966 1.00 96.81 551 LEU A N 1
ATOM 4308 C CA . LEU A 1 551 ? 0.350 12.834 -16.885 1.00 96.81 551 LEU A CA 1
ATOM 4309 C C . LEU A 1 551 ? -1.036 12.456 -17.435 1.00 96.81 551 LEU A C 1
ATOM 4311 O O . LEU A 1 551 ? -1.172 12.304 -18.647 1.00 96.81 551 LEU A O 1
ATOM 4315 N N . GLU A 1 552 ? -2.066 12.402 -16.586 1.00 96.06 552 GLU A N 1
ATOM 4316 C CA . GLU A 1 552 ? -3.463 12.129 -16.980 1.00 96.06 552 GLU A CA 1
ATOM 4317 C C . GLU A 1 552 ? -4.005 13.170 -17.977 1.00 96.06 552 GLU A C 1
ATOM 4319 O O . GLU A 1 552 ? -4.751 12.851 -18.901 1.00 96.06 552 GLU A O 1
ATOM 4324 N N . SER A 1 553 ? -3.578 14.432 -17.860 1.00 96.25 553 SER A N 1
ATOM 4325 C CA . SER A 1 553 ? -3.992 15.493 -18.791 1.00 96.25 553 SER A CA 1
ATOM 4326 C C . SER A 1 553 ? -3.408 15.354 -20.210 1.00 96.25 553 SER A C 1
ATOM 4328 O O . SER A 1 553 ? -3.873 16.013 -21.151 1.00 96.25 553 SER A O 1
ATOM 4330 N N . MET A 1 554 ? -2.393 14.501 -20.407 1.00 96.75 554 MET A N 1
ATOM 4331 C CA . MET A 1 554 ? -1.736 14.322 -21.702 1.00 96.75 554 MET A CA 1
ATOM 4332 C C . MET A 1 554 ? -2.542 13.383 -22.603 1.00 96.75 554 MET A C 1
ATOM 4334 O O . MET A 1 554 ? -2.388 12.166 -22.572 1.00 96.75 554 MET A O 1
ATOM 4338 N N . LYS A 1 555 ? -3.343 13.960 -23.508 1.00 94.88 555 LYS A N 1
ATOM 4339 C CA . LYS A 1 555 ? -4.195 13.209 -24.455 1.00 94.88 555 LYS A CA 1
ATOM 4340 C C . LYS A 1 555 ? -3.473 12.117 -25.254 1.00 94.88 555 LYS A C 1
ATOM 4342 O O . LYS A 1 555 ? -4.100 11.123 -25.601 1.00 94.88 555 LYS A O 1
ATOM 4347 N N . ALA A 1 556 ? -2.189 12.306 -25.566 1.00 96.44 556 ALA A N 1
ATOM 4348 C CA . ALA A 1 556 ? -1.391 11.318 -26.295 1.00 96.44 556 ALA A CA 1
ATOM 4349 C C . ALA A 1 556 ? -1.144 10.032 -25.485 1.00 96.44 556 ALA A C 1
ATOM 4351 O O . ALA A 1 556 ? -1.008 8.966 -26.075 1.00 96.44 556 ALA A O 1
ATOM 4352 N N . LEU A 1 557 ? -1.127 10.129 -24.152 1.00 96.69 557 LEU A N 1
ATOM 4353 C CA . LEU A 1 557 ? -0.861 9.013 -23.243 1.00 96.69 557 LEU A CA 1
ATOM 4354 C C . LEU A 1 557 ? -2.141 8.323 -22.753 1.00 96.69 557 LEU A C 1
ATOM 4356 O O . LEU A 1 557 ? -2.083 7.179 -22.312 1.00 96.69 557 LEU A O 1
ATOM 4360 N N . ALA A 1 558 ? -3.295 8.989 -22.860 1.00 94.44 558 ALA A N 1
ATOM 4361 C CA . ALA A 1 558 ? -4.580 8.503 -22.353 1.00 94.44 558 ALA A CA 1
ATOM 4362 C C . ALA A 1 558 ? -4.948 7.056 -22.765 1.00 94.44 558 ALA A C 1
ATOM 4364 O O . ALA A 1 558 ? -5.473 6.331 -21.923 1.00 94.44 558 ALA A O 1
ATOM 4365 N N . PRO A 1 559 ? -4.662 6.566 -23.994 1.00 94.94 559 PRO A N 1
ATOM 4366 C CA . PRO A 1 559 ? -4.953 5.172 -24.349 1.00 94.94 559 PRO A CA 1
ATOM 4367 C C . PRO A 1 559 ? -4.193 4.135 -23.505 1.00 94.94 559 PRO A C 1
ATOM 4369 O O . PRO A 1 559 ? -4.670 3.009 -23.347 1.00 94.94 559 PRO A O 1
ATOM 4372 N N . TYR A 1 560 ? -3.031 4.515 -22.971 1.00 97.44 560 TYR A N 1
ATOM 4373 C CA . TYR A 1 560 ? -2.104 3.638 -22.256 1.00 97.44 560 TYR A CA 1
ATOM 4374 C C . TYR A 1 560 ? -2.271 3.691 -20.738 1.00 97.44 560 TYR A C 1
ATOM 4376 O O . TYR A 1 560 ? -1.758 2.820 -20.041 1.00 97.44 560 TYR A O 1
ATOM 4384 N N . ILE A 1 561 ? -2.982 4.692 -20.220 1.00 97.50 561 ILE A N 1
ATOM 4385 C CA . ILE A 1 561 ? -3.183 4.903 -18.787 1.00 97.50 561 ILE A CA 1
ATOM 4386 C C . ILE A 1 561 ? -4.513 4.268 -18.366 1.00 97.50 561 ILE A C 1
ATOM 4388 O O . ILE A 1 561 ? -5.541 4.418 -19.025 1.00 97.50 561 ILE A O 1
ATOM 4392 N N . LEU A 1 562 ? -4.481 3.511 -17.271 1.00 96.31 562 LEU A N 1
ATOM 4393 C CA . LEU A 1 562 ? -5.665 2.959 -16.608 1.00 96.31 562 LEU A CA 1
ATOM 4394 C C . LEU A 1 562 ? -6.070 3.780 -15.381 1.00 96.31 562 LEU A C 1
ATOM 4396 O O . LEU A 1 562 ? -7.236 3.768 -14.987 1.00 96.31 562 LEU A O 1
ATOM 4400 N N . GLY A 1 563 ? -5.108 4.458 -14.761 1.00 96.19 563 GLY A N 1
ATOM 4401 C CA . GLY A 1 563 ? -5.316 5.293 -13.590 1.00 96.19 563 GLY A CA 1
ATOM 4402 C C . GLY A 1 563 ? -4.036 5.460 -12.783 1.00 96.19 563 GLY A C 1
ATOM 4403 O O . GLY A 1 563 ? -2.943 5.465 -13.341 1.00 96.19 563 GLY A O 1
ATOM 4404 N N . SER A 1 564 ? -4.158 5.535 -11.460 1.00 97.56 564 SER A N 1
ATOM 4405 C CA . SER A 1 564 ? -3.055 5.767 -10.523 1.00 97.56 564 SER A CA 1
ATOM 4406 C C . SER A 1 564 ? -3.036 4.769 -9.362 1.00 97.56 564 SER A C 1
ATOM 4408 O O . SER A 1 564 ? -4.072 4.245 -8.944 1.00 97.56 564 SER A O 1
ATOM 4410 N N . ALA A 1 565 ? -1.835 4.510 -8.856 1.00 97.75 565 ALA A N 1
ATOM 4411 C CA . ALA A 1 565 ? -1.529 3.633 -7.736 1.00 97.75 565 ALA A CA 1
ATOM 4412 C C . ALA A 1 565 ? -0.895 4.437 -6.590 1.00 97.75 565 ALA A C 1
ATOM 4414 O O . ALA A 1 565 ? -0.105 5.351 -6.836 1.00 97.75 565 ALA A O 1
ATOM 4415 N N . TRP A 1 566 ? -1.257 4.110 -5.350 1.00 96.75 566 TRP A N 1
ATOM 4416 C CA . TRP A 1 566 ? -0.906 4.893 -4.166 1.00 96.75 566 TRP A CA 1
ATOM 4417 C C . TRP A 1 566 ? -0.564 4.021 -2.955 1.00 96.75 566 TRP A C 1
ATOM 4419 O O . TRP A 1 566 ? -1.219 3.009 -2.701 1.00 96.75 566 TRP A O 1
ATOM 4429 N N . HIS A 1 567 ? 0.429 4.453 -2.180 1.00 94.00 567 HIS A N 1
ATOM 4430 C CA . HIS A 1 567 ? 0.866 3.848 -0.919 1.00 94.00 567 HIS A CA 1
ATOM 4431 C C . HIS A 1 567 ? 0.427 4.712 0.268 1.00 94.00 567 HIS A C 1
ATOM 4433 O O . HIS A 1 567 ? 0.161 5.906 0.118 1.00 94.00 567 HIS A O 1
ATOM 4439 N N . CYS A 1 568 ? 0.384 4.125 1.464 1.00 89.31 568 CYS A N 1
ATOM 4440 C CA . CYS A 1 568 ? -0.045 4.810 2.686 1.00 89.31 568 CYS A CA 1
ATOM 4441 C C . CYS A 1 568 ? 1.059 4.970 3.746 1.00 89.31 568 CYS A C 1
ATOM 4443 O O . CYS A 1 568 ? 0.748 5.056 4.932 1.00 89.31 568 CYS A O 1
ATOM 4445 N N . TYR A 1 569 ? 2.337 5.015 3.350 1.00 85.88 569 TYR A N 1
ATOM 4446 C CA . TYR A 1 569 ? 3.458 5.216 4.284 1.00 85.88 569 TYR A CA 1
ATOM 4447 C C . TYR A 1 569 ? 3.681 6.685 4.647 1.00 85.88 569 TYR A C 1
ATOM 4449 O O . TYR A 1 569 ? 4.271 6.993 5.680 1.00 85.88 569 TYR A O 1
ATOM 4457 N N . SER A 1 570 ? 3.213 7.609 3.806 1.00 85.88 570 SER A N 1
ATOM 4458 C CA . SER A 1 570 ? 3.198 9.039 4.102 1.00 85.88 570 SER A CA 1
ATOM 4459 C C . SER A 1 570 ? 1.910 9.695 3.636 1.00 85.88 570 SER A C 1
ATOM 4461 O O . SER A 1 570 ? 1.380 9.372 2.570 1.00 85.88 570 SER A O 1
ATOM 4463 N N . GLY A 1 571 ? 1.457 10.660 4.429 1.00 79.56 571 GLY A N 1
ATOM 4464 C CA . GLY A 1 571 ? 0.186 11.345 4.248 1.00 79.56 571 GLY A CA 1
ATOM 4465 C C . GLY A 1 571 ? -0.868 10.857 5.232 1.00 79.56 571 GLY A C 1
ATOM 4466 O O . GLY A 1 571 ? -0.850 9.722 5.704 1.00 79.56 571 GLY A O 1
ATOM 4467 N N . SER A 1 572 ? -1.773 11.762 5.562 1.00 81.25 572 SER A N 1
ATOM 4468 C CA . SER A 1 572 ? -2.922 11.538 6.425 1.00 81.25 572 SER A CA 1
ATOM 4469 C C . SER A 1 572 ? -4.118 10.993 5.639 1.00 81.25 572 SER A C 1
ATOM 4471 O O . SER A 1 572 ? -4.148 10.988 4.405 1.00 81.25 572 SER A O 1
ATOM 4473 N N . PHE A 1 573 ? -5.168 10.596 6.359 1.00 76.12 573 PHE A N 1
ATOM 4474 C CA . PHE A 1 573 ? -6.464 10.306 5.746 1.00 76.12 573 PHE A CA 1
ATOM 4475 C C . PHE A 1 573 ? -7.012 11.506 4.951 1.00 76.12 573 PHE A C 1
ATOM 4477 O O . PHE A 1 573 ? -7.599 11.310 3.889 1.00 76.12 573 PHE A O 1
ATOM 4484 N N . ALA A 1 574 ? -6.775 12.739 5.414 1.00 80.75 574 ALA A N 1
ATOM 4485 C CA . ALA A 1 574 ? -7.183 13.946 4.698 1.00 80.75 574 ALA A CA 1
ATOM 4486 C C . ALA A 1 574 ? -6.424 14.112 3.369 1.00 80.75 574 ALA A C 1
ATOM 4488 O O . ALA A 1 574 ? -7.030 14.471 2.360 1.00 80.75 574 ALA A O 1
ATOM 4489 N N . ASP A 1 575 ? -5.129 13.779 3.331 1.00 84.06 575 ASP A N 1
ATOM 4490 C CA . ASP A 1 575 ? -4.337 13.804 2.093 1.00 84.06 575 ASP A CA 1
ATOM 4491 C C . ASP A 1 575 ? -4.852 12.773 1.085 1.00 84.06 575 ASP A C 1
ATOM 4493 O O . ASP A 1 575 ? -5.056 13.090 -0.089 1.00 84.06 575 ASP A O 1
ATOM 4497 N N . MET A 1 576 ? -5.153 11.558 1.556 1.00 86.19 576 MET A N 1
ATOM 4498 C CA . MET A 1 576 ? -5.812 10.539 0.743 1.00 86.19 576 MET A CA 1
ATOM 4499 C C . MET A 1 576 ? -7.152 11.058 0.200 1.00 86.19 576 MET A C 1
ATOM 4501 O O . MET A 1 576 ? -7.394 10.989 -1.004 1.00 86.19 576 MET A O 1
ATOM 4505 N N . GLN A 1 577 ? -8.026 11.604 1.052 1.00 83.69 577 GLN A N 1
ATOM 4506 C CA . GLN A 1 577 ? -9.315 12.155 0.620 1.00 83.69 577 GLN A CA 1
ATOM 4507 C C . GLN A 1 577 ? -9.145 13.237 -0.448 1.00 83.69 577 GLN A C 1
ATOM 4509 O O . GLN A 1 577 ? -9.852 13.207 -1.455 1.00 83.69 577 GLN A O 1
ATOM 4514 N N . ASN A 1 578 ? -8.179 14.139 -0.267 1.00 87.00 578 ASN A N 1
ATOM 4515 C CA . ASN A 1 578 ? -7.865 15.182 -1.234 1.00 87.00 578 ASN A CA 1
ATOM 4516 C C . ASN A 1 578 ? -7.432 14.601 -2.589 1.00 87.00 578 ASN A C 1
ATOM 4518 O O . ASN A 1 578 ? -7.909 15.065 -3.625 1.00 87.00 578 ASN A O 1
ATOM 4522 N N . VAL A 1 579 ? -6.588 13.562 -2.604 1.00 89.19 579 VAL A N 1
ATOM 4523 C CA . VAL A 1 579 ? -6.203 12.851 -3.836 1.00 89.19 579 VAL A CA 1
ATOM 4524 C C . VAL A 1 579 ? -7.427 12.239 -4.518 1.00 89.19 579 VAL A C 1
ATOM 4526 O O . VAL A 1 579 ? -7.657 12.486 -5.703 1.00 89.19 579 VAL A O 1
ATOM 4529 N N . TYR A 1 580 ? -8.244 11.484 -3.778 1.00 88.06 580 TYR A N 1
ATOM 4530 C CA . TYR A 1 580 ? -9.445 10.847 -4.326 1.00 88.06 580 TYR A CA 1
ATOM 4531 C C . TYR A 1 580 ? -10.429 11.868 -4.898 1.00 88.06 580 TYR A C 1
ATOM 4533 O O . TYR A 1 580 ? -10.956 11.659 -5.991 1.00 88.06 580 TYR A O 1
ATOM 4541 N N . GLN A 1 581 ? -10.681 12.961 -4.177 1.00 88.75 581 GLN A N 1
ATOM 4542 C CA . GLN A 1 581 ? -11.584 14.016 -4.620 1.00 88.75 581 GLN A CA 1
ATOM 4543 C C . GLN A 1 581 ? -11.029 14.726 -5.858 1.00 88.75 581 GLN A C 1
ATOM 4545 O O . GLN A 1 581 ? -11.701 14.776 -6.886 1.00 88.75 581 GLN A O 1
ATOM 4550 N N . SER A 1 582 ? -9.777 15.183 -5.794 1.00 91.38 582 SER A N 1
ATOM 4551 C CA . SER A 1 582 ? -9.125 15.925 -6.876 1.00 91.38 582 SER A CA 1
ATOM 4552 C C . SER A 1 582 ? -9.057 15.134 -8.179 1.00 91.38 582 SER A C 1
ATOM 4554 O O . SER A 1 582 ? -9.267 15.695 -9.252 1.00 91.38 582 SER A O 1
ATOM 4556 N N . LEU A 1 583 ? -8.740 13.837 -8.106 1.00 91.62 583 LEU A N 1
ATOM 4557 C CA . LEU A 1 583 ? -8.667 12.997 -9.298 1.00 91.62 583 LEU A CA 1
ATOM 4558 C C . LEU A 1 583 ? -10.053 12.688 -9.858 1.00 91.62 583 LEU A C 1
ATOM 4560 O O . LEU A 1 583 ? -10.220 12.734 -11.068 1.00 91.62 583 LEU A O 1
ATOM 4564 N N . ARG A 1 584 ? -11.062 12.432 -9.018 1.00 87.94 584 ARG A N 1
ATOM 4565 C CA . ARG A 1 584 ? -12.421 12.147 -9.510 1.00 87.94 584 ARG A CA 1
ATOM 4566 C C . ARG A 1 584 ? -13.134 13.357 -10.092 1.00 87.94 584 ARG A C 1
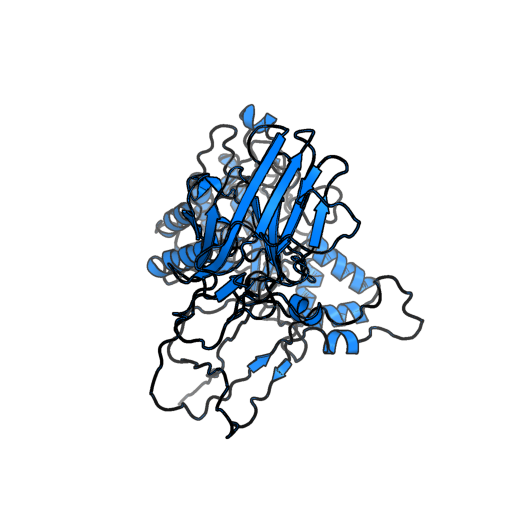ATOM 4568 O O . ARG A 1 584 ? -13.979 13.179 -10.964 1.00 87.94 584 ARG A O 1
ATOM 4575 N N . GLU A 1 585 ? -12.831 14.555 -9.604 1.00 88.81 585 GLU A N 1
ATOM 4576 C CA . GLU A 1 585 ? -13.383 15.799 -10.148 1.00 88.81 585 GLU A CA 1
ATOM 4577 C C . GLU A 1 585 ? -12.867 16.081 -11.567 1.00 88.81 585 GLU A C 1
ATOM 4579 O O . GLU A 1 585 ? -13.625 16.563 -12.407 1.00 88.81 585 GLU A O 1
ATOM 4584 N N . GLU A 1 586 ? -11.604 15.752 -11.853 1.00 90.44 586 GLU A N 1
ATOM 4585 C CA . GLU A 1 586 ? -10.960 16.055 -13.141 1.00 90.44 586 GLU A CA 1
ATOM 4586 C C . GLU A 1 586 ? -10.927 14.866 -14.114 1.00 90.44 586 GLU A C 1
ATOM 4588 O O . GLU A 1 586 ? -10.959 15.063 -15.330 1.00 90.44 586 GLU A O 1
ATOM 4593 N N . PHE A 1 587 ? -10.902 13.637 -13.597 1.00 89.88 587 PHE A N 1
ATOM 4594 C CA . PHE A 1 587 ? -10.712 12.403 -14.356 1.00 89.88 587 PHE A CA 1
ATOM 4595 C C . PHE A 1 587 ? -11.701 11.323 -13.888 1.00 89.88 587 PHE A C 1
ATOM 4597 O O . PHE A 1 587 ? -11.381 10.428 -13.111 1.00 89.88 587 PHE A O 1
ATOM 4604 N N . THR A 1 588 ? -12.945 11.404 -14.363 1.00 80.38 588 THR A N 1
ATOM 4605 C CA . THR A 1 588 ? -14.068 10.593 -13.850 1.00 80.38 588 THR A CA 1
ATOM 4606 C C . THR A 1 588 ? -13.950 9.087 -14.098 1.00 80.38 588 THR A C 1
ATOM 4608 O O . THR A 1 588 ? -14.584 8.311 -13.386 1.00 80.38 588 THR A O 1
ATOM 4611 N N . ASP A 1 589 ? -13.147 8.680 -15.084 1.00 80.56 589 ASP A N 1
ATOM 4612 C CA . ASP A 1 589 ? -13.025 7.286 -15.529 1.00 80.56 589 ASP A CA 1
ATOM 4613 C C . ASP A 1 589 ? -11.688 6.632 -15.131 1.00 80.56 589 ASP A C 1
ATOM 4615 O O . ASP A 1 589 ? -11.423 5.490 -15.514 1.00 80.56 589 ASP A O 1
ATOM 4619 N N . THR A 1 590 ? -10.830 7.325 -14.371 1.00 85.81 590 THR A N 1
ATOM 4620 C CA . THR A 1 590 ? -9.513 6.797 -13.990 1.00 85.81 590 THR A CA 1
ATOM 4621 C C . THR A 1 590 ? -9.595 5.951 -12.728 1.00 85.81 590 THR A C 1
ATOM 4623 O O . THR A 1 590 ? -10.292 6.261 -11.756 1.00 85.81 590 THR A O 1
ATOM 4626 N N . ALA A 1 591 ? -8.875 4.831 -12.731 1.00 92.00 591 ALA A N 1
ATOM 4627 C CA . ALA A 1 591 ? -8.762 4.002 -11.545 1.00 92.00 591 ALA A CA 1
ATOM 4628 C C . ALA A 1 591 ? -7.891 4.685 -10.482 1.00 92.00 591 ALA A C 1
ATOM 4630 O O . ALA A 1 591 ? -6.866 5.288 -10.789 1.00 92.00 591 ALA A O 1
ATOM 4631 N N . ILE A 1 592 ? -8.270 4.541 -9.216 1.00 93.25 592 ILE A N 1
ATOM 4632 C CA . ILE A 1 592 ? -7.446 4.945 -8.075 1.00 93.25 592 ILE A CA 1
ATOM 4633 C C . ILE A 1 592 ? -7.290 3.705 -7.207 1.00 93.25 592 ILE A C 1
ATOM 4635 O O . ILE A 1 592 ? -8.279 3.185 -6.686 1.00 93.25 592 ILE A O 1
ATOM 4639 N N . VAL A 1 593 ? -6.064 3.199 -7.117 1.00 93.12 593 VAL A N 1
ATOM 4640 C CA . VAL A 1 593 ? -5.742 1.936 -6.450 1.00 93.12 593 VAL A CA 1
ATOM 4641 C C . VAL A 1 593 ? -4.814 2.223 -5.281 1.00 93.12 593 VAL A C 1
ATOM 4643 O O . VAL A 1 593 ? -3.753 2.807 -5.469 1.00 93.12 593 VAL A O 1
ATOM 4646 N N . THR A 1 594 ? -5.173 1.783 -4.078 1.00 93.69 594 THR A N 1
ATOM 4647 C CA . THR A 1 594 ? -4.192 1.666 -2.993 1.00 93.69 594 THR A CA 1
ATOM 4648 C C . THR A 1 594 ? -3.417 0.371 -3.218 1.00 93.69 594 THR A C 1
ATOM 4650 O O . THR A 1 594 ? -3.968 -0.713 -3.036 1.00 93.69 594 THR A O 1
ATOM 4653 N N . SER A 1 595 ? -2.190 0.482 -3.724 1.00 94.88 595 SER A N 1
ATOM 4654 C CA . SER A 1 595 ? -1.408 -0.642 -4.255 1.00 94.88 595 SER A CA 1
ATOM 4655 C C . SER A 1 595 ? -0.511 -1.310 -3.217 1.00 94.88 595 SER A C 1
ATOM 4657 O O . SER A 1 595 ? -0.167 -2.481 -3.392 1.00 94.88 595 SER A O 1
ATOM 4659 N N . GLU A 1 596 ? -0.165 -0.608 -2.136 1.00 94.19 596 GLU A N 1
ATOM 4660 C CA . GLU A 1 596 ? 0.677 -1.138 -1.066 1.00 94.19 596 GLU A CA 1
ATOM 4661 C C . GLU A 1 596 ? 0.352 -0.498 0.291 1.00 94.19 596 GLU A C 1
ATOM 4663 O O . GLU A 1 596 ? 0.122 0.710 0.400 1.00 94.19 596 GLU A O 1
ATOM 4668 N N . ALA A 1 597 ? 0.325 -1.337 1.325 1.00 87.69 597 ALA A N 1
ATOM 4669 C CA . ALA A 1 597 ? 0.175 -0.957 2.721 1.00 87.69 597 ALA A CA 1
ATOM 4670 C C . ALA A 1 597 ? 0.851 -2.019 3.597 1.00 87.69 597 ALA A C 1
ATOM 4672 O O . ALA A 1 597 ? 0.737 -3.215 3.318 1.00 87.69 597 ALA A O 1
ATOM 4673 N N . THR A 1 598 ? 1.508 -1.599 4.677 1.00 76.50 598 THR A N 1
ATOM 4674 C CA . THR A 1 598 ? 2.050 -2.502 5.701 1.00 76.50 598 THR A CA 1
ATOM 4675 C C . THR A 1 598 ? 1.644 -2.007 7.083 1.00 76.50 598 THR A C 1
ATOM 4677 O O . THR A 1 598 ? 1.431 -0.812 7.293 1.00 76.50 598 THR A O 1
ATOM 4680 N N . ALA A 1 599 ? 1.498 -2.938 8.020 1.00 58.81 599 ALA A N 1
ATOM 4681 C CA . ALA A 1 599 ? 1.342 -2.650 9.438 1.00 58.81 599 ALA A CA 1
ATOM 4682 C C . ALA A 1 599 ? 2.507 -3.317 10.174 1.00 58.81 599 ALA A C 1
ATOM 4684 O O . ALA A 1 599 ? 2.884 -4.437 9.818 1.00 58.81 599 ALA A O 1
ATOM 4685 N N . TRP A 1 600 ? 3.069 -2.617 11.156 1.00 31.16 600 TRP A N 1
ATOM 4686 C CA . TRP A 1 600 ? 4.082 -3.145 12.069 1.00 31.16 600 TRP A CA 1
ATOM 4687 C C . TRP A 1 600 ? 3.443 -3.597 13.373 1.00 31.16 600 TRP A C 1
ATOM 4689 O O . TRP A 1 600 ? 2.541 -2.871 13.855 1.00 31.16 600 TRP A O 1
#